Protein AF-A0A6C0C0G9-F1 (afdb_monomer_lite)

pLDDT: mean 83.73, std 13.15, range [28.84, 98.75]

InterPro domains:
  IPR006598 Glycosyl transferase CAP10 domain [PF05686] (41-285)
  IPR006598 Glycosyl transferase CAP10 domain [SM00672] (41-303)
  IPR051091 Protein O-Glucosyltransferase/Glycosyltransferase 90 [PTHR12203] (41-290)

Radius of gyration: 23.03 Å; chains: 1; bounding box: 63×43×63 Å

Foldseek 3Di:
DDDDPFDAADDPVNLVVVLVVVVVCCVVQPPPDDPAFFAQWAWEDPFQAADQQQVDPLSVPQQGAYEYCFADPRGRHHHAPDLLLLVCQVVVHLPPWDVPPPPVQDQDDLVQAALAEEAEEAQFAADAFLQHRVLLVLLLVQVCCVPPPPPDPRRYHRAYAYYDLFWFADPVRDIDGHFQCDPRRSAHPVGRHHNVSDDIVSRNSSHQAYEAGAGNAGDPCLSSQLQSLHQYAYADDPGRGDHLLVVVDDDLQQHPYAYNSNPCVVVSSVVCVVPVVSSSRNSNSSNVSCVVCSNNVNSLQVVLVSSSPRGYRDDSVSVVSVSVCCVAAVQWIWIWGAGALLATPDTHTYGHQPHFDPDPSCPPVVVVVVNLVVSCVRPVVCNVFFASPQRRWHDRRRTIRGGQDPDNPDCPSVVSVVVSSSSSSNVNNVVD

Structure (mmCIF, N/CA/C/O backbone):
data_AF-A0A6C0C0G9-F1
#
_entry.id   AF-A0A6C0C0G9-F1
#
loop_
_atom_site.group_PDB
_atom_site.id
_atom_site.type_symbol
_atom_site.label_atom_id
_atom_site.label_alt_id
_atom_site.label_comp_id
_atom_site.label_asym_id
_atom_site.label_entity_id
_atom_site.label_seq_id
_atom_site.pdbx_PDB_ins_code
_atom_site.Cartn_x
_atom_site.Cartn_y
_atom_site.Cartn_z
_atom_site.occupancy
_atom_site.B_iso_or_equiv
_atom_site.auth_seq_id
_atom_site.auth_comp_id
_atom_site.auth_asym_id
_atom_site.auth_atom_id
_atom_site.pdbx_PDB_model_num
ATOM 1 N N . MET A 1 1 ? 12.728 24.746 -8.765 1.00 32.69 1 MET A N 1
ATOM 2 C CA . MET A 1 1 ? 13.131 23.684 -9.714 1.00 32.69 1 MET A CA 1
ATOM 3 C C . MET A 1 1 ? 11.982 23.448 -10.679 1.00 32.69 1 MET A C 1
ATOM 5 O O . MET A 1 1 ? 10.888 23.127 -10.237 1.00 32.69 1 MET A O 1
ATOM 9 N N . THR A 1 2 ? 12.185 23.687 -11.972 1.00 28.84 2 THR A N 1
ATOM 10 C CA . THR A 1 2 ? 11.173 23.457 -13.009 1.00 28.84 2 THR A CA 1
ATOM 11 C C . THR A 1 2 ? 10.986 21.953 -13.200 1.00 28.84 2 THR A C 1
ATOM 13 O O . THR A 1 2 ? 11.866 21.261 -13.706 1.00 28.84 2 THR A O 1
ATOM 16 N N . CYS A 1 3 ? 9.846 21.430 -12.745 1.00 31.50 3 CYS A N 1
ATOM 17 C CA . CYS A 1 3 ? 9.430 20.057 -13.005 1.00 31.50 3 CYS A CA 1
ATOM 18 C C . CYS A 1 3 ? 9.332 19.881 -14.530 1.00 31.50 3 CYS A C 1
ATOM 20 O O . CYS A 1 3 ? 8.458 20.474 -15.168 1.00 31.50 3 CYS A O 1
ATOM 22 N N . ARG A 1 4 ? 10.270 19.145 -15.143 1.00 43.25 4 ARG A N 1
ATOM 23 C CA . ARG A 1 4 ? 10.149 18.764 -16.556 1.00 43.25 4 ARG A CA 1
ATOM 24 C C . ARG A 1 4 ? 8.856 17.963 -16.676 1.00 43.25 4 ARG A C 1
ATOM 26 O O . ARG A 1 4 ? 8.744 16.911 -16.055 1.00 43.25 4 ARG A O 1
ATOM 33 N N . ARG A 1 5 ? 7.881 18.457 -17.445 1.00 47.16 5 ARG A N 1
ATOM 34 C CA . ARG A 1 5 ? 6.687 17.672 -17.782 1.00 47.16 5 ARG A CA 1
ATOM 35 C C . ARG A 1 5 ? 7.157 16.395 -18.471 1.00 47.16 5 ARG A C 1
ATOM 37 O O . ARG A 1 5 ? 7.712 16.452 -19.567 1.00 47.16 5 ARG A O 1
ATOM 44 N N . PHE A 1 6 ? 6.977 15.260 -17.808 1.00 56.84 6 PHE A N 1
ATOM 45 C CA . PHE A 1 6 ? 7.217 13.962 -18.415 1.00 56.84 6 PHE A CA 1
ATOM 46 C C . PHE A 1 6 ? 6.144 13.763 -19.494 1.00 56.84 6 PHE A C 1
ATOM 48 O O . PHE A 1 6 ? 4.955 13.863 -19.206 1.00 56.84 6 PHE A O 1
ATOM 55 N N . SER A 1 7 ? 6.541 13.552 -20.750 1.00 51.25 7 SER A N 1
ATOM 56 C CA . SER A 1 7 ? 5.591 13.154 -21.794 1.00 51.25 7 SER A CA 1
ATOM 57 C C . SER A 1 7 ? 5.209 11.696 -21.550 1.00 51.25 7 SER A C 1
ATOM 59 O O . SER A 1 7 ? 6.084 10.838 -21.518 1.00 51.25 7 SER A O 1
ATOM 61 N N . LEU A 1 8 ? 3.921 11.430 -21.319 1.00 61.12 8 LEU A N 1
ATOM 62 C CA . LEU A 1 8 ? 3.416 10.124 -20.864 1.00 61.12 8 LEU A CA 1
ATOM 63 C C . LEU A 1 8 ? 2.613 9.371 -21.930 1.00 61.12 8 LEU A C 1
ATOM 65 O O . LEU A 1 8 ? 2.111 8.283 -21.656 1.00 61.12 8 LEU A O 1
ATOM 69 N N . ALA A 1 9 ? 2.448 9.955 -23.119 1.00 60.53 9 ALA A N 1
ATOM 70 C CA . ALA A 1 9 ? 1.892 9.262 -24.272 1.00 60.53 9 ALA A CA 1
ATOM 71 C C . ALA A 1 9 ? 3.013 8.491 -24.964 1.00 60.53 9 ALA A C 1
ATOM 73 O O . ALA A 1 9 ? 4.079 9.050 -25.219 1.00 60.53 9 ALA A O 1
ATOM 74 N N . SER A 1 10 ? 2.783 7.214 -25.243 1.00 68.06 10 SER A N 1
ATOM 75 C CA . SER A 1 10 ? 3.757 6.374 -25.924 1.00 68.06 10 SER A CA 1
ATOM 76 C C . SER A 1 10 ? 3.047 5.549 -27.003 1.00 68.06 10 SER A C 1
ATOM 78 O O . SER A 1 10 ? 1.915 5.110 -26.799 1.00 68.06 10 SER A O 1
ATOM 80 N N . SER A 1 11 ? 3.714 5.358 -28.137 1.00 77.06 11 SER A N 1
ATOM 81 C CA . SER A 1 11 ? 3.376 4.404 -29.201 1.00 77.06 11 SER A CA 1
ATOM 82 C C . SER A 1 11 ? 4.507 3.383 -29.351 1.00 77.06 11 SER A C 1
ATOM 84 O O . SER A 1 11 ? 5.594 3.604 -28.811 1.00 77.06 11 SER A O 1
ATOM 86 N N . ASP A 1 12 ? 4.311 2.322 -30.134 1.00 76.81 12 ASP A N 1
ATOM 87 C CA . ASP A 1 12 ? 5.381 1.355 -30.436 1.00 76.81 12 ASP A CA 1
ATOM 88 C C . ASP A 1 12 ? 6.632 2.042 -31.007 1.00 76.81 12 ASP A C 1
ATOM 90 O O . ASP A 1 12 ? 7.754 1.736 -30.614 1.00 76.81 12 ASP A O 1
ATOM 94 N N . ALA A 1 13 ? 6.453 3.053 -31.864 1.00 80.94 13 ALA A N 1
ATOM 95 C CA . ALA A 1 13 ? 7.561 3.850 -32.391 1.00 80.94 13 ALA A CA 1
ATOM 96 C C . ALA A 1 13 ? 8.300 4.633 -31.292 1.00 80.94 13 ALA A C 1
ATOM 98 O O . ALA A 1 13 ? 9.520 4.771 -31.349 1.00 80.94 13 ALA A O 1
ATOM 99 N N . MET A 1 14 ? 7.584 5.133 -30.278 1.00 77.19 14 MET A N 1
ATOM 100 C CA . MET A 1 14 ? 8.207 5.786 -29.122 1.00 77.19 14 MET A CA 1
ATOM 101 C C . MET A 1 14 ? 8.924 4.779 -28.219 1.00 77.19 14 MET A C 1
ATOM 103 O O . MET A 1 14 ? 9.986 5.103 -27.696 1.00 77.19 14 MET A O 1
ATOM 107 N N . LEU A 1 15 ? 8.396 3.562 -28.062 1.00 79.44 15 LEU A N 1
ATOM 108 C CA . LEU A 1 15 ? 9.074 2.489 -27.332 1.00 79.44 15 LEU A CA 1
ATOM 109 C C . LEU A 1 15 ? 10.382 2.089 -28.028 1.00 79.44 15 LEU A C 1
ATOM 111 O O . LEU A 1 15 ? 11.435 2.029 -27.394 1.00 79.44 15 LEU A O 1
ATOM 115 N N . GLU A 1 16 ? 10.338 1.902 -29.346 1.00 81.94 16 GLU A N 1
ATOM 116 C CA . GLU A 1 16 ? 11.527 1.659 -30.166 1.00 81.94 16 GLU A CA 1
ATOM 117 C C . GLU A 1 16 ? 12.505 2.843 -30.113 1.00 81.94 16 GLU A C 1
ATOM 119 O O . GLU A 1 16 ? 13.718 2.639 -30.071 1.00 81.94 16 GLU A O 1
ATOM 124 N N . ALA A 1 17 ? 12.012 4.084 -30.033 1.00 82.44 17 ALA A N 1
ATOM 125 C CA . ALA A 1 17 ? 12.860 5.255 -29.823 1.00 82.44 17 ALA A CA 1
ATOM 126 C C . ALA A 1 17 ? 13.554 5.239 -28.452 1.00 82.44 17 ALA A C 1
ATOM 128 O O . ALA A 1 17 ? 14.729 5.584 -28.389 1.00 82.44 17 ALA A O 1
ATOM 129 N N . VAL A 1 18 ? 12.890 4.789 -27.377 1.00 80.44 18 VAL A N 1
ATOM 130 C CA . VAL A 1 18 ? 13.525 4.601 -26.056 1.00 80.44 18 VAL A CA 1
ATOM 131 C C . VAL A 1 18 ? 14.638 3.558 -26.137 1.00 80.44 18 VAL A C 1
ATOM 133 O O . VAL A 1 18 ? 15.722 3.779 -25.601 1.00 80.44 18 VAL A O 1
ATOM 136 N N . ILE A 1 19 ? 14.408 2.450 -26.847 1.00 81.38 19 ILE A N 1
ATOM 137 C CA . ILE A 1 19 ? 15.422 1.404 -27.034 1.00 81.38 19 ILE A CA 1
ATOM 138 C C . ILE A 1 19 ? 16.616 1.937 -27.848 1.00 81.38 19 ILE A C 1
ATOM 140 O O . ILE A 1 19 ? 17.767 1.714 -27.473 1.00 81.38 19 ILE A O 1
ATOM 144 N N . ARG A 1 20 ? 16.370 2.704 -28.919 1.00 82.69 20 ARG A N 1
ATOM 145 C CA . ARG A 1 20 ? 17.433 3.356 -29.709 1.00 82.69 20 ARG A CA 1
ATOM 146 C C . ARG A 1 20 ? 18.187 4.422 -28.915 1.00 82.69 20 ARG A C 1
ATOM 148 O O . ARG A 1 20 ? 19.407 4.502 -29.003 1.00 82.69 20 ARG A O 1
ATOM 155 N N . GLU A 1 21 ? 17.483 5.232 -28.125 1.00 82.00 21 GLU A N 1
ATOM 156 C CA . GLU A 1 21 ? 18.089 6.225 -27.232 1.00 82.00 21 GLU A CA 1
ATOM 157 C C . GLU A 1 21 ? 18.996 5.530 -26.209 1.00 82.00 21 GLU A C 1
ATOM 159 O O . GLU A 1 21 ? 20.130 5.955 -26.008 1.00 82.00 21 GLU A O 1
ATOM 164 N N . ARG A 1 22 ? 18.551 4.402 -25.643 1.00 82.56 22 ARG A N 1
ATOM 165 C CA . ARG A 1 22 ? 19.365 3.553 -24.767 1.00 82.56 22 ARG A CA 1
ATOM 166 C C . ARG A 1 22 ? 20.643 3.088 -25.469 1.00 82.56 22 ARG A C 1
ATOM 168 O O . ARG A 1 22 ? 21.720 3.255 -24.906 1.00 82.56 22 ARG A O 1
ATOM 175 N N . GLN A 1 23 ? 20.568 2.574 -26.701 1.00 77.75 23 GLN A N 1
ATOM 176 C CA . GLN A 1 23 ? 21.765 2.204 -27.481 1.00 77.75 23 GLN A CA 1
ATOM 177 C C . GLN A 1 23 ? 22.712 3.395 -27.688 1.00 77.75 23 GLN A C 1
ATOM 179 O O . GLN A 1 23 ? 23.921 3.268 -27.494 1.00 77.75 23 GLN A O 1
ATOM 184 N N . HIS A 1 24 ? 22.164 4.559 -28.040 1.00 78.31 24 HIS A N 1
ATOM 185 C CA . HIS A 1 24 ? 22.939 5.777 -28.241 1.00 78.31 24 HIS A CA 1
ATOM 186 C C . HIS A 1 24 ? 23.683 6.192 -26.967 1.00 78.31 24 HIS A C 1
ATOM 188 O O . HIS A 1 24 ? 24.893 6.409 -27.009 1.00 78.31 24 HIS A O 1
ATOM 194 N N . VAL A 1 25 ? 22.995 6.211 -25.823 1.00 75.06 25 VAL A N 1
ATOM 195 C CA . VAL A 1 25 ? 23.599 6.518 -24.521 1.00 75.06 25 VAL A CA 1
ATOM 196 C C . VAL A 1 25 ? 24.705 5.512 -24.187 1.00 75.06 25 VAL A C 1
ATOM 198 O O . VAL A 1 25 ? 25.811 5.918 -23.847 1.00 75.06 25 VAL A O 1
ATOM 201 N N . PHE A 1 26 ? 24.475 4.209 -24.361 1.00 72.38 26 PHE A N 1
ATOM 202 C CA . PHE A 1 26 ? 25.517 3.200 -24.129 1.00 72.38 26 PHE A CA 1
ATOM 203 C C . PHE A 1 26 ? 26.742 3.384 -25.037 1.00 72.38 26 PHE A C 1
ATOM 205 O O . PHE A 1 26 ? 27.867 3.194 -24.583 1.00 72.38 26 PHE A O 1
ATOM 212 N N . SER A 1 27 ? 26.536 3.783 -26.296 1.00 69.56 27 SER A N 1
ATOM 213 C CA . SER A 1 27 ? 27.629 4.033 -27.244 1.00 69.56 27 SER A CA 1
ATOM 214 C C . SER A 1 27 ? 28.432 5.302 -26.932 1.00 69.56 27 SER A C 1
ATOM 216 O O . SER A 1 27 ? 29.630 5.346 -27.194 1.00 69.56 27 SER A O 1
ATOM 218 N N . GLN A 1 28 ? 27.789 6.328 -26.365 1.00 65.00 28 GLN A N 1
ATOM 219 C CA . GLN A 1 28 ? 28.426 7.606 -26.028 1.00 65.00 28 GLN A CA 1
ATOM 220 C C . GLN A 1 28 ? 29.125 7.589 -24.670 1.00 65.00 28 GLN A C 1
ATOM 222 O O . GLN A 1 28 ? 30.146 8.247 -24.491 1.00 65.00 28 GLN A O 1
ATOM 227 N N . PHE A 1 29 ? 28.565 6.857 -23.710 1.00 60.44 29 PHE A N 1
ATOM 228 C CA . PHE A 1 29 ? 29.012 6.837 -22.320 1.00 60.44 29 PHE A CA 1
ATOM 229 C C . PHE A 1 29 ? 29.619 5.478 -21.973 1.00 60.44 29 PHE A C 1
ATOM 231 O O . PHE A 1 29 ? 29.203 4.856 -21.000 1.00 60.44 29 PHE A O 1
ATOM 238 N N . ALA A 1 30 ? 30.561 5.012 -22.805 1.00 53.97 30 ALA A N 1
ATOM 239 C CA . ALA A 1 30 ? 31.188 3.693 -22.729 1.00 53.97 30 ALA A CA 1
ATOM 240 C C . ALA A 1 30 ? 31.413 3.227 -21.276 1.00 53.97 30 ALA A C 1
ATOM 242 O O . ALA A 1 30 ? 32.261 3.754 -20.561 1.00 53.97 30 ALA A O 1
ATOM 243 N N . PHE A 1 31 ? 30.650 2.216 -20.854 1.00 58.38 31 PHE A N 1
ATOM 244 C CA . PHE A 1 31 ? 30.679 1.634 -19.505 1.00 58.38 31 PHE A CA 1
ATOM 245 C C . PHE A 1 31 ? 31.854 0.653 -19.320 1.00 58.38 31 PHE A C 1
ATOM 247 O O . PHE A 1 31 ? 31.695 -0.428 -18.755 1.00 58.38 31 PHE A O 1
ATOM 254 N N . ALA A 1 32 ? 33.021 0.979 -19.876 1.00 45.69 32 ALA A N 1
ATOM 255 C CA . ALA A 1 32 ? 34.157 0.071 -19.937 1.00 45.69 32 ALA A CA 1
ATOM 256 C C . ALA A 1 32 ? 34.750 -0.192 -18.540 1.00 45.69 32 ALA A C 1
ATOM 258 O O . ALA A 1 32 ? 35.221 0.731 -17.884 1.00 45.69 32 ALA A O 1
ATOM 259 N N . GLY A 1 33 ? 34.792 -1.466 -18.134 1.00 51.72 33 GLY A N 1
ATOM 260 C CA . GLY A 1 33 ? 35.748 -1.958 -17.134 1.00 51.72 33 GLY A CA 1
ATOM 261 C C . GLY A 1 33 ? 35.341 -1.940 -15.657 1.00 51.72 33 GLY A C 1
ATOM 262 O O . GLY A 1 33 ? 36.202 -2.195 -14.823 1.00 51.72 33 GLY A O 1
ATOM 263 N N . GLU A 1 34 ? 34.082 -1.689 -15.293 1.00 51.44 34 GLU A N 1
ATOM 264 C CA . GLU A 1 34 ? 33.667 -1.760 -13.881 1.00 51.44 34 GLU A CA 1
ATOM 265 C C . GLU A 1 34 ? 33.156 -3.164 -13.508 1.00 51.44 34 GLU A C 1
ATOM 267 O O . GLU A 1 34 ? 31.969 -3.471 -13.623 1.00 51.44 34 GLU A O 1
ATOM 272 N N . GLU A 1 35 ? 34.065 -4.025 -13.040 1.00 51.72 35 GLU A N 1
ATOM 273 C CA . GLU A 1 35 ? 33.721 -5.224 -12.269 1.00 51.72 35 GLU A CA 1
ATOM 274 C C . GLU A 1 35 ? 33.466 -4.849 -10.803 1.00 51.72 35 GLU A C 1
ATOM 276 O O . GLU A 1 35 ? 34.366 -4.861 -9.970 1.00 51.72 35 GLU A O 1
ATOM 281 N N . ALA A 1 36 ? 32.217 -4.522 -10.482 1.00 46.84 36 ALA A N 1
ATOM 282 C CA . ALA A 1 36 ? 31.632 -4.743 -9.161 1.00 46.84 36 ALA A CA 1
ATOM 283 C C . ALA A 1 36 ? 30.113 -4.582 -9.277 1.00 46.84 36 ALA A C 1
ATOM 285 O O . ALA A 1 36 ? 29.626 -3.644 -9.905 1.00 46.84 36 ALA A O 1
ATOM 286 N N . HIS A 1 37 ? 29.350 -5.502 -8.689 1.00 56.69 37 HIS A N 1
ATOM 287 C CA . HIS A 1 37 ? 27.888 -5.467 -8.679 1.00 56.69 37 HIS A CA 1
ATOM 288 C C . HIS A 1 37 ? 27.348 -4.061 -8.344 1.00 56.69 37 HIS A C 1
ATOM 290 O O . HIS A 1 37 ? 27.669 -3.484 -7.303 1.00 56.69 37 HIS A O 1
ATOM 296 N N . SER A 1 38 ? 26.587 -3.492 -9.285 1.00 74.69 38 SER A N 1
ATOM 297 C CA . SER A 1 38 ? 25.870 -2.215 -9.199 1.00 74.69 38 SER A CA 1
ATOM 298 C C . SER A 1 38 ? 24.929 -2.103 -10.396 1.00 74.69 38 SER A C 1
ATOM 300 O O . SER A 1 38 ? 25.333 -1.759 -11.507 1.00 74.69 38 SER A O 1
ATOM 302 N N . CYS A 1 39 ? 23.656 -2.426 -10.189 1.00 84.38 39 CYS A N 1
ATOM 303 C CA . CYS A 1 39 ? 22.635 -2.349 -11.222 1.00 84.38 39 CYS A CA 1
ATOM 304 C C . CYS A 1 39 ? 22.367 -0.892 -11.617 1.00 84.38 39 CYS A C 1
ATOM 306 O O . CYS A 1 39 ? 21.805 -0.106 -10.852 1.00 84.38 39 CYS A O 1
ATOM 308 N N . LYS A 1 40 ? 22.748 -0.547 -12.850 1.00 86.12 40 LYS A N 1
ATOM 309 C CA . LYS A 1 40 ? 22.575 0.790 -13.435 1.00 86.12 40 LYS A CA 1
ATOM 310 C C . LYS A 1 40 ? 21.349 0.908 -14.340 1.00 86.12 40 LYS A C 1
ATOM 312 O O . LYS A 1 40 ? 20.943 2.023 -14.639 1.00 86.12 40 LYS A O 1
ATOM 317 N N . GLU A 1 41 ? 20.745 -0.199 -14.761 1.00 88.38 41 GLU A N 1
ATOM 318 C CA . GLU A 1 41 ? 19.556 -0.202 -15.622 1.00 88.38 41 GLU A CA 1
ATOM 319 C C . GLU A 1 41 ? 18.482 -1.122 -15.031 1.00 88.38 41 GLU A C 1
ATOM 321 O O . GLU A 1 41 ? 18.727 -2.292 -14.747 1.00 88.38 41 GLU A O 1
ATOM 326 N N . PHE A 1 42 ? 17.304 -0.556 -14.772 1.00 91.62 42 PHE A N 1
ATOM 327 C CA . PHE A 1 42 ? 16.217 -1.225 -14.060 1.00 91.62 42 PHE A CA 1
ATOM 328 C C . PHE A 1 42 ? 14.861 -0.597 -14.389 1.00 91.62 42 PHE A C 1
ATOM 330 O O . PHE A 1 42 ? 14.766 0.511 -14.927 1.00 91.62 42 PHE A O 1
ATOM 337 N N . ILE A 1 43 ? 13.793 -1.306 -14.029 1.00 92.94 43 ILE A N 1
ATOM 338 C CA . ILE A 1 43 ? 12.416 -0.830 -14.128 1.00 92.94 43 ILE A CA 1
ATOM 339 C C . ILE A 1 43 ? 11.903 -0.474 -12.736 1.00 92.94 43 ILE A C 1
ATOM 341 O O . ILE A 1 43 ? 12.038 -1.262 -11.807 1.00 92.94 43 ILE A O 1
ATOM 345 N N . VAL A 1 44 ? 11.241 0.673 -12.590 1.00 94.50 44 VAL A N 1
ATOM 346 C CA . VAL A 1 44 ? 10.444 0.976 -11.392 1.00 94.50 44 VAL A CA 1
ATOM 347 C C . VAL A 1 44 ? 8.967 0.752 -11.697 1.00 94.50 44 VAL A C 1
ATOM 349 O O . VAL A 1 44 ? 8.393 1.355 -12.611 1.00 94.50 44 VAL A O 1
ATOM 352 N N . ASN A 1 45 ? 8.334 -0.108 -10.907 1.00 92.25 45 ASN A N 1
ATOM 353 C CA . ASN A 1 45 ? 6.899 -0.309 -10.910 1.00 92.25 45 ASN A CA 1
ATOM 354 C C . ASN A 1 45 ? 6.220 0.711 -9.986 1.00 92.25 45 ASN A C 1
ATOM 356 O O . ASN A 1 45 ? 6.397 0.717 -8.770 1.00 92.25 45 ASN A O 1
ATOM 360 N N . LYS A 1 46 ? 5.377 1.562 -10.574 1.00 88.94 46 LYS A N 1
ATOM 361 C CA . LYS A 1 46 ? 4.576 2.553 -9.839 1.00 88.94 46 LYS A CA 1
ATOM 362 C C . LYS A 1 46 ? 3.364 1.936 -9.120 1.00 88.94 46 LYS A C 1
ATOM 364 O O . LYS A 1 46 ? 2.747 2.592 -8.283 1.00 88.94 46 LYS A O 1
ATOM 369 N N . ARG A 1 47 ? 2.932 0.735 -9.511 1.00 87.81 47 ARG A N 1
ATOM 370 C CA . ARG A 1 47 ? 1.700 0.126 -8.997 1.00 87.81 47 ARG A CA 1
ATOM 371 C C . ARG A 1 47 ? 1.847 -0.328 -7.551 1.00 87.81 47 ARG A C 1
ATOM 373 O O . ARG A 1 47 ? 2.947 -0.452 -7.029 1.00 87.81 47 ARG A O 1
ATOM 380 N N . ASP A 1 48 ? 0.699 -0.603 -6.939 1.00 85.62 48 ASP A N 1
ATOM 381 C CA . ASP A 1 48 ? 0.664 -1.207 -5.609 1.00 85.62 48 ASP A CA 1
ATOM 382 C C . ASP A 1 48 ? 1.068 -2.685 -5.683 1.00 85.62 48 ASP A C 1
ATOM 384 O O . ASP A 1 48 ? 1.725 -3.193 -4.787 1.00 85.62 48 ASP A O 1
ATOM 388 N N . CYS A 1 49 ? 0.648 -3.400 -6.730 1.00 87.38 49 CYS A N 1
ATOM 389 C CA . CYS A 1 49 ? 0.964 -4.815 -6.875 1.00 87.38 49 CYS A CA 1
ATOM 390 C C . CYS A 1 49 ? 2.330 -5.007 -7.548 1.00 87.38 49 CYS A C 1
ATOM 392 O O . CYS A 1 49 ? 2.554 -4.343 -8.571 1.00 87.38 49 CYS A O 1
ATOM 394 N N . PRO A 1 50 ? 3.193 -5.913 -7.042 1.00 89.69 50 PRO A N 1
ATOM 395 C CA . PRO A 1 50 ? 4.363 -6.390 -7.784 1.00 89.69 50 PRO A CA 1
ATOM 396 C C . PRO A 1 50 ? 3.959 -6.954 -9.155 1.00 89.69 50 PRO A C 1
ATOM 398 O O . PRO A 1 50 ? 2.795 -7.316 -9.363 1.00 89.69 50 PRO A O 1
ATOM 401 N N . LEU A 1 51 ? 4.890 -6.944 -10.113 1.00 88.44 51 LEU A N 1
ATOM 402 C CA . LEU A 1 51 ? 4.593 -7.255 -11.513 1.00 88.44 51 LEU A CA 1
ATOM 403 C C . LEU A 1 51 ? 4.941 -8.681 -11.920 1.00 88.44 51 LEU A C 1
ATOM 405 O O . LEU A 1 51 ? 4.202 -9.216 -12.747 1.00 88.44 51 LEU A O 1
ATOM 409 N N . LEU A 1 52 ? 6.052 -9.217 -11.411 1.00 86.69 52 LEU A N 1
ATOM 410 C CA . LEU A 1 52 ? 6.651 -10.487 -11.805 1.00 86.69 52 LEU A CA 1
ATOM 411 C C . LEU A 1 52 ? 6.174 -11.591 -10.862 1.00 86.69 52 LEU A C 1
ATOM 413 O O . LEU A 1 52 ? 6.749 -11.792 -9.796 1.00 86.69 52 LEU A O 1
ATOM 417 N N . ASP A 1 53 ? 5.123 -12.296 -11.254 1.00 83.38 53 ASP A N 1
ATOM 418 C CA . ASP A 1 53 ? 4.646 -13.510 -10.602 1.00 83.38 53 ASP A CA 1
ATOM 419 C C . ASP A 1 53 ? 5.567 -14.672 -10.988 1.00 83.38 53 ASP A C 1
ATOM 421 O O . ASP A 1 53 ? 5.639 -15.088 -12.148 1.00 83.38 53 ASP A O 1
ATOM 425 N N . LEU A 1 54 ? 6.292 -15.218 -10.010 1.00 80.19 54 LEU A N 1
ATOM 426 C CA . LEU A 1 54 ? 7.206 -16.323 -10.262 1.00 80.19 54 LEU A CA 1
ATOM 427 C C . LEU A 1 54 ? 6.463 -17.606 -10.615 1.00 80.19 54 LEU A C 1
ATOM 429 O O . LEU A 1 54 ? 7.111 -18.535 -11.058 1.00 80.19 54 LEU A O 1
ATOM 433 N N . SER A 1 55 ? 5.147 -17.737 -10.482 1.00 76.00 55 SER A N 1
ATOM 434 C CA . SER A 1 55 ? 4.440 -18.902 -11.030 1.00 76.00 55 SER A CA 1
ATOM 435 C C . SER A 1 55 ? 4.414 -18.913 -12.569 1.00 76.00 55 SER A C 1
ATOM 437 O O . SER A 1 55 ? 4.361 -19.993 -13.163 1.00 76.00 55 SER A O 1
ATOM 439 N N . ASP A 1 56 ? 4.571 -17.758 -13.226 1.00 74.25 56 ASP A N 1
ATOM 440 C CA . ASP A 1 56 ? 4.586 -17.636 -14.685 1.00 74.25 56 ASP A CA 1
ATOM 441 C C . ASP A 1 56 ? 6.003 -17.834 -15.262 1.00 74.25 56 ASP A C 1
ATOM 443 O O . ASP A 1 56 ? 6.961 -17.119 -14.952 1.00 74.25 56 ASP A O 1
ATOM 447 N N . ARG A 1 57 ? 6.150 -18.821 -16.156 1.00 66.25 57 ARG A N 1
ATOM 448 C CA . ARG A 1 57 ? 7.429 -19.164 -16.801 1.00 66.25 57 ARG A CA 1
ATOM 449 C C . ARG A 1 57 ? 8.012 -18.012 -17.628 1.00 66.25 57 ARG A C 1
ATOM 451 O O . ARG A 1 57 ? 9.235 -17.889 -17.682 1.00 66.25 57 ARG A O 1
ATOM 458 N N . ALA A 1 58 ? 7.179 -17.203 -18.283 1.00 65.19 58 ALA A N 1
ATOM 459 C CA . ALA A 1 58 ? 7.641 -16.055 -19.058 1.00 65.19 58 ALA A CA 1
ATOM 460 C C . ALA A 1 58 ? 8.206 -14.967 -18.133 1.00 65.19 58 ALA A C 1
ATOM 462 O O . ALA A 1 58 ? 9.246 -14.380 -18.427 1.00 65.19 58 ALA A O 1
ATOM 463 N N . GLU A 1 59 ? 7.576 -14.760 -16.977 1.00 71.25 59 GLU A N 1
ATOM 464 C CA . GLU A 1 59 ? 7.963 -13.734 -16.005 1.00 71.25 59 GLU A CA 1
ATOM 465 C C . GLU A 1 59 ? 9.256 -14.104 -15.257 1.00 71.25 59 GLU A C 1
ATOM 467 O O . GLU A 1 59 ? 10.104 -13.237 -15.043 1.00 71.25 59 GLU A O 1
ATOM 472 N N . ARG A 1 60 ? 9.495 -15.400 -14.991 1.00 64.19 60 ARG A N 1
ATOM 473 C CA . ARG A 1 60 ? 10.776 -15.905 -14.442 1.00 64.19 60 ARG A CA 1
ATOM 474 C C . ARG A 1 60 ? 11.996 -15.614 -15.319 1.00 64.19 60 ARG A C 1
ATOM 476 O O . ARG A 1 60 ? 13.116 -15.634 -14.821 1.00 64.19 60 ARG A O 1
ATOM 483 N N . SER A 1 61 ? 11.801 -15.425 -16.624 1.00 61.06 61 SER A N 1
ATOM 484 C CA . SER A 1 61 ? 12.900 -15.259 -17.583 1.00 61.06 61 SER A CA 1
ATOM 485 C C . SER A 1 61 ? 13.404 -13.816 -17.708 1.00 61.06 61 SER A C 1
ATOM 487 O O . SER A 1 61 ? 14.387 -13.574 -18.407 1.00 61.06 61 SER A O 1
ATOM 489 N N . SER A 1 62 ? 12.760 -12.853 -17.030 1.00 66.00 62 SER A N 1
ATOM 490 C CA . SER A 1 62 ? 13.206 -11.458 -17.033 1.00 66.00 62 SER A CA 1
ATOM 491 C C . SER A 1 62 ? 14.566 -11.316 -16.356 1.00 66.00 62 SER A C 1
ATOM 493 O O . SER A 1 62 ? 14.726 -11.631 -15.181 1.00 66.00 62 SER A O 1
ATOM 495 N N . THR A 1 63 ? 15.537 -10.761 -17.077 1.00 70.62 63 THR A N 1
ATOM 496 C CA . THR A 1 63 ? 16.877 -10.491 -16.536 1.00 70.62 63 THR A CA 1
ATOM 497 C C . THR A 1 63 ? 17.107 -9.020 -16.192 1.00 70.62 63 THR A C 1
ATOM 499 O O . THR A 1 63 ? 18.203 -8.666 -15.772 1.00 70.62 63 THR A O 1
ATOM 502 N N . ILE A 1 64 ? 16.138 -8.136 -16.462 1.00 81.06 64 ILE A N 1
ATOM 503 C CA . ILE A 1 64 ? 16.205 -6.738 -16.018 1.00 81.06 64 ILE A CA 1
ATOM 504 C C . ILE A 1 64 ? 15.461 -6.634 -14.689 1.00 81.06 64 ILE A C 1
ATOM 506 O O . ILE A 1 64 ? 14.287 -7.020 -14.634 1.00 81.06 64 ILE A O 1
ATOM 510 N N . PRO A 1 65 ? 16.096 -6.098 -13.633 1.00 88.88 65 PRO A N 1
ATOM 511 C CA . PRO A 1 65 ? 15.440 -5.949 -12.344 1.00 88.88 65 PRO A CA 1
ATOM 512 C C . PRO A 1 65 ? 14.216 -5.032 -12.414 1.00 88.88 65 PRO A C 1
ATOM 514 O O . PRO A 1 65 ? 14.284 -3.909 -12.922 1.00 88.88 65 PRO A O 1
ATOM 517 N N . VAL A 1 66 ? 13.099 -5.500 -11.857 1.00 91.12 66 VAL A N 1
ATOM 518 C CA . VAL A 1 66 ? 11.885 -4.706 -11.635 1.00 91.12 66 VAL A CA 1
ATOM 519 C C . VAL A 1 66 ? 11.784 -4.408 -10.147 1.00 91.12 66 VAL A C 1
ATOM 521 O O . VAL A 1 66 ? 11.838 -5.324 -9.334 1.00 91.12 66 VAL A O 1
ATOM 524 N N . LEU A 1 67 ? 11.664 -3.135 -9.780 1.00 93.62 67 LEU A N 1
ATOM 525 C CA . LEU A 1 67 ? 11.580 -2.691 -8.394 1.00 93.62 67 LEU A CA 1
ATOM 526 C C . LEU A 1 67 ? 10.146 -2.262 -8.054 1.00 93.62 67 LEU A C 1
ATOM 528 O O . LEU A 1 67 ? 9.577 -1.411 -8.741 1.00 93.62 67 LEU A O 1
ATOM 532 N N . SER A 1 68 ? 9.589 -2.803 -6.971 1.00 92.12 68 SER A N 1
ATOM 533 C CA . SER A 1 68 ? 8.217 -2.576 -6.499 1.00 92.12 68 SER A CA 1
ATOM 534 C C . SER A 1 68 ? 8.177 -2.191 -5.022 1.00 92.12 68 SER A C 1
ATOM 536 O O . SER A 1 68 ? 8.969 -2.671 -4.218 1.00 92.12 68 SER A O 1
ATOM 538 N N . GLN A 1 69 ? 7.217 -1.343 -4.636 1.00 88.88 69 GLN A N 1
ATOM 539 C CA . GLN A 1 69 ? 7.057 -0.901 -3.237 1.00 88.88 69 GLN A CA 1
ATOM 540 C C . GLN A 1 69 ? 6.710 -2.041 -2.271 1.00 88.88 69 GLN A C 1
ATOM 542 O O . GLN A 1 69 ? 7.057 -1.996 -1.091 1.00 88.88 69 GLN A O 1
ATOM 547 N N . TYR A 1 70 ? 5.991 -3.038 -2.780 1.00 85.50 70 TYR A N 1
ATOM 548 C CA . TYR A 1 70 ? 5.590 -4.228 -2.054 1.00 85.50 70 TYR A CA 1
ATOM 549 C C . TYR A 1 70 ? 6.093 -5.443 -2.821 1.00 85.50 70 TYR A C 1
ATOM 551 O O . TY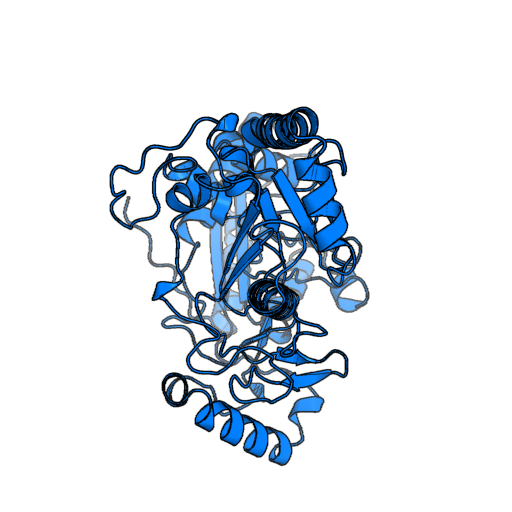R A 1 70 ? 5.832 -5.559 -4.019 1.00 85.50 70 TYR A O 1
ATOM 559 N N . VAL A 1 71 ? 6.799 -6.334 -2.131 1.00 85.44 71 VAL A N 1
ATOM 560 C CA . VAL A 1 71 ? 7.293 -7.594 -2.694 1.00 85.44 71 VAL A CA 1
ATOM 561 C C . VAL A 1 71 ? 6.873 -8.773 -1.812 1.00 85.44 71 VAL A C 1
ATOM 563 O O . VAL A 1 71 ? 6.422 -8.592 -0.676 1.00 85.44 71 VAL A O 1
ATOM 566 N N . GLY A 1 72 ? 6.931 -9.987 -2.347 1.00 79.31 72 GLY A N 1
ATOM 567 C CA . GLY A 1 72 ? 6.511 -11.207 -1.659 1.00 79.31 72 GLY A CA 1
ATOM 568 C C . GLY A 1 72 ? 7.302 -12.403 -2.164 1.00 79.31 72 GLY A C 1
ATOM 569 O O . GLY A 1 72 ? 7.942 -12.304 -3.204 1.00 79.31 72 GLY A O 1
ATOM 570 N N . GLU A 1 73 ? 7.249 -13.514 -1.434 1.00 75.81 73 GLU A N 1
ATOM 571 C CA . GLU A 1 73 ? 8.058 -14.712 -1.719 1.00 75.81 73 GLU A CA 1
ATOM 572 C C . GLU A 1 73 ? 7.785 -15.295 -3.114 1.00 75.81 73 GLU A C 1
ATOM 574 O O . GLU A 1 73 ? 8.704 -15.761 -3.780 1.00 75.81 73 GLU A O 1
ATOM 579 N N . ASP A 1 74 ? 6.546 -15.174 -3.594 1.00 81.44 74 ASP A N 1
ATOM 580 C CA . ASP A 1 74 ? 6.136 -15.657 -4.917 1.00 81.44 74 ASP A CA 1
ATOM 581 C C . ASP A 1 74 ? 6.419 -14.664 -6.060 1.00 81.44 74 ASP A C 1
ATOM 583 O O . ASP A 1 74 ? 5.955 -14.872 -7.180 1.00 81.44 74 ASP A O 1
ATOM 587 N N . HIS A 1 75 ? 7.130 -13.559 -5.804 1.00 85.50 75 HIS A N 1
ATOM 588 C CA . HIS A 1 75 ? 7.368 -12.511 -6.800 1.00 85.50 75 HIS A CA 1
ATOM 589 C C . HIS A 1 75 ? 8.857 -12.274 -7.064 1.00 85.50 75 HIS A C 1
ATOM 591 O O . HIS A 1 75 ? 9.683 -12.330 -6.158 1.00 85.50 75 HIS A O 1
ATOM 597 N N . GLY A 1 76 ? 9.185 -11.973 -8.322 1.00 85.88 76 GLY A N 1
ATOM 598 C CA . GLY A 1 76 ? 10.546 -11.677 -8.783 1.00 85.88 76 GLY A CA 1
ATOM 599 C C . GLY A 1 76 ? 10.938 -10.203 -8.657 1.00 85.88 76 GLY A C 1
ATOM 600 O O . GLY A 1 76 ? 12.057 -9.832 -9.006 1.00 85.88 76 GLY A O 1
ATOM 601 N N . ASP A 1 77 ? 10.016 -9.350 -8.208 1.00 90.12 77 ASP A N 1
ATOM 602 C CA . ASP A 1 77 ? 10.278 -7.935 -7.974 1.00 90.12 77 ASP A CA 1
ATOM 603 C C . ASP A 1 77 ? 11.220 -7.721 -6.781 1.00 90.12 77 ASP A C 1
ATOM 605 O O . ASP A 1 77 ? 11.132 -8.382 -5.746 1.00 90.12 77 ASP A O 1
ATOM 609 N N . TYR A 1 78 ? 12.059 -6.698 -6.890 1.00 89.56 78 TYR A N 1
ATOM 610 C CA . TYR A 1 78 ? 12.952 -6.242 -5.833 1.00 89.56 78 TYR A CA 1
ATOM 611 C C . TYR A 1 78 ? 12.353 -5.060 -5.062 1.00 89.56 78 TYR A C 1
ATOM 613 O O . TYR A 1 78 ? 11.561 -4.293 -5.614 1.00 89.56 78 TYR A O 1
ATOM 621 N N . PRO A 1 79 ? 12.704 -4.870 -3.782 1.00 89.75 79 PRO A N 1
ATOM 622 C CA . PRO A 1 79 ? 12.096 -3.827 -2.968 1.00 89.75 79 PRO A CA 1
ATOM 623 C C . PRO A 1 79 ? 12.496 -2.423 -3.442 1.00 89.75 79 PRO A C 1
ATOM 625 O O . PRO A 1 79 ? 13.670 -2.069 -3.510 1.00 89.75 79 PRO A O 1
ATOM 628 N N . PHE A 1 80 ? 11.497 -1.585 -3.697 1.00 92.69 80 PHE A N 1
ATOM 629 C CA . PHE A 1 80 ? 11.627 -0.135 -3.804 1.00 92.69 80 PHE A CA 1
ATOM 630 C C . PHE A 1 80 ? 11.133 0.497 -2.492 1.00 92.69 80 PHE A C 1
ATOM 632 O O . PHE A 1 80 ? 10.098 0.062 -1.979 1.00 92.69 80 PHE A O 1
ATOM 639 N N . PRO A 1 81 ? 11.802 1.515 -1.919 1.00 91.62 81 PRO A N 1
ATOM 640 C CA . PRO A 1 81 ? 11.293 2.162 -0.712 1.00 91.62 81 PRO A CA 1
ATOM 641 C C . PRO A 1 81 ? 9.867 2.711 -0.913 1.00 91.62 81 PRO A C 1
ATOM 643 O O . PRO A 1 81 ? 9.580 3.271 -1.975 1.00 91.62 81 PRO A O 1
ATOM 646 N N . PRO A 1 82 ? 8.957 2.587 0.074 1.00 88.75 82 PRO A N 1
ATOM 647 C CA . PRO A 1 82 ? 7.599 3.101 -0.064 1.00 88.75 82 PRO A CA 1
ATOM 648 C C . PRO A 1 82 ? 7.604 4.603 -0.368 1.00 88.75 82 PRO A C 1
ATOM 650 O O . PRO A 1 82 ? 8.134 5.415 0.391 1.00 88.75 82 PRO A O 1
ATOM 653 N N . VAL A 1 83 ? 6.986 4.997 -1.480 1.00 89.31 83 VAL A N 1
ATOM 654 C CA . VAL A 1 83 ? 7.109 6.370 -1.993 1.00 89.31 83 VAL A CA 1
ATOM 655 C C . VAL A 1 83 ? 6.375 7.365 -1.099 1.00 89.31 83 VAL A C 1
ATOM 657 O O . VAL A 1 83 ? 6.813 8.499 -0.945 1.00 89.31 83 VAL A O 1
ATOM 660 N N . ALA A 1 84 ? 5.286 6.934 -0.457 1.00 87.88 84 ALA A N 1
ATOM 661 C CA . ALA A 1 84 ? 4.572 7.751 0.520 1.00 87.88 84 ALA A CA 1
ATOM 662 C C . ALA A 1 84 ? 5.445 8.094 1.740 1.00 87.88 84 ALA A C 1
ATOM 664 O O . ALA A 1 84 ? 5.391 9.216 2.235 1.00 87.88 84 ALA A O 1
ATOM 665 N N . ASP A 1 85 ? 6.266 7.149 2.198 1.00 88.81 85 ASP A N 1
ATOM 666 C CA . ASP A 1 85 ? 7.197 7.358 3.307 1.00 88.81 85 ASP A CA 1
ATOM 667 C C . ASP A 1 85 ? 8.334 8.300 2.888 1.00 88.81 85 ASP A C 1
ATOM 669 O O . ASP A 1 85 ? 8.671 9.232 3.619 1.00 88.81 85 ASP A O 1
ATOM 673 N N . TYR A 1 86 ? 8.853 8.157 1.664 1.00 91.19 86 TYR A N 1
ATOM 674 C CA . TYR A 1 86 ? 9.831 9.105 1.126 1.00 91.19 86 TYR A CA 1
ATOM 675 C C . TYR A 1 86 ? 9.258 10.520 0.967 1.00 91.19 86 TYR A C 1
ATOM 677 O O . TYR A 1 86 ? 9.895 11.488 1.371 1.00 91.19 86 TYR A O 1
ATOM 685 N N . ALA A 1 87 ? 8.027 10.649 0.464 1.00 89.50 87 ALA A N 1
ATOM 686 C CA . ALA A 1 87 ? 7.344 11.934 0.327 1.00 89.50 87 ALA A CA 1
ATOM 687 C C . ALA A 1 87 ? 7.209 12.657 1.680 1.00 89.50 87 ALA A C 1
ATOM 689 O O . ALA A 1 87 ? 7.539 13.839 1.790 1.00 89.50 87 ALA A O 1
ATOM 690 N N . ARG A 1 88 ? 6.787 11.934 2.729 1.00 86.75 88 ARG A N 1
ATOM 691 C CA . ARG A 1 88 ? 6.717 12.462 4.104 1.00 86.75 88 ARG A CA 1
ATOM 692 C C . ARG A 1 88 ? 8.095 12.871 4.623 1.00 86.75 88 ARG A C 1
ATOM 694 O O . ARG A 1 88 ? 8.223 13.951 5.198 1.00 86.75 88 ARG A O 1
ATOM 701 N N . ALA A 1 89 ? 9.117 12.045 4.381 1.00 87.31 89 ALA A N 1
ATOM 702 C CA . ALA A 1 89 ? 10.495 12.326 4.779 1.00 87.31 89 ALA A CA 1
ATOM 703 C C . ALA A 1 89 ? 11.025 13.613 4.128 1.00 87.31 89 ALA A C 1
ATOM 705 O O . ALA A 1 89 ? 11.602 14.461 4.802 1.00 87.31 89 ALA A O 1
ATOM 706 N N . CYS A 1 90 ? 10.807 13.776 2.819 1.00 85.88 90 CYS A N 1
ATOM 707 C CA . CYS A 1 90 ? 11.228 14.954 2.063 1.00 85.88 90 CYS A CA 1
ATOM 708 C C . CYS A 1 90 ? 10.525 16.231 2.511 1.00 85.88 90 CYS A C 1
ATOM 710 O O . CYS A 1 90 ? 11.138 17.294 2.490 1.00 85.88 90 CYS A O 1
ATOM 712 N N . ALA A 1 91 ? 9.259 16.127 2.905 1.00 80.44 91 ALA A N 1
ATOM 713 C CA . ALA A 1 91 ? 8.497 17.265 3.386 1.00 80.44 91 ALA A CA 1
ATOM 714 C C . ALA A 1 91 ? 8.886 17.693 4.815 1.00 80.44 91 ALA A C 1
ATOM 716 O O . ALA A 1 91 ? 8.458 18.755 5.244 1.00 80.44 91 ALA A O 1
ATOM 717 N N . GLY A 1 92 ? 9.676 16.890 5.546 1.00 69.38 92 GLY A N 1
ATOM 718 C CA . GLY A 1 92 ? 9.940 17.093 6.978 1.00 69.38 92 GLY A CA 1
ATOM 719 C C . GLY A 1 92 ? 8.758 16.705 7.879 1.00 69.38 92 GLY A C 1
ATOM 720 O O . GLY A 1 92 ? 8.791 16.935 9.083 1.00 69.38 92 GLY A O 1
ATOM 721 N N . ASN A 1 93 ? 7.724 16.073 7.313 1.00 63.00 93 ASN A N 1
ATOM 722 C CA . ASN A 1 93 ? 6.367 16.051 7.866 1.00 63.00 93 ASN A CA 1
ATOM 723 C C . ASN A 1 93 ? 5.930 14.666 8.364 1.00 63.00 93 ASN A C 1
ATOM 725 O O . ASN A 1 93 ? 4.771 14.289 8.206 1.00 63.00 93 ASN A O 1
ATOM 729 N N . TYR A 1 94 ? 6.820 13.869 8.967 1.00 65.19 94 TYR A N 1
ATOM 730 C CA . TYR A 1 94 ? 6.356 12.632 9.614 1.00 65.19 94 TYR A CA 1
ATOM 731 C C . TYR A 1 94 ? 5.448 12.909 10.810 1.00 65.19 94 TYR A C 1
ATOM 733 O O . TYR A 1 94 ? 4.547 12.114 11.057 1.00 65.19 94 TYR A O 1
ATOM 741 N N . LEU A 1 95 ? 5.653 14.016 11.526 1.00 57.22 95 LEU A N 1
ATOM 742 C CA . LEU A 1 95 ? 4.922 14.359 12.752 1.00 57.22 95 LEU A CA 1
ATOM 743 C C . LEU A 1 95 ? 3.985 15.567 12.595 1.00 57.22 95 LEU A C 1
ATOM 745 O O . LEU A 1 95 ? 3.037 15.701 13.365 1.00 57.22 95 LEU A O 1
ATOM 749 N N . GLU A 1 96 ? 4.189 16.393 11.571 1.00 50.09 96 GLU A N 1
ATOM 750 C CA . GLU A 1 96 ? 3.345 17.555 11.287 1.00 50.09 96 GLU A CA 1
ATOM 751 C C . GLU A 1 96 ? 2.037 17.185 10.554 1.00 50.09 96 GLU A C 1
ATOM 753 O O . GLU A 1 96 ? 1.909 16.075 10.027 1.00 50.09 96 GLU A O 1
ATOM 758 N N . PRO A 1 97 ? 1.013 18.057 10.585 1.00 45.59 97 PRO A N 1
ATOM 759 C CA . PRO A 1 97 ? -0.345 17.716 10.177 1.00 45.59 97 PRO A CA 1
ATOM 760 C C . PRO A 1 97 ? -0.434 17.497 8.664 1.00 45.59 97 PRO A C 1
ATOM 762 O O . PRO A 1 97 ? 0.204 18.199 7.879 1.00 4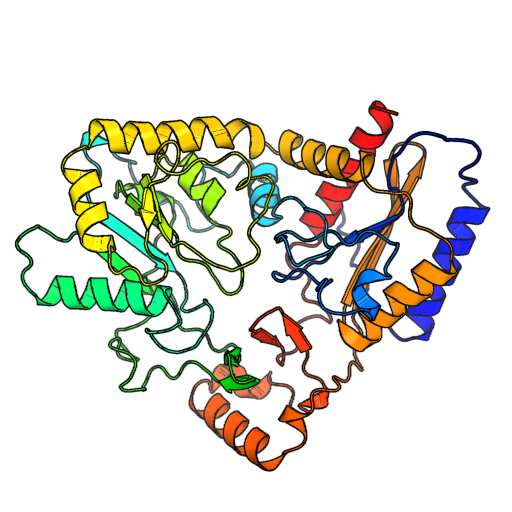5.59 97 PRO A O 1
ATOM 765 N N . ASP A 1 98 ? -1.303 16.570 8.242 1.00 49.25 98 ASP A N 1
ATOM 766 C CA . ASP A 1 98 ? -1.854 16.569 6.882 1.00 49.25 98 ASP A CA 1
ATOM 767 C C . ASP A 1 98 ? -2.259 18.002 6.491 1.00 49.25 98 ASP A C 1
ATOM 769 O O . ASP A 1 98 ? -2.637 18.767 7.361 1.00 49.25 98 ASP A O 1
ATOM 773 N N . SER A 1 99 ? -2.275 18.352 5.200 1.00 42.94 99 SER A N 1
ATOM 774 C CA . SER A 1 99 ? -2.696 19.658 4.620 1.00 42.94 99 SER A CA 1
ATOM 775 C C . SER A 1 99 ? -4.044 20.279 5.083 1.00 42.94 99 SER A C 1
ATOM 777 O O . SER A 1 99 ? -4.495 21.280 4.531 1.00 42.94 99 SER A O 1
ATOM 779 N N . VAL A 1 100 ? -4.717 19.685 6.066 1.00 45.66 100 VAL A N 1
ATOM 780 C CA . VAL A 1 100 ? -5.765 20.293 6.883 1.00 45.66 100 VAL A CA 1
ATOM 781 C C . VAL A 1 100 ? -5.080 21.149 7.957 1.00 45.66 100 VAL A C 1
ATOM 783 O O . VAL A 1 100 ? -4.196 20.628 8.632 1.00 45.66 100 VAL A O 1
ATOM 786 N N . PRO A 1 101 ? -5.467 22.421 8.168 1.00 45.72 101 PRO A N 1
ATOM 787 C CA . PRO A 1 101 ? -4.980 23.188 9.306 1.00 45.72 101 PRO A CA 1
ATOM 788 C C . PRO A 1 101 ? -5.063 22.315 10.552 1.00 45.72 101 PRO A C 1
ATOM 790 O O . PRO A 1 101 ? -6.122 21.769 10.869 1.00 45.72 101 PRO A O 1
ATOM 793 N N . SER A 1 102 ? -3.922 22.100 11.197 1.00 48.78 102 SER A N 1
ATOM 794 C CA . SER A 1 102 ? -3.924 21.573 12.545 1.00 48.78 102 SER A CA 1
ATOM 795 C C . SER A 1 102 ? -4.673 22.595 13.370 1.00 48.78 102 SER A C 1
ATOM 797 O O . SER A 1 102 ? -4.099 23.604 13.767 1.00 48.78 102 SER A O 1
ATOM 799 N N . ASP A 1 103 ? -5.946 22.329 13.638 1.00 52.66 103 ASP A N 1
ATOM 800 C CA . ASP A 1 103 ? -6.512 22.771 14.899 1.00 52.66 103 ASP A CA 1
ATOM 801 C C . ASP A 1 103 ? -5.479 22.383 15.969 1.00 52.66 103 ASP A C 1
ATOM 803 O O . ASP A 1 103 ? -4.946 21.267 15.905 1.00 52.66 103 ASP A O 1
ATOM 807 N N . ASP A 1 104 ? -5.127 23.305 16.866 1.00 62.28 104 ASP A N 1
ATOM 808 C CA . ASP A 1 104 ? -4.192 23.094 17.977 1.00 62.28 104 ASP A CA 1
ATOM 809 C C . ASP A 1 104 ? -4.693 21.960 18.886 1.00 62.28 104 ASP A C 1
ATOM 811 O O . ASP A 1 104 ? -5.273 22.164 19.950 1.00 62.28 104 ASP A O 1
ATOM 815 N N . ILE A 1 105 ? -4.533 20.722 18.429 1.00 70.25 105 ILE A N 1
ATOM 816 C CA . ILE A 1 105 ? -4.962 19.532 19.139 1.00 70.25 105 ILE A CA 1
ATOM 817 C C . ILE A 1 105 ? -3.805 19.142 20.034 1.00 70.25 105 ILE A C 1
ATOM 819 O O . ILE A 1 105 ? -2.770 18.647 19.572 1.00 70.25 105 ILE A O 1
ATOM 823 N N . ASP A 1 106 ? -4.002 19.370 21.325 1.00 80.50 106 ASP A N 1
ATOM 824 C CA . ASP A 1 106 ? -3.111 18.863 22.352 1.00 80.50 106 ASP A CA 1
ATOM 825 C C . ASP A 1 106 ? -3.049 17.332 22.256 1.00 80.50 106 ASP A C 1
ATOM 827 O O . ASP A 1 106 ? -4.079 16.643 22.281 1.00 80.50 106 ASP A O 1
ATOM 831 N N . VAL A 1 107 ? -1.837 16.804 22.067 1.00 83.88 107 VAL A N 1
ATOM 832 C CA . VAL A 1 107 ? -1.602 15.362 21.996 1.00 83.88 107 VAL A CA 1
ATOM 833 C C . VAL A 1 107 ? -1.435 14.872 23.431 1.00 83.88 107 VAL A C 1
ATOM 835 O O . VAL A 1 107 ? -0.433 15.191 24.072 1.00 83.88 107 VAL A O 1
ATOM 838 N N . PRO A 1 108 ? -2.386 14.089 23.967 1.00 90.62 108 PRO A N 1
ATOM 839 C CA . PRO A 1 108 ? -2.322 13.672 25.354 1.00 90.62 108 PRO A CA 1
ATOM 840 C C . PRO A 1 108 ? -1.137 12.732 25.592 1.00 90.62 108 PRO A C 1
ATOM 842 O O . PRO A 1 108 ? -0.833 11.849 24.778 1.00 90.62 108 PRO A O 1
ATOM 845 N N . ALA A 1 109 ? -0.529 12.871 26.772 1.00 94.31 109 ALA A N 1
ATOM 846 C CA . ALA A 1 109 ? 0.384 11.874 27.322 1.00 94.31 109 ALA A CA 1
ATOM 847 C C . ALA A 1 109 ? -0.270 10.480 27.321 1.00 94.31 109 ALA A C 1
ATOM 849 O O . ALA A 1 109 ? -1.492 10.367 27.448 1.00 94.31 109 ALA A O 1
ATOM 850 N N . TRP A 1 110 ? 0.539 9.421 27.226 1.00 95.94 110 TRP A N 1
ATOM 851 C CA . TRP A 1 110 ? 0.068 8.037 27.084 1.00 95.94 110 TRP A CA 1
ATOM 852 C C . TRP A 1 110 ? -1.081 7.667 28.036 1.00 95.94 110 TRP A C 1
ATOM 854 O O . TRP A 1 110 ? -2.141 7.236 27.588 1.00 95.94 110 TRP A O 1
ATOM 864 N N . HIS A 1 111 ? -0.919 7.916 29.338 1.00 95.81 111 HIS A N 1
ATOM 865 C CA . HIS A 1 111 ? -1.910 7.587 30.369 1.00 95.81 111 HIS A CA 1
ATOM 866 C C . HIS A 1 111 ? -3.255 8.328 30.216 1.00 95.81 111 HIS A C 1
ATOM 868 O O . HIS A 1 111 ? -4.255 7.899 30.785 1.00 95.81 111 HIS A O 1
ATOM 874 N N . LYS A 1 112 ? -3.300 9.423 29.442 1.00 95.38 112 LYS A N 1
ATOM 875 C CA . LYS A 1 112 ? -4.521 10.184 29.119 1.00 95.38 112 LYS A CA 1
ATOM 876 C C . LYS A 1 112 ? -5.160 9.763 27.791 1.00 95.38 112 LYS A C 1
ATOM 878 O O . LYS A 1 112 ? -6.298 10.149 27.522 1.00 95.38 112 LYS A O 1
ATOM 883 N N . ARG A 1 113 ? -4.462 8.991 26.948 1.00 95.38 113 ARG A N 1
ATOM 884 C CA . ARG A 1 113 ? -5.021 8.452 25.699 1.00 95.38 113 ARG A CA 1
ATOM 885 C C . ARG A 1 113 ? -6.109 7.427 26.016 1.00 95.38 113 ARG A C 1
ATOM 887 O O . ARG A 1 113 ? -6.002 6.645 26.960 1.00 95.38 113 ARG A O 1
ATOM 894 N N . LYS A 1 114 ? -7.147 7.377 25.183 1.00 94.88 114 LYS A N 1
ATOM 895 C CA . LYS A 1 114 ? -8.213 6.375 25.270 1.00 94.88 114 LYS A CA 1
ATOM 896 C C . LYS A 1 114 ? -7.602 4.991 25.081 1.00 94.88 114 LYS A C 1
ATOM 898 O O . LYS A 1 114 ? -7.038 4.715 24.021 1.00 94.88 114 LYS A O 1
ATOM 903 N N . SER A 1 115 ? -7.786 4.103 26.054 1.00 95.06 115 SER A N 1
ATOM 904 C CA . SER A 1 115 ? -7.432 2.683 25.939 1.00 95.06 115 SER A CA 1
ATOM 905 C C . SER A 1 115 ? -8.391 1.964 24.989 1.00 95.06 115 SER A C 1
ATOM 907 O O . SER A 1 115 ? -9.137 1.086 25.385 1.00 95.06 115 SER A O 1
ATOM 909 N N . ALA A 1 116 ? -8.478 2.380 23.736 1.00 95.12 116 ALA A N 1
ATOM 910 C CA . ALA A 1 116 ? -9.346 1.815 22.715 1.00 95.12 116 ALA A CA 1
ATOM 911 C C . ALA A 1 116 ? -8.632 1.900 21.371 1.00 95.12 116 ALA A C 1
ATOM 913 O O . ALA A 1 116 ? -7.716 2.709 21.203 1.00 95.12 116 ALA A O 1
ATOM 914 N N . ALA A 1 117 ? -9.073 1.094 20.410 1.00 97.38 117 ALA A N 1
ATOM 915 C CA . ALA A 1 117 ? -8.547 1.168 19.061 1.00 97.38 117 ALA A CA 1
ATOM 916 C C . ALA A 1 117 ? -9.323 2.126 18.169 1.00 97.38 117 ALA A C 1
ATOM 918 O O . ALA A 1 117 ? -10.547 2.240 18.268 1.00 97.38 117 ALA A O 1
ATOM 919 N N . VAL A 1 118 ? -8.602 2.764 17.252 1.00 96.81 118 VAL A N 1
ATOM 920 C CA . VAL A 1 118 ? -9.169 3.589 16.188 1.00 96.81 118 VAL A CA 1
ATOM 921 C C . VAL A 1 118 ? -8.819 3.029 14.811 1.00 96.81 118 VAL A C 1
ATOM 923 O O . VAL A 1 118 ? -7.770 2.422 14.603 1.00 96.81 118 VAL A O 1
ATOM 926 N N . PHE A 1 119 ? -9.721 3.240 13.854 1.00 96.19 119 PHE A N 1
ATOM 927 C CA . PHE A 1 119 ? -9.443 3.076 12.430 1.00 96.19 119 PHE A CA 1
ATOM 928 C C . PHE A 1 119 ? -10.240 4.093 11.613 1.00 96.19 119 PHE A C 1
ATOM 930 O O . PHE A 1 119 ? -11.454 4.244 11.806 1.00 96.19 119 PHE A O 1
ATOM 937 N N . ARG A 1 120 ? -9.569 4.759 10.665 1.00 94.56 120 ARG A N 1
ATOM 938 C CA . ARG A 1 120 ? -10.168 5.655 9.665 1.00 94.56 120 ARG A CA 1
ATOM 939 C C . ARG A 1 120 ? -9.592 5.370 8.284 1.00 94.56 120 ARG A C 1
ATOM 941 O O . ARG A 1 120 ? -8.461 5.733 7.976 1.00 94.56 120 ARG A O 1
ATOM 948 N N . GLY A 1 121 ? -10.394 4.760 7.415 1.00 92.69 121 GLY A N 1
ATOM 949 C CA . GLY A 1 121 ? -9.959 4.416 6.062 1.00 92.69 121 GLY A CA 1
ATOM 950 C C . GLY A 1 121 ? -11.107 4.281 5.074 1.00 92.69 121 GLY A C 1
ATOM 951 O O . GLY A 1 121 ? -12.257 4.101 5.454 1.00 92.69 121 GLY A O 1
ATOM 952 N N . ALA A 1 122 ? -10.805 4.384 3.783 1.00 92.62 122 ALA A N 1
ATOM 953 C CA . ALA A 1 122 ? -11.774 4.059 2.741 1.00 92.62 122 ALA A CA 1
ATOM 954 C C . ALA A 1 122 ? -12.032 2.543 2.695 1.00 92.62 122 ALA A C 1
ATOM 956 O O . ALA A 1 122 ? -11.176 1.761 3.124 1.00 92.62 122 ALA A O 1
ATOM 957 N N . ALA A 1 123 ? -13.152 2.137 2.091 1.00 92.56 123 ALA A N 1
ATOM 958 C CA . ALA A 1 123 ? -13.527 0.742 1.818 1.00 92.56 123 ALA A CA 1
ATOM 959 C C . ALA A 1 123 ? -12.651 0.055 0.738 1.00 92.56 123 ALA A C 1
ATOM 961 O O . ALA A 1 123 ? -13.123 -0.723 -0.090 1.00 92.56 123 ALA A O 1
ATOM 962 N N . THR A 1 124 ? -11.358 0.372 0.705 1.00 91.56 124 THR A N 1
ATOM 963 C CA . THR A 1 124 ? -10.342 -0.396 -0.027 1.00 91.56 124 THR A CA 1
ATOM 964 C C . THR A 1 124 ? -10.159 -1.767 0.632 1.00 91.56 124 THR A C 1
ATOM 966 O O . THR A 1 124 ? -10.822 -2.065 1.620 1.00 91.56 124 THR A O 1
ATOM 969 N N . GLY A 1 125 ? -9.274 -2.609 0.113 1.00 89.56 125 GLY A N 1
ATOM 970 C CA . GLY A 1 125 ? -9.134 -3.984 0.600 1.00 89.56 125 GLY A CA 1
ATOM 971 C C . GLY A 1 125 ? -9.457 -4.979 -0.498 1.00 89.56 125 GLY A C 1
ATOM 972 O O . GLY A 1 125 ? -10.148 -4.632 -1.461 1.00 89.56 125 GLY A O 1
ATOM 973 N N . ARG A 1 126 ? -8.998 -6.218 -0.353 1.00 88.31 126 ARG A N 1
ATOM 974 C CA . ARG A 1 126 ? -9.434 -7.313 -1.223 1.00 88.31 126 ARG A CA 1
ATOM 975 C C . ARG A 1 126 ? -10.920 -7.614 -0.980 1.00 88.31 126 ARG A C 1
ATOM 977 O O . ARG A 1 126 ? -11.404 -7.503 0.141 1.00 88.31 126 ARG A O 1
ATOM 984 N N . GLY A 1 127 ? -11.647 -7.956 -2.042 1.00 89.75 127 GLY A N 1
ATOM 985 C CA . GLY A 1 127 ? -13.065 -8.316 -1.964 1.00 89.75 127 GLY A CA 1
ATOM 986 C C . GLY A 1 127 ? -14.025 -7.146 -1.719 1.00 89.75 127 GLY A C 1
ATOM 987 O O . GLY A 1 127 ? -13.631 -5.974 -1.585 1.00 89.75 127 GLY A O 1
ATOM 988 N N . VAL A 1 128 ? -15.318 -7.479 -1.708 1.00 90.38 128 VAL A N 1
ATOM 989 C CA . VAL A 1 128 ? -16.425 -6.504 -1.689 1.00 90.38 128 VAL A CA 1
ATOM 990 C C . VAL A 1 128 ? -17.433 -6.699 -0.550 1.00 90.38 128 VAL A C 1
ATOM 992 O O . VAL A 1 128 ? -18.307 -5.856 -0.367 1.00 90.38 128 VAL A O 1
ATOM 995 N N . CYS A 1 129 ? -17.301 -7.770 0.234 1.00 89.06 129 CYS A N 1
ATOM 996 C CA . CYS A 1 129 ? -18.127 -8.078 1.404 1.00 89.06 129 CYS A CA 1
ATOM 997 C C . CYS A 1 129 ? -17.269 -8.158 2.677 1.00 89.06 129 CYS A C 1
ATOM 999 O O . CYS A 1 129 ? -16.041 -8.167 2.603 1.00 89.06 129 CYS A O 1
ATOM 1001 N N . GLN A 1 130 ? -17.902 -8.218 3.851 1.00 88.56 130 GLN A N 1
ATOM 1002 C CA . GLN A 1 130 ? -17.192 -8.279 5.138 1.00 88.56 130 GLN A CA 1
ATOM 1003 C C . GLN A 1 130 ? -16.387 -9.570 5.346 1.00 88.56 130 GLN A C 1
ATOM 1005 O O . GLN A 1 130 ? -15.432 -9.564 6.113 1.00 88.56 130 GLN A O 1
ATOM 1010 N N . ASP A 1 131 ? -16.727 -10.659 4.661 1.00 88.44 131 ASP A N 1
ATOM 1011 C CA . ASP A 1 131 ? -16.040 -11.940 4.866 1.00 88.44 131 ASP A CA 1
ATOM 1012 C C . ASP A 1 131 ? -14.633 -11.930 4.263 1.00 88.44 131 ASP A C 1
ATOM 1014 O O . ASP A 1 131 ? -13.736 -12.601 4.760 1.00 88.44 131 ASP A O 1
ATOM 1018 N N . VAL A 1 132 ? -14.424 -11.101 3.235 1.00 89.00 132 VAL A N 1
ATOM 1019 C CA . VAL A 1 132 ? -13.148 -10.985 2.517 1.00 89.00 132 VAL A CA 1
ATOM 1020 C C . VAL A 1 132 ? -12.481 -9.630 2.765 1.00 89.00 132 VAL A C 1
ATOM 1022 O O . VAL A 1 132 ? -11.263 -9.543 2.910 1.00 89.00 132 VAL A O 1
ATOM 1025 N N . ASN A 1 133 ? -13.259 -8.547 2.846 1.00 92.38 133 ASN A N 1
ATOM 1026 C CA . ASN A 1 133 ? -12.733 -7.206 3.064 1.00 92.38 133 ASN A CA 1
ATOM 1027 C C . ASN A 1 133 ? -12.693 -6.867 4.557 1.00 92.38 133 ASN A C 1
ATOM 1029 O O . ASN A 1 133 ? -13.684 -6.432 5.156 1.00 92.38 133 ASN A O 1
ATOM 1033 N N . MET A 1 134 ? -11.504 -6.983 5.144 1.00 93.69 134 MET A N 1
ATOM 1034 C CA . MET A 1 134 ? -11.308 -6.779 6.579 1.00 93.69 134 MET A CA 1
ATOM 1035 C C . MET A 1 134 ? -11.587 -5.351 7.059 1.00 93.69 134 MET A C 1
ATOM 1037 O O . MET A 1 134 ? -11.920 -5.160 8.226 1.00 93.69 134 MET A O 1
ATOM 1041 N N . ARG A 1 135 ? -11.560 -4.333 6.186 1.00 94.25 135 ARG A N 1
ATOM 1042 C CA . ARG A 1 135 ? -11.970 -2.970 6.577 1.00 94.25 135 ARG A CA 1
ATOM 1043 C C . ARG A 1 135 ? -13.477 -2.882 6.788 1.00 94.25 135 ARG A C 1
ATOM 1045 O O . ARG A 1 135 ? -13.928 -2.210 7.717 1.00 94.25 135 ARG A O 1
ATOM 1052 N N . LEU A 1 136 ? -14.251 -3.577 5.948 1.00 93.38 136 LEU A N 1
ATOM 1053 C CA . LEU A 1 136 ? -15.701 -3.700 6.110 1.00 93.38 136 LEU A CA 1
ATOM 1054 C C . LEU A 1 136 ? -16.022 -4.502 7.377 1.00 93.38 136 LEU A C 1
ATOM 1056 O O . LEU A 1 136 ? -16.848 -4.054 8.172 1.00 93.38 136 LEU A O 1
ATOM 1060 N N . ARG A 1 137 ? -15.318 -5.621 7.609 1.00 93.12 137 ARG A N 1
ATOM 1061 C CA . ARG A 1 137 ? -15.469 -6.446 8.822 1.00 93.12 137 ARG A CA 1
ATOM 1062 C C . ARG A 1 137 ? -15.148 -5.681 10.101 1.00 93.12 137 ARG A C 1
ATOM 1064 O O . ARG A 1 137 ? -15.917 -5.739 11.055 1.00 93.12 137 ARG A O 1
ATOM 1071 N N . LEU A 1 138 ? -14.062 -4.913 10.113 1.00 94.44 138 LEU A N 1
ATOM 1072 C CA . LEU A 1 138 ? -13.659 -4.119 11.271 1.00 94.44 138 LEU A CA 1
ATOM 1073 C C . LEU A 1 138 ? -14.714 -3.063 11.637 1.00 94.44 138 LEU A C 1
ATOM 1075 O O . LEU A 1 138 ? -15.101 -2.928 12.798 1.00 94.44 138 LEU A O 1
ATOM 1079 N N . CYS A 1 139 ? -15.227 -2.334 10.644 1.00 92.94 139 CYS A N 1
ATOM 1080 C CA . CYS A 1 139 ? -16.263 -1.325 10.875 1.00 92.94 139 CYS A CA 1
ATOM 1081 C C . CYS A 1 139 ? -17.607 -1.966 11.270 1.00 92.94 139 CYS A C 1
ATOM 1083 O O . CYS A 1 139 ? -18.343 -1.419 12.094 1.00 92.94 139 CYS A O 1
ATOM 1085 N N . ALA A 1 140 ? -17.915 -3.150 10.730 1.00 90.38 140 ALA A N 1
ATOM 1086 C CA . ALA A 1 140 ? -19.053 -3.960 11.150 1.00 90.38 140 ALA A CA 1
ATOM 1087 C C . ALA A 1 140 ? -18.967 -4.361 12.627 1.00 90.38 140 ALA A C 1
ATOM 1089 O O . ALA A 1 140 ? -19.943 -4.202 13.361 1.00 90.38 140 ALA A O 1
ATOM 1090 N N . LEU A 1 141 ? -17.801 -4.854 13.058 1.00 90.56 141 LEU A N 1
ATOM 1091 C CA . LEU A 1 141 ? -17.519 -5.212 14.447 1.00 90.56 141 LEU A CA 1
ATOM 1092 C C . LEU A 1 141 ? -17.699 -4.005 15.368 1.00 90.56 141 LEU A C 1
ATOM 1094 O O . LEU A 1 141 ? -18.481 -4.091 16.307 1.00 90.56 141 LEU A O 1
ATOM 1098 N N . SER A 1 142 ? -17.092 -2.857 15.045 1.00 91.06 142 SER A N 1
ATOM 1099 C CA . SER A 1 142 ? -17.233 -1.621 15.833 1.00 91.06 142 SER A CA 1
ATOM 1100 C C . SER A 1 142 ? -18.700 -1.212 16.011 1.00 91.06 142 SER A C 1
ATOM 1102 O O . SER A 1 142 ? -19.137 -0.930 17.128 1.00 91.06 142 SER A O 1
ATOM 1104 N N . LYS A 1 143 ? -19.505 -1.271 14.939 1.00 87.38 143 LYS A N 1
ATOM 1105 C CA . LYS A 1 143 ? -20.949 -0.998 15.010 1.00 87.38 143 LYS A CA 1
ATOM 1106 C C . LYS A 1 143 ? -21.695 -2.014 15.882 1.00 87.38 143 LYS A C 1
ATOM 1108 O O . LYS A 1 143 ? -22.509 -1.605 16.706 1.00 87.38 143 LYS A O 1
ATOM 1113 N N . ARG A 1 144 ? -21.449 -3.319 15.708 1.00 86.31 144 ARG A N 1
ATOM 1114 C CA . ARG A 1 144 ? -22.082 -4.374 16.526 1.00 86.31 144 ARG A CA 1
ATOM 1115 C C . ARG A 1 144 ? -21.752 -4.195 18.004 1.00 86.31 144 ARG A C 1
ATOM 1117 O O . ARG A 1 144 ? -22.653 -4.220 18.835 1.00 86.31 144 ARG A O 1
ATOM 1124 N N . TRP A 1 145 ? -20.486 -3.945 18.313 1.00 87.44 145 TRP A N 1
ATOM 1125 C CA . TRP A 1 145 ? -20.005 -3.746 19.674 1.00 87.44 145 TRP A CA 1
ATOM 1126 C C . TRP A 1 145 ? -20.616 -2.509 20.338 1.00 87.44 145 TRP A C 1
ATOM 1128 O O . TRP A 1 145 ? -21.006 -2.566 21.501 1.00 87.44 145 TRP A O 1
ATOM 1138 N N . ALA A 1 146 ? -20.790 -1.418 19.589 1.00 84.31 146 ALA A N 1
ATOM 1139 C CA . ALA A 1 146 ? -21.461 -0.220 20.088 1.00 84.31 146 ALA A CA 1
ATOM 1140 C C . ALA A 1 146 ? -22.952 -0.448 20.415 1.00 84.31 146 ALA A C 1
ATOM 1142 O O . ALA A 1 146 ? -23.474 0.180 21.332 1.00 84.31 146 ALA A O 1
ATOM 1143 N N . MET A 1 147 ? -23.640 -1.342 19.691 1.00 80.38 147 MET A N 1
ATOM 1144 C CA . MET A 1 147 ? -25.050 -1.680 19.948 1.00 80.38 147 MET A CA 1
ATOM 1145 C C . MET A 1 147 ? -25.226 -2.694 21.088 1.00 80.38 147 MET A C 1
ATOM 1147 O O . MET A 1 147 ? -26.251 -2.685 21.762 1.00 80.38 147 MET A O 1
ATOM 1151 N N . GLY A 1 148 ? -24.245 -3.576 21.294 1.00 69.00 148 GLY A N 1
ATOM 1152 C CA . GLY A 1 148 ? -24.384 -4.772 22.126 1.00 69.00 148 GLY A CA 1
ATOM 1153 C C . GLY A 1 148 ? -24.193 -4.606 23.636 1.00 69.00 148 GLY A C 1
ATOM 1154 O O . GLY A 1 148 ? -24.194 -5.627 24.308 1.00 69.00 148 GLY A O 1
ATOM 1155 N N . LYS A 1 149 ? -24.006 -3.388 24.180 1.00 55.31 149 LYS A N 1
ATOM 1156 C CA . LYS A 1 149 ? -23.594 -3.160 25.589 1.00 55.31 149 LYS A CA 1
ATOM 1157 C C . LYS A 1 149 ? -22.555 -4.205 26.046 1.00 55.31 149 LYS A C 1
ATOM 1159 O O . LYS A 1 149 ? -22.808 -4.982 26.961 1.00 55.31 149 LYS A O 1
ATOM 1164 N N . LEU A 1 150 ? -21.396 -4.254 25.383 1.00 54.59 150 LEU A N 1
ATOM 1165 C CA . LEU A 1 150 ? -20.284 -5.078 25.866 1.00 54.59 150 LEU A CA 1
ATOM 1166 C C . LEU A 1 150 ? -19.954 -4.739 27.323 1.00 54.59 150 LEU A C 1
ATOM 1168 O O . LEU A 1 150 ? -20.048 -3.582 27.737 1.00 54.59 150 LEU A O 1
ATOM 1172 N N . HIS A 1 151 ? -19.486 -5.742 28.066 1.00 52.59 151 HIS A N 1
ATOM 1173 C CA . HIS A 1 151 ? -19.034 -5.624 29.456 1.00 52.59 151 HIS A CA 1
ATOM 1174 C C . HIS A 1 151 ? -17.826 -4.678 29.653 1.00 52.59 151 HIS A C 1
ATOM 1176 O O . HIS A 1 151 ? -17.374 -4.491 30.778 1.00 52.59 151 HIS A O 1
ATOM 1182 N N . SER A 1 152 ? -17.311 -4.046 28.590 1.00 50.22 152 SER A N 1
ATOM 1183 C CA . SER A 1 152 ? -16.188 -3.109 28.636 1.00 50.22 152 SER A CA 1
ATOM 1184 C C . SER A 1 152 ? -16.465 -1.866 27.769 1.00 50.22 152 SER A C 1
ATOM 1186 O O . SER A 1 152 ? -16.929 -2.009 26.633 1.00 50.22 152 SER A O 1
ATOM 1188 N N . PRO A 1 153 ? -16.180 -0.638 28.250 1.00 54.25 153 PRO A N 1
ATOM 1189 C CA . PRO A 1 153 ? -16.455 0.599 27.516 1.00 54.25 153 PRO A CA 1
ATOM 1190 C C . PRO A 1 153 ? -15.738 0.618 26.156 1.00 54.25 153 PRO A C 1
ATOM 1192 O O . PRO A 1 153 ? -14.542 0.340 26.093 1.00 54.25 153 PRO A O 1
ATOM 1195 N N . ALA A 1 154 ? -16.484 0.924 25.086 1.00 79.06 154 ALA A N 1
ATOM 1196 C CA . ALA A 1 154 ? -16.060 1.164 23.695 1.00 79.06 154 ALA A CA 1
ATOM 1197 C C . ALA A 1 154 ? -14.606 0.755 23.347 1.00 79.06 154 ALA A C 1
ATOM 1199 O O . ALA A 1 154 ? -13.706 1.592 23.318 1.00 79.06 154 ALA A O 1
ATOM 1200 N N . LEU A 1 155 ? -14.373 -0.535 23.077 1.00 90.56 155 LEU A N 1
ATOM 1201 C CA . LEU A 1 155 ? -13.053 -1.087 22.718 1.00 90.56 155 LEU A CA 1
ATOM 1202 C C . LEU A 1 155 ? -12.537 -0.628 21.344 1.00 90.56 155 LEU A C 1
ATOM 1204 O O . LEU A 1 155 ? -11.328 -0.615 21.113 1.00 90.56 155 LEU A O 1
ATOM 1208 N N . LEU A 1 156 ? -13.439 -0.258 20.431 1.00 93.62 156 LEU A N 1
ATOM 1209 C CA . LEU A 1 156 ? -13.122 -0.013 19.027 1.00 93.62 156 LEU A CA 1
ATOM 1210 C C . LEU A 1 156 ? -13.982 1.108 18.436 1.00 93.62 156 LEU A C 1
ATOM 1212 O O . LEU A 1 156 ? -15.206 0.988 18.376 1.00 93.62 156 LEU A O 1
ATOM 1216 N N . ASP A 1 157 ? -13.335 2.136 17.897 1.00 94.25 157 ASP A N 1
ATOM 1217 C CA . ASP A 1 157 ? -13.933 3.158 17.038 1.00 94.25 157 ASP A CA 1
ATOM 1218 C C . ASP A 1 157 ? -13.368 3.038 15.614 1.00 94.25 157 ASP A C 1
ATOM 1220 O O . ASP A 1 157 ? -12.411 3.717 15.235 1.00 94.25 157 ASP A O 1
ATOM 1224 N N . ALA A 1 158 ? -13.968 2.161 14.808 1.00 94.69 158 ALA A N 1
ATOM 1225 C CA . ALA A 1 158 ? -13.589 1.949 13.416 1.00 94.69 158 ALA A CA 1
ATOM 1226 C C . ALA A 1 158 ? -14.680 2.452 12.475 1.00 94.69 158 ALA A C 1
ATOM 1228 O O . ALA A 1 158 ? -15.836 2.032 12.559 1.00 94.69 158 ALA A O 1
ATOM 1229 N N . ARG A 1 159 ? -14.310 3.345 11.552 1.00 93.81 159 ARG A N 1
ATOM 1230 C CA . ARG A 1 159 ? -15.255 3.943 10.603 1.00 93.81 159 ARG A CA 1
ATOM 1231 C C . ARG A 1 159 ? -14.666 4.065 9.211 1.00 93.81 159 ARG A C 1
ATOM 1233 O O . ARG A 1 159 ? -13.502 4.437 9.038 1.00 93.81 159 ARG A O 1
ATOM 1240 N N . LEU A 1 160 ? -15.517 3.852 8.208 1.00 94.62 160 LEU A N 1
ATOM 1241 C CA . LEU A 1 160 ? -15.152 4.106 6.822 1.00 94.62 160 LEU A CA 1
ATOM 1242 C C . LEU A 1 160 ? -15.247 5.603 6.507 1.00 94.62 160 LEU A C 1
ATOM 1244 O O . LEU A 1 160 ? -16.242 6.264 6.817 1.00 94.62 160 LEU A O 1
ATOM 1248 N N . THR A 1 161 ? -14.231 6.139 5.839 1.00 93.31 161 THR A N 1
ATOM 1249 C CA . THR A 1 161 ? -14.191 7.549 5.411 1.00 93.31 161 THR A CA 1
ATOM 1250 C C . THR A 1 161 ? -14.775 7.766 4.018 1.00 93.31 161 THR A C 1
ATOM 1252 O O . THR A 1 161 ? -15.091 8.888 3.634 1.00 93.31 161 THR A O 1
ATOM 1255 N N . SER A 1 162 ? -14.893 6.700 3.231 1.00 91.62 162 SER A N 1
ATOM 1256 C CA . SER A 1 162 ? -15.526 6.701 1.911 1.00 91.62 162 SER A CA 1
ATOM 1257 C C . SER A 1 162 ? -15.763 5.270 1.442 1.00 91.62 162 SER A C 1
ATOM 1259 O O . SER A 1 162 ? -15.032 4.349 1.822 1.00 91.62 162 SER A O 1
ATOM 1261 N N . TRP A 1 163 ? -16.781 5.095 0.607 1.00 90.56 163 TRP A N 1
ATOM 1262 C CA . TRP A 1 163 ? -16.935 3.879 -0.176 1.00 90.56 163 TRP A CA 1
ATOM 1263 C C . TRP A 1 163 ? -15.911 3.829 -1.313 1.00 90.56 163 TRP A C 1
ATOM 1265 O O . TRP A 1 163 ? -15.327 4.846 -1.686 1.00 90.56 163 TRP A O 1
ATOM 1275 N N . ASN A 1 164 ? -15.688 2.638 -1.861 1.00 88.31 164 ASN A N 1
ATOM 1276 C CA . ASN A 1 164 ? -14.750 2.427 -2.950 1.00 88.31 164 ASN A CA 1
ATOM 1277 C C . ASN A 1 164 ? -15.495 1.910 -4.185 1.00 88.31 164 ASN A C 1
ATOM 1279 O O . ASN A 1 164 ? -16.056 0.819 -4.157 1.00 88.31 164 ASN A O 1
ATOM 1283 N N . ALA A 1 165 ? -15.467 2.698 -5.258 1.00 88.19 165 ALA A N 1
ATOM 1284 C CA . ALA A 1 165 ? -16.110 2.377 -6.530 1.00 88.19 165 ALA A CA 1
ATOM 1285 C C . ALA A 1 165 ? -15.216 1.548 -7.473 1.00 88.19 165 ALA A C 1
ATOM 1287 O O . ALA A 1 165 ? -15.576 1.316 -8.624 1.00 88.19 165 ALA A O 1
ATOM 1288 N N . ARG A 1 166 ? -14.017 1.130 -7.035 1.00 88.88 166 ARG A N 1
ATOM 1289 C CA . ARG A 1 166 ? -13.110 0.369 -7.902 1.00 88.88 166 ARG A CA 1
ATOM 1290 C C . ARG A 1 166 ? -13.649 -1.039 -8.078 1.00 88.88 166 ARG A C 1
ATOM 1292 O O . ARG A 1 166 ? -14.028 -1.702 -7.115 1.00 88.88 166 ARG A O 1
ATOM 1299 N N . HIS A 1 167 ? -13.633 -1.478 -9.324 1.00 91.50 167 HIS A N 1
ATOM 1300 C CA . HIS A 1 167 ? -13.994 -2.831 -9.702 1.00 91.50 167 HIS A CA 1
ATOM 1301 C C . HIS A 1 167 ? -12.880 -3.787 -9.277 1.00 91.50 167 HIS A C 1
ATOM 1303 O O . HIS A 1 167 ? -11.701 -3.407 -9.272 1.00 91.50 167 HIS A O 1
ATOM 1309 N N . LYS A 1 168 ? -13.245 -5.010 -8.902 1.00 91.75 168 LYS A N 1
ATOM 1310 C CA . LYS A 1 168 ? -12.312 -5.984 -8.337 1.00 91.75 168 LYS A CA 1
ATOM 1311 C C . LYS A 1 168 ? -12.511 -7.361 -8.945 1.00 91.75 168 LYS A C 1
ATOM 1313 O O . LYS A 1 168 ? -13.624 -7.712 -9.325 1.00 91.75 168 LYS A O 1
ATOM 1318 N N . TRP A 1 169 ? -11.433 -8.129 -8.973 1.00 88.81 169 TRP A N 1
ATOM 1319 C CA . TRP A 1 169 ? -11.477 -9.564 -9.208 1.00 88.81 169 TRP A CA 1
ATOM 1320 C C . TRP A 1 169 ? -11.864 -10.302 -7.926 1.00 88.81 169 TRP A C 1
ATOM 1322 O O . TRP A 1 169 ? -11.303 -10.032 -6.858 1.00 88.81 169 TRP A O 1
ATOM 1332 N N . SER A 1 170 ? -12.822 -11.223 -8.040 1.00 86.56 170 SER A N 1
ATOM 1333 C CA . SER A 1 170 ? -13.103 -12.234 -7.020 1.00 86.56 170 SER A CA 1
ATOM 1334 C C . SER A 1 170 ? -12.023 -13.323 -7.031 1.00 86.56 170 SER A C 1
ATOM 1336 O O . SER A 1 170 ? -11.205 -13.387 -7.952 1.00 86.56 170 SER A O 1
ATOM 1338 N N . ALA A 1 171 ? -12.004 -14.180 -6.009 1.00 81.38 171 ALA A N 1
ATOM 1339 C CA . ALA A 1 171 ? -11.072 -15.310 -5.964 1.00 81.38 171 ALA A CA 1
ATOM 1340 C C . ALA A 1 171 ? -11.333 -16.314 -7.104 1.00 81.38 171 ALA A C 1
ATOM 1342 O O . ALA A 1 171 ? -10.409 -16.936 -7.612 1.00 81.38 171 ALA A O 1
ATOM 1343 N N . GLU A 1 172 ? -12.581 -16.398 -7.558 1.00 83.69 172 GLU A N 1
ATOM 1344 C CA . GLU A 1 172 ? -13.062 -17.241 -8.655 1.00 83.69 172 GLU A CA 1
ATOM 1345 C C . GLU A 1 172 ? -12.854 -16.588 -10.035 1.00 83.69 172 GLU A C 1
ATOM 1347 O O . GLU A 1 172 ? -13.347 -17.088 -11.044 1.00 83.69 172 GLU A O 1
ATOM 1352 N N . GLY A 1 173 ? -12.171 -15.439 -10.095 1.00 82.50 173 GLY A N 1
ATOM 1353 C CA . GLY A 1 173 ? -11.868 -14.741 -11.345 1.00 82.50 173 GLY A CA 1
ATOM 1354 C C . GLY A 1 173 ? -13.046 -13.975 -11.949 1.00 82.50 173 GLY A C 1
ATOM 1355 O O . GLY A 1 173 ? -13.004 -13.631 -13.125 1.00 82.50 173 GLY A O 1
ATOM 1356 N N . THR A 1 174 ? -14.095 -13.678 -11.176 1.00 86.62 174 THR A N 1
ATOM 1357 C CA . THR A 1 174 ? -15.246 -12.892 -11.654 1.00 86.62 174 THR A CA 1
ATOM 1358 C C . THR A 1 174 ? -15.124 -11.408 -11.301 1.00 86.62 174 THR A C 1
ATOM 1360 O O . THR A 1 174 ? -14.402 -11.032 -10.377 1.00 86.62 174 THR A O 1
ATOM 1363 N N . LEU A 1 175 ? -15.812 -10.544 -12.055 1.00 89.69 175 LEU A N 1
ATOM 1364 C CA . LEU A 1 175 ? -15.855 -9.107 -11.778 1.00 89.69 175 LEU A CA 1
ATOM 1365 C C . LEU A 1 175 ? -16.867 -8.785 -10.686 1.00 89.69 175 LEU A C 1
ATOM 1367 O O . LEU A 1 175 ? -18.037 -9.152 -10.799 1.00 89.69 175 LEU A O 1
ATOM 1371 N N . ASP A 1 176 ? -16.447 -7.983 -9.715 1.00 89.62 176 ASP A N 1
ATOM 1372 C CA . ASP A 1 176 ? -17.334 -7.496 -8.670 1.00 89.62 176 ASP A CA 1
ATOM 1373 C C . ASP A 1 176 ? -17.070 -6.033 -8.291 1.00 89.62 176 ASP A C 1
ATOM 1375 O O . ASP A 1 176 ? -16.082 -5.403 -8.689 1.00 89.62 176 ASP A O 1
ATOM 1379 N N . ILE A 1 177 ? -18.004 -5.467 -7.534 1.00 90.56 177 ILE A N 1
ATOM 1380 C CA . ILE A 1 177 ? -17.979 -4.092 -7.052 1.00 90.56 177 ILE A CA 1
ATOM 1381 C C . ILE A 1 177 ? -18.674 -4.005 -5.695 1.00 90.56 177 ILE A C 1
ATOM 1383 O O . ILE A 1 177 ? -19.644 -4.711 -5.428 1.00 90.56 177 ILE A O 1
ATOM 1387 N N . ILE A 1 178 ? -18.195 -3.111 -4.828 1.00 89.81 178 ILE A N 1
ATOM 1388 C CA . ILE A 1 178 ? -18.884 -2.852 -3.565 1.00 89.81 178 ILE A CA 1
ATOM 1389 C C . ILE A 1 178 ? -20.246 -2.237 -3.869 1.00 89.81 178 ILE A C 1
ATOM 1391 O O . ILE A 1 178 ? -20.345 -1.198 -4.525 1.00 89.81 178 ILE A O 1
ATOM 1395 N N . ASP A 1 179 ? -21.277 -2.881 -3.338 1.00 88.69 179 ASP A N 1
ATOM 1396 C CA . ASP A 1 179 ? -22.653 -2.419 -3.351 1.00 88.69 179 ASP A CA 1
ATOM 1397 C C . ASP A 1 179 ? -23.046 -2.002 -1.930 1.00 88.69 179 ASP A C 1
ATOM 1399 O O . ASP A 1 179 ? -23.350 -2.869 -1.107 1.00 88.69 179 ASP A O 1
ATOM 1403 N N . PRO A 1 180 ? -23.042 -0.692 -1.617 1.00 86.06 180 PRO A N 1
ATOM 1404 C CA . PRO A 1 180 ? -23.372 -0.194 -0.284 1.00 86.06 180 PRO A CA 1
ATOM 1405 C C . PRO A 1 180 ? -24.768 -0.586 0.207 1.00 86.06 180 PRO A C 1
ATOM 1407 O O . PRO A 1 180 ? -25.031 -0.480 1.402 1.00 86.06 180 PRO A O 1
ATOM 1410 N N . SER A 1 181 ? -25.675 -0.967 -0.702 1.00 81.75 181 SER A N 1
ATOM 1411 C CA . SER A 1 181 ? -27.053 -1.355 -0.386 1.00 81.75 181 SER A CA 1
ATOM 1412 C C . SER A 1 181 ? -27.224 -2.851 -0.127 1.00 81.75 181 SER A C 1
ATOM 1414 O O . SER A 1 181 ? -28.293 -3.273 0.310 1.00 81.75 181 SER A O 1
ATOM 1416 N N . SER A 1 182 ? -26.179 -3.649 -0.365 1.00 80.94 182 SER A N 1
ATOM 1417 C CA . SER A 1 182 ? -26.219 -5.095 -0.173 1.00 80.94 182 SER A CA 1
ATOM 1418 C C . SER A 1 182 ? -26.500 -5.469 1.282 1.00 80.94 182 SER A C 1
ATOM 1420 O O . SER A 1 182 ? -25.839 -4.982 2.200 1.00 80.94 182 SER A O 1
ATOM 1422 N N . ALA A 1 183 ? -27.416 -6.418 1.486 1.00 68.62 183 ALA A N 1
ATOM 1423 C CA . ALA A 1 183 ? -27.699 -7.003 2.797 1.00 68.62 183 ALA A CA 1
ATOM 1424 C C . ALA A 1 183 ? -26.478 -7.717 3.415 1.00 68.62 183 ALA A C 1
ATOM 1426 O O . ALA A 1 183 ? -26.408 -7.876 4.631 1.00 68.62 183 ALA A O 1
ATOM 1427 N N . ALA A 1 184 ? -25.489 -8.098 2.596 1.00 67.25 184 ALA A N 1
ATOM 1428 C CA . ALA A 1 184 ? -24.222 -8.671 3.056 1.00 67.25 184 ALA A CA 1
ATOM 1429 C C . ALA A 1 184 ? -23.297 -7.639 3.735 1.00 67.25 184 ALA A C 1
ATOM 1431 O O . ALA A 1 184 ? -22.252 -8.004 4.282 1.00 67.25 184 ALA A O 1
ATOM 1432 N N . LEU A 1 185 ? -23.657 -6.349 3.707 1.00 70.38 185 LEU A N 1
ATOM 1433 C CA . LEU A 1 185 ? -22.970 -5.294 4.438 1.00 70.38 185 LEU A CA 1
ATOM 1434 C C . LEU A 1 185 ? -23.790 -4.894 5.675 1.00 70.38 185 LEU A C 1
ATOM 1436 O O . LEU A 1 185 ? -24.885 -4.353 5.557 1.00 70.38 185 LEU A O 1
ATOM 1440 N N . PRO A 1 186 ? -23.246 -5.033 6.893 1.00 62.84 186 PRO A N 1
ATOM 1441 C CA . PRO A 1 186 ? -23.915 -4.579 8.121 1.00 62.84 186 PRO A CA 1
ATOM 1442 C C . PRO A 1 186 ? -23.856 -3.046 8.304 1.00 62.84 186 PRO A C 1
ATOM 1444 O O . PRO A 1 186 ? -24.253 -2.490 9.338 1.00 62.84 186 PRO A O 1
ATOM 1447 N N . LEU A 1 187 ? -23.345 -2.341 7.293 1.00 69.00 187 LEU A N 1
ATOM 1448 C CA . LEU A 1 187 ? -23.174 -0.900 7.212 1.00 69.00 187 LEU A CA 1
ATOM 1449 C C . LEU A 1 187 ? -24.147 -0.370 6.156 1.00 69.00 187 LEU A C 1
ATOM 1451 O O . LEU A 1 187 ? -24.109 -0.815 5.018 1.00 69.00 187 LEU A O 1
ATOM 1455 N N . THR A 1 188 ? -25.021 0.573 6.518 1.00 63.62 188 THR A N 1
ATOM 1456 C CA . THR A 1 188 ? -26.006 1.099 5.554 1.00 63.62 188 THR A CA 1
ATOM 1457 C C . THR A 1 188 ? -25.339 2.077 4.577 1.00 63.62 188 THR A C 1
ATOM 1459 O O . THR A 1 188 ? -24.341 2.701 4.949 1.00 63.62 188 THR A O 1
ATOM 1462 N N . PRO A 1 189 ? -25.905 2.334 3.382 1.00 59.72 189 PRO A N 1
ATOM 1463 C CA . PRO A 1 189 ? -25.360 3.325 2.450 1.00 59.72 189 PRO A CA 1
ATOM 1464 C C . PRO A 1 189 ? -25.149 4.714 3.074 1.00 59.72 189 PRO A C 1
ATOM 1466 O O . PRO A 1 189 ? -24.162 5.383 2.773 1.00 59.72 189 PRO A O 1
ATOM 1469 N N . ARG A 1 190 ? -26.067 5.135 3.964 1.00 56.78 190 ARG A N 1
ATOM 1470 C CA . ARG A 1 190 ? -26.095 6.472 4.586 1.00 56.78 190 ARG A CA 1
ATOM 1471 C C . ARG A 1 190 ? -25.274 6.582 5.874 1.00 56.78 190 ARG A C 1
ATOM 1473 O O . ARG A 1 190 ? -24.837 7.682 6.201 1.00 56.78 190 ARG A O 1
ATOM 1480 N N . SER A 1 191 ? -25.061 5.482 6.604 1.00 58.91 191 SER A N 1
ATOM 1481 C CA . SER A 1 191 ? -24.310 5.479 7.876 1.00 58.91 191 SER A CA 1
ATOM 1482 C C . SER A 1 191 ? -23.020 4.653 7.862 1.00 58.91 191 SER A C 1
ATOM 1484 O O . SER A 1 191 ? -22.299 4.639 8.855 1.00 58.91 191 SER A O 1
ATOM 1486 N N . GLY A 1 192 ? -22.708 3.982 6.752 1.00 71.38 192 GLY A N 1
ATOM 1487 C CA . GLY A 1 192 ? -21.572 3.072 6.631 1.00 71.38 192 GLY A CA 1
ATOM 1488 C C . GLY A 1 192 ? -20.236 3.742 6.331 1.00 71.38 192 GLY A C 1
ATOM 1489 O O . GLY A 1 192 ? -19.236 3.380 6.946 1.00 71.38 192 GLY A O 1
ATOM 1490 N N . ALA A 1 193 ? -20.213 4.730 5.428 1.00 86.19 193 ALA A N 1
ATOM 1491 C CA . ALA A 1 193 ? -19.006 5.467 5.052 1.00 86.19 193 ALA A CA 1
ATOM 1492 C C . ALA A 1 193 ? -19.299 6.947 4.771 1.00 86.19 193 ALA A C 1
ATOM 1494 O O . ALA A 1 193 ? -20.276 7.273 4.102 1.00 86.19 193 ALA A O 1
ATOM 1495 N N . SER A 1 194 ? -18.451 7.853 5.266 1.00 88.81 194 SER A N 1
ATOM 1496 C CA . SER A 1 194 ? -18.662 9.303 5.142 1.00 88.81 194 SER A CA 1
ATOM 1497 C C . SER A 1 194 ? -17.355 10.075 5.280 1.00 88.81 194 SER A C 1
ATOM 1499 O O . SER A 1 194 ? -16.548 9.765 6.156 1.00 88.81 194 SER A O 1
ATOM 1501 N N . SER A 1 195 ? -17.179 11.139 4.491 1.00 88.50 195 SER A N 1
ATOM 1502 C CA . SER A 1 195 ? -16.034 12.050 4.631 1.00 88.50 195 SER A CA 1
ATOM 1503 C C . SER A 1 195 ? -15.973 12.700 6.015 1.00 88.50 195 SER A C 1
ATOM 1505 O O . SER A 1 195 ? -14.881 12.954 6.507 1.00 88.50 195 SER A O 1
ATOM 1507 N N . ARG A 1 196 ? -17.123 12.875 6.683 1.00 89.62 196 ARG A N 1
ATOM 1508 C CA . ARG A 1 196 ? -17.223 13.374 8.067 1.00 89.62 196 ARG A CA 1
ATOM 1509 C C . ARG A 1 196 ? -16.624 12.427 9.107 1.00 89.62 196 ARG A C 1
ATOM 1511 O O . ARG A 1 196 ? -16.395 12.838 10.233 1.00 89.62 196 ARG A O 1
ATOM 1518 N N . ASN A 1 197 ? -16.384 11.163 8.752 1.00 91.88 197 ASN A N 1
ATOM 1519 C CA . ASN A 1 197 ? -15.686 10.237 9.638 1.00 91.88 197 ASN A CA 1
ATOM 1520 C C . ASN A 1 197 ? -14.169 10.459 9.621 1.00 91.88 197 ASN A C 1
ATOM 1522 O O . ASN A 1 197 ? -13.493 9.879 10.464 1.00 91.88 197 ASN A O 1
ATOM 1526 N N . ARG A 1 198 ? -13.613 11.217 8.661 1.00 91.56 198 ARG A N 1
ATOM 1527 C CA . ARG A 1 198 ? -12.165 11.448 8.580 1.00 91.56 198 ARG A CA 1
ATOM 1528 C C . ARG A 1 198 ? -11.657 12.070 9.874 1.00 91.56 198 ARG A C 1
ATOM 1530 O O . ARG A 1 198 ? -12.262 13.000 10.389 1.00 91.56 198 ARG A O 1
ATOM 1537 N N . LEU A 1 199 ? -10.534 11.541 10.339 1.00 91.12 199 LEU A N 1
ATOM 1538 C CA . LEU A 1 199 ? -9.708 12.147 11.366 1.00 91.12 199 LEU A CA 1
ATOM 1539 C C . LEU A 1 199 ? -8.311 12.321 10.776 1.00 91.12 199 LEU A C 1
ATOM 1541 O O . LEU A 1 199 ? -7.859 11.439 10.035 1.00 91.12 199 LEU A O 1
ATOM 1545 N N . THR A 1 200 ? -7.639 13.422 11.099 1.00 89.00 200 THR A N 1
ATOM 1546 C CA . THR A 1 200 ? -6.193 13.544 10.856 1.00 89.00 200 THR A CA 1
ATOM 1547 C C . THR A 1 200 ? -5.449 12.513 11.707 1.00 89.00 200 THR A C 1
ATOM 1549 O O . THR A 1 200 ? -6.018 11.946 12.650 1.00 89.00 200 THR A O 1
ATOM 1552 N N . MET A 1 201 ? -4.180 12.22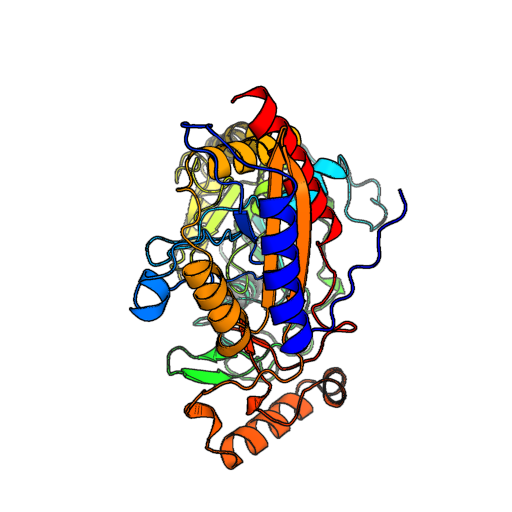5 11.409 1.00 87.88 201 MET A N 1
ATOM 1553 C CA . MET A 1 201 ? -3.409 11.372 12.322 1.00 87.88 201 MET A CA 1
ATOM 1554 C C . MET A 1 201 ? -3.261 12.002 13.706 1.00 87.88 201 MET A C 1
ATOM 1556 O O . MET A 1 201 ? -3.458 11.295 14.689 1.00 87.88 201 MET A O 1
ATOM 1560 N N . ARG A 1 202 ? -3.071 13.326 13.793 1.00 87.19 202 ARG A N 1
ATOM 1561 C CA . ARG A 1 202 ? -2.996 14.048 15.075 1.00 87.19 202 ARG A CA 1
ATOM 1562 C C . ARG A 1 202 ? -4.260 13.897 15.923 1.00 87.19 202 ARG A C 1
ATOM 1564 O O . ARG A 1 202 ? -4.189 13.657 17.122 1.00 87.19 202 ARG A O 1
ATOM 1571 N N . GLN A 1 203 ? -5.439 13.936 15.299 1.00 91.44 203 GLN A N 1
ATOM 1572 C CA . GLN A 1 203 ? -6.703 13.639 15.986 1.00 91.44 203 GLN A CA 1
ATOM 1573 C C . GLN A 1 203 ? -6.769 12.191 16.485 1.00 91.44 203 GLN A C 1
ATOM 1575 O O . GLN A 1 203 ? -7.337 11.930 17.542 1.00 91.44 203 GLN A O 1
ATOM 1580 N N . GLN A 1 204 ? -6.210 11.241 15.734 1.00 93.88 204 GLN A N 1
ATOM 1581 C CA . GLN A 1 204 ? -6.202 9.827 16.111 1.00 93.88 204 GLN A CA 1
ATOM 1582 C C . GLN A 1 204 ? -5.262 9.531 17.289 1.00 93.88 204 GLN A C 1
ATOM 1584 O O . GLN A 1 204 ? -5.473 8.529 17.963 1.00 93.88 204 GLN A O 1
ATOM 1589 N N . GLU A 1 205 ? -4.302 10.404 17.615 1.00 93.12 205 GLU A N 1
ATOM 1590 C CA . GLU A 1 205 ? -3.394 10.241 18.771 1.00 93.12 205 GLU A CA 1
ATOM 1591 C C . GLU A 1 205 ? -4.104 10.347 20.132 1.00 93.12 205 GLU A C 1
ATOM 1593 O O . GLU A 1 205 ? -3.510 10.091 21.176 1.00 93.12 205 GLU A O 1
ATOM 1598 N N . GLN A 1 206 ? -5.405 10.649 20.140 1.00 94.06 206 GLN A N 1
ATOM 1599 C CA . GLN A 1 206 ? -6.264 10.516 21.319 1.00 94.06 206 GLN A CA 1
ATOM 1600 C C . GLN A 1 206 ? -6.512 9.046 21.712 1.00 94.06 206 GLN A C 1
ATOM 1602 O O . GLN A 1 206 ? -7.060 8.791 22.783 1.00 94.06 206 GLN A O 1
ATOM 1607 N N . TRP A 1 207 ? -6.164 8.079 20.858 1.00 96.75 207 TRP A N 1
ATOM 1608 C CA . TRP A 1 207 ? -6.297 6.642 21.098 1.00 96.75 207 TRP A CA 1
ATOM 1609 C C . TRP A 1 207 ? -4.923 5.997 21.279 1.00 96.75 207 TRP A C 1
ATOM 1611 O O . TRP A 1 207 ? -3.960 6.380 20.622 1.00 96.75 207 TRP A O 1
ATOM 1621 N N . LYS A 1 208 ? -4.838 4.985 22.145 1.00 97.94 208 LYS A N 1
ATOM 1622 C CA . LYS A 1 208 ? -3.607 4.201 22.327 1.00 97.94 208 LYS A CA 1
ATOM 1623 C C . LYS A 1 208 ? -3.362 3.229 21.175 1.00 97.94 208 LYS A C 1
ATOM 1625 O O . LYS A 1 208 ? -2.216 2.978 20.815 1.00 97.94 208 LYS A O 1
ATOM 1630 N N . TYR A 1 209 ? -4.427 2.655 20.614 1.00 98.38 209 TYR A N 1
ATOM 1631 C CA . TYR A 1 209 ? -4.322 1.496 19.730 1.00 98.38 209 TYR A CA 1
ATOM 1632 C C . TYR A 1 209 ? -4.792 1.817 18.306 1.00 98.38 209 TYR A C 1
ATOM 1634 O O . TYR A 1 209 ? -5.741 2.579 18.104 1.00 98.38 209 TYR A O 1
ATOM 1642 N N . TYR A 1 210 ? -4.178 1.187 17.307 1.00 98.38 210 TYR A N 1
ATOM 1643 C CA . TYR A 1 210 ? -4.589 1.288 15.907 1.00 98.38 210 TYR A CA 1
ATOM 1644 C C . TYR A 1 210 ? -4.710 -0.102 15.287 1.00 98.38 210 TYR A C 1
ATOM 1646 O O . TYR A 1 210 ? -3.757 -0.876 15.327 1.00 98.38 210 TYR A O 1
ATOM 1654 N N . VAL A 1 211 ? -5.852 -0.417 14.664 1.00 97.88 211 VAL A N 1
ATOM 1655 C CA . VAL A 1 211 ? -5.995 -1.678 13.913 1.00 97.88 211 VAL A CA 1
ATOM 1656 C C . VAL A 1 211 ? -5.513 -1.471 12.480 1.00 97.88 211 VAL A C 1
ATOM 1658 O O . VAL A 1 211 ? -6.184 -0.826 11.668 1.00 97.88 211 VAL A O 1
ATOM 1661 N N . LEU A 1 212 ? -4.339 -2.009 12.159 1.00 95.62 212 LEU A N 1
ATOM 1662 C CA . LEU A 1 212 ? -3.741 -1.910 10.835 1.00 95.62 212 LEU A CA 1
ATOM 1663 C C . LEU A 1 212 ? -4.316 -2.989 9.915 1.00 95.62 212 LEU A C 1
ATOM 1665 O O . LEU A 1 212 ? -3.971 -4.166 10.004 1.00 95.62 212 LEU A O 1
ATOM 1669 N N . VAL A 1 213 ? -5.201 -2.546 9.020 1.00 93.19 213 VAL A N 1
ATOM 1670 C CA . VAL A 1 213 ? -5.835 -3.376 7.991 1.00 93.19 213 VAL A CA 1
ATOM 1671 C C . VAL A 1 213 ? -5.384 -2.942 6.601 1.00 93.19 213 VAL A C 1
ATOM 1673 O O . VAL A 1 213 ? -5.447 -1.757 6.237 1.00 93.19 213 VAL A O 1
ATOM 1676 N N . ASP A 1 214 ? -5.005 -3.917 5.787 1.00 88.94 214 ASP A N 1
ATOM 1677 C CA . ASP A 1 214 ? -4.502 -3.689 4.438 1.00 88.94 214 ASP A CA 1
ATOM 1678 C C . ASP A 1 214 ? -5.480 -2.951 3.532 1.00 88.94 214 ASP A C 1
ATOM 1680 O O . ASP A 1 214 ? -6.707 -3.005 3.675 1.00 88.94 214 ASP A O 1
ATOM 1684 N N . GLY A 1 215 ? -4.909 -2.194 2.597 1.00 88.31 215 GLY A N 1
ATOM 1685 C CA . GLY A 1 215 ? -5.624 -1.683 1.440 1.00 88.31 215 GLY A CA 1
ATOM 1686 C C . GLY A 1 215 ? -5.778 -2.770 0.381 1.00 88.31 215 GLY A C 1
ATOM 1687 O O . GLY A 1 215 ? -5.904 -3.950 0.680 1.00 88.31 215 GLY A O 1
ATOM 1688 N N . ASN A 1 216 ? -5.770 -2.377 -0.889 1.00 86.56 216 ASN A N 1
ATOM 1689 C CA . ASN A 1 216 ? -5.906 -3.350 -1.977 1.00 86.56 216 ASN A CA 1
ATOM 1690 C C . ASN A 1 216 ? -4.687 -4.287 -2.100 1.00 86.56 216 ASN A C 1
ATOM 1692 O O . ASN A 1 216 ? -4.853 -5.397 -2.594 1.00 86.56 216 ASN A O 1
ATOM 1696 N N . MET A 1 217 ? -3.511 -3.842 -1.634 1.00 83.56 217 MET A N 1
ATOM 1697 C CA . MET A 1 217 ? -2.268 -4.628 -1.560 1.00 83.56 217 MET A CA 1
ATOM 1698 C C . MET A 1 217 ? -1.602 -4.508 -0.182 1.00 83.56 217 MET A C 1
ATOM 1700 O O . MET A 1 217 ? -1.441 -5.500 0.514 1.00 83.56 217 MET A O 1
ATOM 1704 N N . GLY A 1 218 ? -1.278 -3.287 0.250 1.00 80.88 218 GLY A N 1
ATOM 1705 C CA . GLY A 1 218 ? -0.674 -3.027 1.559 1.00 80.88 218 GLY A CA 1
ATOM 1706 C C . GLY A 1 218 ? -1.254 -1.787 2.235 1.00 80.88 218 GLY A C 1
ATOM 1707 O O . GLY A 1 218 ? -2.169 -1.136 1.713 1.00 80.88 218 GLY A O 1
ATOM 1708 N N . ALA A 1 219 ? -0.740 -1.459 3.419 1.00 76.50 219 ALA A N 1
ATOM 1709 C CA . ALA A 1 219 ? -1.111 -0.259 4.161 1.00 76.50 219 ALA A CA 1
ATOM 1710 C C . ALA A 1 219 ? 0.076 0.714 4.274 1.00 76.50 219 ALA A C 1
ATOM 1712 O O . ALA A 1 219 ? 0.966 0.542 5.098 1.00 76.50 219 ALA A O 1
ATOM 1713 N N . SER A 1 220 ? 0.045 1.804 3.504 1.00 80.94 220 SER A N 1
ATOM 1714 C CA . SER A 1 220 ? 1.065 2.876 3.489 1.00 80.94 220 SER A CA 1
ATOM 1715 C C . SER A 1 220 ? 1.108 3.767 4.746 1.00 80.94 220 SER A C 1
ATOM 1717 O O . SER A 1 220 ? 1.672 4.863 4.732 1.00 80.94 220 SER A O 1
ATOM 1719 N N . ARG A 1 221 ? 0.444 3.342 5.826 1.00 87.50 221 ARG A N 1
ATOM 1720 C CA . ARG A 1 221 ? 0.315 4.095 7.083 1.00 87.50 221 ARG A CA 1
ATOM 1721 C C . ARG A 1 221 ? 1.270 3.622 8.173 1.00 87.50 221 ARG A C 1
ATOM 1723 O O . ARG A 1 221 ? 1.382 4.312 9.173 1.00 87.50 221 ARG A O 1
ATOM 1730 N N . LEU A 1 222 ? 1.951 2.490 7.987 1.00 89.94 222 LEU A N 1
ATOM 1731 C CA . LEU A 1 222 ? 2.790 1.883 9.022 1.00 89.94 222 LEU A CA 1
ATOM 1732 C C . LEU A 1 222 ? 3.810 2.869 9.611 1.00 89.94 222 LEU A C 1
ATOM 1734 O O . LEU A 1 222 ? 3.831 3.044 10.825 1.00 89.94 222 LEU A O 1
ATOM 1738 N N . GLY A 1 223 ? 4.587 3.556 8.764 1.00 89.75 223 GLY A N 1
ATOM 1739 C CA . GLY A 1 223 ? 5.591 4.512 9.241 1.00 89.75 223 GLY A CA 1
ATOM 1740 C C . GLY A 1 223 ? 4.980 5.640 10.076 1.00 89.75 223 GLY A C 1
ATOM 1741 O O . GLY A 1 223 ? 5.466 5.965 11.150 1.00 89.75 223 GLY A O 1
ATOM 1742 N N . GLU A 1 224 ? 3.844 6.176 9.640 1.00 89.12 224 GLU A N 1
ATOM 1743 C CA . GLU A 1 224 ? 3.138 7.262 10.324 1.00 89.12 224 GLU A CA 1
ATOM 1744 C C . GLU A 1 224 ? 2.552 6.850 11.687 1.00 89.12 224 GLU A C 1
ATOM 1746 O O . GLU A 1 224 ? 2.550 7.650 12.625 1.00 89.12 224 GLU A O 1
ATOM 1751 N N . LEU A 1 225 ? 2.082 5.601 11.798 1.00 93.81 225 LEU A N 1
ATOM 1752 C CA . LEU A 1 225 ? 1.584 5.019 13.048 1.00 93.81 225 LEU A CA 1
ATOM 1753 C C . LEU A 1 225 ? 2.723 4.755 14.038 1.00 93.81 225 LEU A C 1
ATOM 1755 O O . LEU A 1 225 ? 2.592 5.079 15.217 1.00 93.81 225 LEU A O 1
ATOM 1759 N N . ALA A 1 226 ? 3.842 4.218 13.549 1.00 92.94 226 ALA A N 1
ATOM 1760 C CA . ALA A 1 226 ? 5.025 3.952 14.358 1.00 92.94 226 ALA A CA 1
ATOM 1761 C C . ALA A 1 226 ? 5.588 5.241 14.966 1.00 92.94 226 ALA A C 1
ATOM 1763 O O . ALA A 1 226 ? 5.797 5.319 16.172 1.00 92.94 226 ALA A O 1
ATOM 1764 N N . GLN A 1 227 ? 5.744 6.294 14.154 1.00 90.88 227 GLN A N 1
ATOM 1765 C CA . GLN A 1 227 ? 6.258 7.590 14.615 1.00 90.88 227 GLN A CA 1
ATOM 1766 C C . GLN A 1 227 ? 5.385 8.254 15.698 1.00 90.88 227 GLN A C 1
ATOM 1768 O O . GLN A 1 227 ? 5.881 9.084 16.452 1.00 90.88 227 GLN A O 1
ATOM 1773 N N . ARG A 1 228 ? 4.105 7.874 15.813 1.00 91.88 228 ARG A N 1
ATOM 1774 C CA . ARG A 1 228 ? 3.142 8.414 16.796 1.00 91.88 228 ARG A CA 1
ATOM 1775 C C . ARG A 1 228 ? 2.916 7.520 18.020 1.00 91.88 228 ARG A C 1
ATOM 1777 O O . ARG A 1 228 ? 2.036 7.802 18.841 1.00 91.88 228 ARG A O 1
ATOM 1784 N N . CYS A 1 229 ? 3.702 6.449 18.155 1.00 93.81 229 CYS A N 1
ATOM 1785 C CA . CYS A 1 229 ? 3.604 5.485 19.254 1.00 93.81 229 CYS A CA 1
ATOM 1786 C C . CYS A 1 229 ? 2.185 4.929 19.442 1.00 93.81 229 CYS A C 1
ATOM 1788 O O . CYS A 1 229 ? 1.659 4.892 20.556 1.00 93.81 229 CYS A O 1
ATOM 1790 N N . PHE A 1 230 ? 1.540 4.513 18.353 1.00 97.56 230 PHE A N 1
ATOM 1791 C CA . PHE A 1 230 ? 0.363 3.656 18.467 1.00 97.56 230 PHE A CA 1
ATOM 1792 C C . PHE A 1 230 ? 0.786 2.225 18.788 1.00 97.56 230 PHE A C 1
ATOM 1794 O O . PHE A 1 230 ? 1.723 1.709 18.181 1.00 97.56 230 PHE A O 1
ATOM 1801 N N . VAL A 1 231 ? 0.020 1.531 19.633 1.00 98.56 231 VAL A N 1
ATOM 1802 C CA . VAL A 1 231 ? 0.050 0.061 19.622 1.00 98.56 231 VAL A CA 1
ATOM 1803 C C . VAL A 1 231 ? -0.612 -0.380 18.333 1.00 98.56 231 VAL A C 1
ATOM 1805 O O . VAL A 1 231 ? -1.827 -0.239 18.159 1.00 98.56 231 VAL A O 1
ATOM 1808 N N . VAL A 1 232 ? 0.189 -0.878 17.403 1.00 98.25 232 VAL A N 1
ATOM 1809 C CA . VAL A 1 232 ? -0.319 -1.377 16.132 1.00 98.25 232 VAL A CA 1
ATOM 1810 C C . VAL A 1 232 ? -0.798 -2.810 16.334 1.00 98.25 232 VAL A C 1
ATOM 1812 O O . VAL A 1 232 ? -0.001 -3.707 16.601 1.00 98.25 232 VAL A O 1
ATOM 1815 N N . LEU A 1 233 ? -2.105 -3.030 16.189 1.00 98.31 233 LEU A N 1
ATOM 1816 C CA . LEU A 1 233 ? -2.681 -4.364 16.063 1.00 98.31 233 LEU A CA 1
ATOM 1817 C C . LEU A 1 233 ? -2.771 -4.708 14.576 1.00 98.31 233 LEU A C 1
ATOM 1819 O O . LEU A 1 233 ? -3.575 -4.119 13.849 1.00 98.31 233 LEU A O 1
ATOM 1823 N N . TRP A 1 234 ? -1.928 -5.622 14.105 1.00 95.38 234 TRP A N 1
ATOM 1824 C CA . TRP A 1 234 ? -1.747 -5.882 12.678 1.00 95.38 234 TRP A CA 1
ATOM 1825 C C . TRP A 1 234 ? -2.430 -7.175 12.243 1.00 95.38 234 TRP A C 1
ATOM 1827 O O . TRP A 1 234 ? -2.071 -8.267 12.679 1.00 95.38 234 TRP A O 1
ATOM 1837 N N . VAL A 1 235 ? -3.396 -7.050 11.332 1.00 94.25 235 VAL A N 1
ATOM 1838 C CA . VAL A 1 235 ? -4.069 -8.187 10.690 1.00 94.25 235 VAL A CA 1
ATOM 1839 C C . VAL A 1 235 ? -3.081 -9.000 9.862 1.00 94.25 235 VAL A C 1
ATOM 1841 O O . VAL A 1 235 ? -2.445 -8.471 8.948 1.00 94.25 235 VAL A O 1
ATOM 1844 N N . ARG A 1 236 ? -2.963 -10.299 10.166 1.00 91.06 236 ARG A N 1
ATOM 1845 C CA . ARG A 1 236 ? -2.202 -11.237 9.332 1.00 91.06 236 ARG A CA 1
ATOM 1846 C C . ARG A 1 236 ? -2.784 -11.279 7.920 1.00 91.06 236 ARG A C 1
ATOM 1848 O O . ARG A 1 236 ? -3.993 -11.222 7.725 1.00 91.06 236 ARG A O 1
ATOM 1855 N N . THR A 1 237 ? -1.911 -11.383 6.929 1.00 83.19 237 THR A N 1
ATOM 1856 C CA . THR A 1 237 ? -2.263 -11.233 5.516 1.00 83.19 237 THR A CA 1
ATOM 1857 C C . THR A 1 237 ? -1.371 -12.118 4.667 1.00 83.19 237 THR A C 1
ATOM 1859 O O . THR A 1 237 ? -0.219 -12.357 5.023 1.00 83.19 237 THR A O 1
ATOM 1862 N N . THR A 1 238 ? -1.911 -12.598 3.552 1.00 76.12 238 THR A N 1
ATOM 1863 C CA . THR A 1 238 ? -1.169 -13.359 2.536 1.00 76.12 238 THR A CA 1
ATOM 1864 C C . THR A 1 238 ? -0.678 -12.467 1.397 1.00 76.12 238 THR A C 1
ATOM 1866 O O . THR A 1 238 ? -0.128 -12.952 0.415 1.00 76.12 238 THR A O 1
ATOM 1869 N N . LEU A 1 239 ? -0.919 -11.154 1.479 1.00 80.69 239 LEU A N 1
ATOM 1870 C CA . LEU A 1 239 ? -0.496 -10.220 0.445 1.00 80.69 239 LEU A CA 1
ATOM 1871 C C . LEU A 1 239 ? 1.031 -10.031 0.473 1.00 80.69 239 LEU A C 1
ATOM 1873 O O . LEU A 1 239 ? 1.624 -10.045 1.554 1.00 80.69 239 LEU A O 1
ATOM 1877 N N . PRO A 1 240 ? 1.664 -9.780 -0.688 1.00 74.31 240 PRO A N 1
ATOM 1878 C CA . PRO A 1 240 ? 3.051 -9.334 -0.756 1.00 74.31 240 PRO A CA 1
ATOM 1879 C C . PRO A 1 240 ? 3.224 -8.058 0.066 1.00 74.31 240 PRO A C 1
ATOM 1881 O O . PRO A 1 240 ? 2.626 -7.029 -0.253 1.00 74.31 240 PRO A O 1
ATOM 1884 N N . GLN A 1 241 ? 3.989 -8.128 1.154 1.00 70.56 241 GLN A N 1
ATOM 1885 C CA . GLN A 1 241 ? 4.203 -6.992 2.055 1.00 70.56 241 GLN A CA 1
ATOM 1886 C C . GLN A 1 241 ? 5.647 -6.793 2.478 1.00 70.56 241 GLN A C 1
ATOM 1888 O O . GLN A 1 241 ? 5.919 -5.870 3.247 1.00 70.56 241 GLN A O 1
ATOM 1893 N N . VAL A 1 242 ? 6.572 -7.627 2.007 1.00 68.56 242 VAL A N 1
ATOM 1894 C CA . VAL A 1 242 ? 7.981 -7.430 2.317 1.00 68.56 242 VAL A CA 1
ATOM 1895 C C . VAL A 1 242 ? 8.381 -6.062 1.764 1.00 68.56 242 VAL A C 1
ATOM 1897 O O . VAL A 1 242 ? 8.165 -5.736 0.596 1.00 68.56 242 VAL A O 1
ATOM 1900 N N . SER A 1 243 ? 8.867 -5.218 2.665 1.00 70.38 243 SER A N 1
ATOM 1901 C CA . SER A 1 243 ? 9.263 -3.844 2.399 1.00 70.38 243 SER A CA 1
ATOM 1902 C C . SER A 1 243 ? 10.374 -3.461 3.368 1.00 70.38 243 SER A C 1
ATOM 1904 O O . SER A 1 243 ? 10.563 -4.106 4.405 1.00 70.38 243 SER A O 1
ATOM 1906 N N . HIS A 1 244 ? 11.068 -2.367 3.058 1.00 71.38 244 HIS A N 1
ATOM 1907 C CA . HIS A 1 244 ? 12.119 -1.815 3.911 1.00 71.38 244 HIS A CA 1
ATOM 1908 C C . HIS A 1 244 ? 11.668 -1.587 5.365 1.00 71.38 244 HIS A C 1
ATOM 1910 O O . HIS A 1 244 ? 12.441 -1.799 6.292 1.00 71.38 244 HIS A O 1
ATOM 1916 N N . THR A 1 245 ? 10.410 -1.188 5.561 1.00 73.38 245 THR A N 1
ATOM 1917 C CA . THR A 1 245 ? 9.843 -0.844 6.870 1.00 73.38 245 THR A CA 1
ATOM 1918 C C . THR A 1 245 ? 9.138 -2.014 7.550 1.00 73.38 245 THR A C 1
ATOM 1920 O O . THR A 1 245 ? 8.888 -1.950 8.747 1.00 73.38 245 THR A O 1
ATOM 1923 N N . ARG A 1 246 ? 8.819 -3.096 6.829 1.00 78.44 246 ARG A N 1
ATOM 1924 C CA . ARG A 1 246 ? 8.215 -4.297 7.425 1.00 78.44 246 ARG A CA 1
ATOM 1925 C C . ARG A 1 246 ? 9.252 -5.336 7.845 1.00 78.44 246 ARG A C 1
ATOM 1927 O O . ARG A 1 246 ? 9.049 -5.993 8.857 1.00 78.44 246 ARG A O 1
ATOM 1934 N N . ALA A 1 247 ? 10.345 -5.474 7.093 1.00 78.56 247 ALA A N 1
ATOM 1935 C CA . ALA A 1 247 ? 11.371 -6.490 7.329 1.00 78.56 247 ALA A CA 1
ATOM 1936 C C . ALA A 1 247 ? 11.939 -6.558 8.768 1.00 78.56 247 ALA A C 1
ATOM 1938 O O . ALA A 1 247 ? 12.141 -7.674 9.238 1.00 78.56 247 ALA A O 1
ATOM 1939 N N . PRO A 1 248 ? 12.184 -5.442 9.491 1.00 85.62 248 PRO A N 1
ATOM 1940 C CA . PRO A 1 248 ? 12.765 -5.513 10.837 1.00 85.62 248 PRO A CA 1
ATOM 1941 C C . PRO A 1 248 ? 11.741 -5.815 11.944 1.00 85.62 248 PRO A C 1
ATOM 1943 O O . PRO A 1 248 ? 12.124 -5.944 13.101 1.00 85.62 248 PRO A O 1
ATOM 1946 N N . LEU A 1 249 ? 10.442 -5.871 11.633 1.00 90.50 249 LEU A N 1
ATOM 1947 C CA . LEU A 1 249 ? 9.399 -5.925 12.653 1.00 90.50 249 LEU A CA 1
ATOM 1948 C C . LEU A 1 249 ? 9.081 -7.355 13.083 1.00 90.50 249 LEU A C 1
ATOM 1950 O O . LEU A 1 249 ? 8.675 -8.195 12.281 1.00 90.50 249 LEU A O 1
ATOM 1954 N N . ILE A 1 250 ? 9.161 -7.578 14.390 1.00 93.44 250 ILE A N 1
ATOM 1955 C CA . ILE A 1 250 ? 8.879 -8.854 15.052 1.00 93.44 250 ILE A CA 1
ATOM 1956 C C . ILE A 1 250 ? 7.552 -8.751 15.816 1.00 93.44 250 ILE A C 1
ATOM 1958 O O . ILE A 1 250 ? 7.309 -7.782 16.543 1.00 93.44 250 ILE A O 1
ATOM 1962 N N . ALA A 1 251 ? 6.677 -9.744 15.634 1.00 95.62 251 ALA A N 1
ATOM 1963 C CA . ALA A 1 251 ? 5.404 -9.830 16.349 1.00 95.62 251 ALA A CA 1
ATOM 1964 C C . ALA A 1 251 ? 5.634 -9.945 17.865 1.00 95.62 251 ALA A C 1
ATOM 1966 O O . ALA A 1 251 ? 6.573 -10.604 18.296 1.00 95.62 251 ALA A O 1
ATOM 1967 N N . TRP A 1 252 ? 4.763 -9.321 18.659 1.00 97.44 252 TRP A N 1
ATOM 1968 C CA . TRP A 1 252 ? 4.841 -9.173 20.121 1.00 97.44 252 TRP A CA 1
ATOM 1969 C C . TRP A 1 252 ? 5.998 -8.332 20.665 1.00 97.44 252 TRP A C 1
ATOM 1971 O O . TRP A 1 252 ? 5.926 -7.905 21.809 1.00 97.44 252 TRP A O 1
ATOM 1981 N N . GLU A 1 253 ? 7.004 -8.021 19.853 1.00 97.81 253 GLU A N 1
ATOM 1982 C CA . GLU A 1 253 ? 8.050 -7.058 20.208 1.00 97.81 253 GLU A CA 1
ATOM 1983 C C . GLU A 1 253 ? 7.713 -5.655 19.700 1.00 97.81 253 GLU A C 1
ATOM 1985 O O . GLU A 1 253 ? 7.842 -4.682 20.436 1.00 97.81 253 GLU A O 1
ATOM 1990 N N . HIS A 1 254 ? 7.235 -5.562 18.456 1.00 98.19 254 HIS A N 1
ATOM 1991 C CA . HIS A 1 254 ? 6.958 -4.293 17.783 1.00 98.19 254 HIS A CA 1
ATOM 1992 C C . HIS A 1 254 ? 5.468 -4.094 17.478 1.00 98.19 254 HIS A C 1
ATOM 1994 O O . HIS A 1 254 ? 5.002 -2.976 17.320 1.00 98.19 254 HIS A O 1
ATOM 2000 N N . PHE A 1 255 ? 4.674 -5.158 17.372 1.00 98.06 255 PHE A N 1
ATOM 2001 C CA . PHE A 1 255 ? 3.235 -5.048 17.109 1.00 98.06 255 PHE A CA 1
ATOM 2002 C C . PHE A 1 255 ? 2.471 -6.230 17.691 1.00 98.06 255 PHE A C 1
ATOM 2004 O O . PHE A 1 255 ? 3.038 -7.298 17.906 1.00 98.06 255 PHE A O 1
ATOM 2011 N N . VAL A 1 256 ? 1.163 -6.072 17.879 1.00 98.38 256 VAL A N 1
ATOM 2012 C CA . VAL A 1 256 ? 0.283 -7.164 18.317 1.00 98.38 256 VAL A CA 1
ATOM 2013 C C . VAL A 1 256 ? -0.319 -7.839 17.078 1.00 98.38 256 VAL A C 1
ATOM 2015 O O . VAL A 1 256 ? -1.035 -7.179 16.319 1.00 98.38 256 VAL A O 1
ATOM 2018 N N . PRO A 1 257 ? -0.029 -9.121 16.800 1.00 97.31 257 PRO A N 1
ATOM 2019 C CA . PRO A 1 257 ? -0.595 -9.806 15.644 1.00 97.31 257 PRO A CA 1
ATOM 2020 C C . PRO A 1 257 ? -2.084 -10.110 15.855 1.00 97.31 257 PRO A C 1
ATOM 2022 O O . PRO A 1 257 ? -2.503 -10.484 16.944 1.00 97.31 257 PRO A O 1
ATOM 2025 N N . LEU A 1 258 ? -2.870 -10.003 14.785 1.00 97.81 258 LEU A N 1
ATOM 2026 C CA . LEU A 1 258 ? -4.280 -10.397 14.740 1.00 97.81 258 LEU A CA 1
ATOM 2027 C C . LEU A 1 258 ? -4.494 -11.560 13.766 1.00 97.81 258 LEU A C 1
ATOM 2029 O O . LEU A 1 258 ? -3.745 -11.743 12.797 1.00 97.81 258 LEU A O 1
ATOM 2033 N N . ALA A 1 259 ? -5.541 -12.347 13.989 1.00 96.75 259 ALA A N 1
ATOM 2034 C CA . ALA A 1 259 ? -6.051 -13.323 13.038 1.00 96.75 259 ALA A CA 1
ATOM 2035 C C . ALA A 1 259 ? -6.431 -12.648 11.713 1.00 96.75 259 ALA A C 1
AT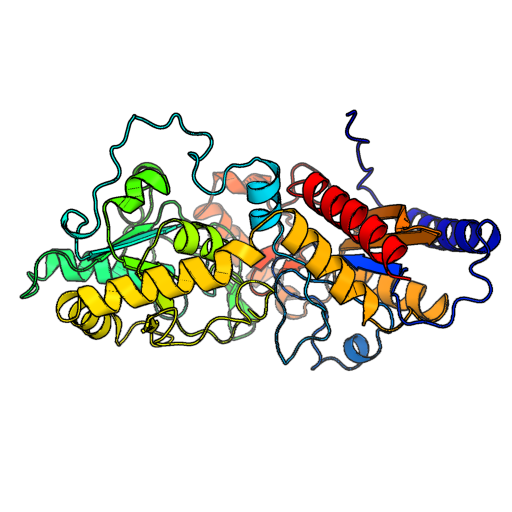OM 2037 O O . ALA A 1 259 ? -6.858 -11.490 11.679 1.00 96.75 259 ALA A O 1
ATOM 2038 N N . THR A 1 260 ? -6.286 -13.390 10.612 1.00 93.94 260 THR A N 1
ATOM 2039 C CA . THR A 1 260 ? -6.579 -12.923 9.243 1.00 93.94 260 THR A CA 1
ATOM 2040 C C . THR A 1 260 ? -8.018 -12.435 9.081 1.00 93.94 260 THR A C 1
ATOM 2042 O O . THR A 1 260 ? -8.296 -11.607 8.218 1.00 93.94 260 THR A O 1
ATOM 2045 N N . ASP A 1 261 ? -8.922 -12.926 9.924 1.00 93.38 261 ASP A N 1
ATOM 2046 C CA . ASP A 1 261 ? -10.348 -12.644 9.904 1.00 93.38 261 ASP A CA 1
ATOM 2047 C C . ASP A 1 261 ? -10.815 -11.800 11.111 1.00 93.38 261 ASP A C 1
ATOM 2049 O O . ASP A 1 261 ? -12.014 -11.610 11.305 1.00 93.38 261 ASP A O 1
ATOM 2053 N N . LEU A 1 262 ? -9.903 -11.263 11.930 1.00 95.88 262 LEU A N 1
ATOM 2054 C CA . LEU A 1 262 ? -10.219 -10.482 13.138 1.00 95.88 262 LEU A CA 1
ATOM 2055 C C . LEU A 1 262 ? -10.971 -11.257 14.241 1.00 95.88 262 LEU A C 1
ATOM 2057 O O . LEU A 1 262 ? -11.565 -10.617 15.113 1.00 95.88 262 LEU A O 1
ATOM 2061 N N . SER A 1 263 ? -10.991 -12.596 14.230 1.00 95.62 263 SER A N 1
ATOM 2062 C CA . SER A 1 263 ? -11.696 -13.389 15.253 1.00 95.62 263 SER A CA 1
ATOM 2063 C C . SER A 1 263 ? -11.179 -13.153 16.677 1.00 95.62 263 SER A C 1
ATOM 2065 O O . SER A 1 263 ? -11.938 -13.270 17.634 1.00 95.62 263 SER A O 1
ATOM 2067 N N . ASP A 1 264 ? -9.900 -12.806 16.818 1.00 96.94 264 ASP A N 1
ATOM 2068 C CA . ASP A 1 264 ? -9.199 -12.567 18.084 1.00 96.94 264 ASP A CA 1
ATOM 2069 C C . ASP A 1 264 ? -9.136 -11.081 18.486 1.00 96.94 264 ASP A C 1
ATOM 2071 O O . ASP A 1 264 ? -8.567 -10.743 19.524 1.00 96.94 264 ASP A O 1
ATOM 2075 N N . LEU A 1 265 ? -9.746 -10.176 17.709 1.00 96.31 265 LEU A N 1
ATOM 2076 C CA . LEU A 1 265 ? -9.607 -8.730 17.909 1.00 96.31 265 LEU A CA 1
ATOM 2077 C C . LEU A 1 265 ? -10.034 -8.269 19.307 1.00 96.31 265 LEU A C 1
ATOM 2079 O O . LEU A 1 265 ? -9.348 -7.457 19.922 1.00 96.31 265 LEU A O 1
ATOM 2083 N N . GLU A 1 266 ? -11.166 -8.761 19.812 1.00 94.81 266 GLU A N 1
ATOM 2084 C CA . GLU A 1 266 ? -11.657 -8.379 21.142 1.00 94.81 266 GLU A CA 1
ATOM 2085 C C . GLU A 1 266 ? -10.676 -8.799 22.237 1.00 94.81 266 GLU A C 1
ATOM 2087 O O . GLU A 1 266 ? -10.291 -7.986 23.078 1.00 94.81 266 GLU A O 1
ATOM 2092 N N . GLN A 1 267 ? -10.223 -10.052 22.173 1.00 95.50 267 GLN A N 1
ATOM 2093 C CA . GLN A 1 267 ? -9.263 -10.617 23.110 1.00 95.50 267 GLN A CA 1
ATOM 2094 C C . GLN A 1 267 ? -7.952 -9.826 23.100 1.00 95.50 267 GLN A C 1
ATOM 2096 O O . GLN A 1 267 ? -7.432 -9.501 24.165 1.00 95.50 267 GLN A O 1
ATOM 2101 N N . MET A 1 268 ? -7.432 -9.480 21.919 1.00 97.56 268 MET A N 1
ATOM 2102 C CA . MET A 1 268 ? -6.174 -8.739 21.798 1.00 97.56 268 MET A CA 1
ATOM 2103 C C . MET A 1 268 ? -6.299 -7.297 22.303 1.00 97.56 268 MET A C 1
ATOM 2105 O O . MET A 1 268 ? -5.403 -6.806 22.985 1.00 97.56 268 MET A O 1
ATOM 2109 N N . LEU A 1 269 ? -7.429 -6.625 22.061 1.00 96.75 269 LEU A N 1
ATOM 2110 C CA . LEU A 1 269 ? -7.677 -5.291 22.624 1.00 96.75 269 LEU A CA 1
ATOM 2111 C C . LEU A 1 269 ? -7.796 -5.322 24.150 1.00 96.75 269 LEU A C 1
ATOM 2113 O O . LEU A 1 269 ? -7.285 -4.428 24.827 1.00 96.75 269 LEU A O 1
ATOM 2117 N N . LEU A 1 270 ? -8.450 -6.347 24.703 1.00 95.88 270 LEU A N 1
ATOM 2118 C CA . LEU A 1 270 ? -8.500 -6.558 26.147 1.00 95.88 270 LEU A CA 1
ATOM 2119 C C . LEU A 1 270 ? -7.109 -6.867 26.703 1.00 95.88 270 LEU A C 1
ATOM 2121 O O . LEU A 1 270 ? -6.757 -6.320 27.743 1.00 95.88 270 LEU A O 1
ATOM 2125 N N . TRP A 1 271 ? -6.292 -7.663 26.012 1.00 97.38 271 TRP A N 1
ATOM 2126 C CA . TRP A 1 271 ? -4.908 -7.907 26.416 1.00 97.38 271 TRP A CA 1
ATOM 2127 C C . TRP A 1 271 ? -4.111 -6.600 26.494 1.00 97.38 271 TRP A C 1
ATOM 2129 O O . TRP A 1 271 ? -3.504 -6.336 27.530 1.00 97.38 271 TRP A O 1
ATOM 2139 N N . CYS A 1 272 ? -4.194 -5.733 25.476 1.00 97.69 272 CYS A N 1
ATOM 2140 C CA . CYS A 1 272 ? -3.527 -4.426 25.498 1.00 97.69 272 CYS A CA 1
ATOM 2141 C C . CYS A 1 272 ? -3.987 -3.548 26.672 1.00 97.69 272 CYS A C 1
ATOM 2143 O O . CYS A 1 272 ? -3.174 -2.833 27.247 1.00 97.69 272 CYS A O 1
ATOM 2145 N N . ARG A 1 273 ? -5.275 -3.599 27.048 1.00 95.12 273 ARG A N 1
ATOM 2146 C CA . ARG A 1 273 ? -5.805 -2.855 28.207 1.00 95.12 273 ARG A CA 1
ATOM 2147 C C . ARG A 1 273 ? -5.260 -3.355 29.541 1.00 95.12 273 ARG A C 1
ATOM 2149 O O . ARG A 1 273 ? -4.976 -2.542 30.411 1.00 95.12 273 ARG A O 1
ATOM 2156 N N . HIS A 1 274 ? -5.177 -4.673 29.717 1.00 96.50 274 HIS A N 1
ATOM 2157 C CA . HIS A 1 274 ? -4.733 -5.282 30.976 1.00 96.50 274 HIS A CA 1
ATOM 2158 C C . HIS A 1 274 ? -3.207 -5.280 31.131 1.00 96.50 274 HIS A C 1
ATOM 2160 O O . HIS A 1 274 ? -2.714 -5.463 32.238 1.00 96.50 274 HIS A O 1
ATOM 2166 N N . ASN A 1 275 ? -2.470 -5.057 30.041 1.00 98.00 275 ASN A N 1
ATOM 2167 C CA . ASN A 1 275 ? -1.010 -5.017 30.006 1.00 98.00 275 ASN A CA 1
ATOM 2168 C C . ASN A 1 275 ? -0.535 -3.654 29.476 1.00 98.00 275 ASN A C 1
ATOM 2170 O O . ASN A 1 275 ? 0.247 -3.607 28.532 1.00 98.00 275 ASN A O 1
ATOM 2174 N N . ASP A 1 276 ? -1.056 -2.551 30.026 1.00 98.25 276 ASP A N 1
ATOM 2175 C CA . ASP A 1 276 ? -0.887 -1.207 29.449 1.00 98.25 276 ASP A CA 1
ATOM 2176 C C . ASP A 1 276 ? 0.584 -0.790 29.296 1.00 98.25 276 ASP A C 1
ATOM 2178 O O . ASP A 1 276 ? 0.961 -0.323 28.223 1.00 98.25 276 ASP A O 1
ATOM 2182 N N . ASP A 1 277 ? 1.415 -1.042 30.312 1.00 98.38 277 ASP A N 1
ATOM 2183 C CA . ASP A 1 277 ? 2.854 -0.744 30.280 1.00 98.38 277 ASP A CA 1
ATOM 2184 C C . ASP A 1 277 ? 3.563 -1.543 29.178 1.00 98.38 277 ASP A C 1
ATOM 2186 O O . ASP A 1 277 ? 4.347 -1.009 28.396 1.00 98.38 277 ASP A O 1
ATOM 2190 N N . HIS A 1 278 ? 3.239 -2.832 29.054 1.00 98.38 278 HIS A N 1
ATOM 2191 C CA . HIS A 1 278 ? 3.812 -3.680 28.011 1.00 98.38 278 HIS A CA 1
ATOM 2192 C C . HIS A 1 278 ? 3.312 -3.270 26.618 1.00 98.38 278 HIS A C 1
ATOM 2194 O O . HIS A 1 278 ? 4.077 -3.247 25.658 1.00 98.38 278 HIS A O 1
ATOM 2200 N N . ALA A 1 279 ? 2.040 -2.891 26.495 1.00 98.56 279 ALA A N 1
ATOM 2201 C CA . ALA A 1 279 ? 1.485 -2.382 25.251 1.00 98.56 279 ALA A CA 1
ATOM 2202 C C . ALA A 1 279 ? 2.166 -1.065 24.836 1.00 98.56 279 ALA A C 1
ATOM 2204 O O . ALA A 1 279 ? 2.464 -0.885 23.655 1.00 98.56 279 ALA A O 1
ATOM 2205 N N . GLN A 1 280 ? 2.464 -0.179 25.794 1.00 98.56 280 GLN A N 1
ATOM 2206 C CA . GLN A 1 280 ? 3.260 1.023 25.555 1.00 98.56 280 GLN A CA 1
ATOM 2207 C C . GLN A 1 280 ? 4.662 0.665 25.055 1.00 98.56 280 GLN A C 1
ATOM 2209 O O . GLN A 1 280 ? 5.082 1.187 24.022 1.00 98.56 280 GLN A O 1
ATOM 2214 N N . GLN A 1 281 ? 5.336 -0.278 25.719 1.00 98.75 281 GLN A N 1
ATOM 2215 C CA . GLN A 1 281 ? 6.669 -0.730 25.321 1.00 98.75 281 GLN A CA 1
ATOM 2216 C C . GLN A 1 281 ? 6.686 -1.271 23.885 1.00 98.75 281 GLN A C 1
ATOM 2218 O O . GLN A 1 281 ? 7.581 -0.935 23.120 1.00 98.75 281 GLN A O 1
ATOM 2223 N N . ILE A 1 282 ? 5.674 -2.044 23.472 1.00 98.75 282 ILE A N 1
ATOM 2224 C CA . ILE A 1 282 ? 5.546 -2.534 22.086 1.00 98.75 282 ILE A CA 1
ATOM 2225 C C . ILE A 1 282 ? 5.484 -1.368 21.082 1.00 98.75 282 ILE A C 1
ATOM 2227 O O . ILE A 1 282 ? 6.128 -1.406 20.031 1.00 98.75 282 ILE A O 1
ATOM 2231 N N . ALA A 1 283 ? 4.716 -0.319 21.394 1.00 98.38 283 ALA A N 1
ATOM 2232 C CA . ALA A 1 283 ? 4.598 0.859 20.535 1.00 98.38 283 ALA A CA 1
ATOM 2233 C C . ALA A 1 283 ? 5.907 1.665 20.455 1.00 98.38 283 ALA A C 1
ATOM 2235 O O . ALA A 1 283 ? 6.267 2.165 19.386 1.00 98.38 283 ALA A O 1
ATOM 2236 N N . GLU A 1 284 ? 6.619 1.788 21.575 1.00 98.31 284 GLU A N 1
ATOM 2237 C CA . GLU A 1 284 ? 7.928 2.444 21.655 1.00 98.31 284 GLU A CA 1
ATOM 2238 C C . GLU A 1 284 ? 8.989 1.652 20.887 1.00 98.31 284 GLU A C 1
ATOM 2240 O O . GLU A 1 284 ? 9.671 2.229 20.043 1.00 98.31 284 GLU A O 1
ATOM 2245 N N . ASN A 1 285 ? 9.030 0.328 21.051 1.00 98.44 285 ASN A N 1
ATOM 2246 C CA . ASN A 1 285 ? 9.910 -0.558 20.291 1.00 98.44 285 ASN A CA 1
ATOM 2247 C C . ASN A 1 285 ? 9.706 -0.393 18.780 1.00 98.44 285 ASN A C 1
ATOM 2249 O O . ASN A 1 285 ? 10.676 -0.248 18.038 1.00 98.44 285 ASN A O 1
ATOM 2253 N N . MET A 1 286 ? 8.453 -0.364 18.295 1.00 97.38 286 MET A N 1
ATOM 2254 C CA . MET A 1 286 ? 8.189 -0.125 16.868 1.00 97.38 286 MET A CA 1
ATOM 2255 C C . MET A 1 286 ? 8.723 1.226 16.403 1.00 97.38 286 MET A C 1
ATOM 2257 O O . MET A 1 286 ? 9.334 1.309 15.334 1.00 97.38 286 MET A O 1
ATOM 2261 N N . ARG A 1 287 ? 8.462 2.290 17.172 1.00 95.81 287 ARG A N 1
ATOM 2262 C CA . ARG A 1 287 ? 8.968 3.623 16.842 1.00 95.81 287 ARG A CA 1
ATOM 2263 C C . ARG A 1 287 ? 10.486 3.582 16.737 1.00 95.81 287 ARG A C 1
ATOM 2265 O O . ARG A 1 287 ? 11.026 4.058 15.742 1.00 95.81 287 ARG A O 1
ATOM 2272 N N . ASP A 1 288 ? 11.159 3.019 17.727 1.00 95.75 288 ASP A N 1
ATOM 2273 C CA . ASP A 1 288 ? 12.613 3.044 17.825 1.00 95.75 288 ASP A CA 1
ATOM 2274 C C . ASP A 1 288 ? 13.257 2.188 16.718 1.00 95.75 288 ASP A C 1
ATOM 2276 O O . ASP A 1 288 ? 14.231 2.617 16.099 1.00 95.75 288 ASP A O 1
ATOM 2280 N N . ALA A 1 289 ? 12.642 1.057 16.356 1.00 94.38 289 ALA A N 1
ATOM 2281 C CA . ALA A 1 289 ? 13.076 0.222 15.236 1.00 94.38 289 ALA A CA 1
ATOM 2282 C C . ALA A 1 289 ? 12.903 0.902 13.864 1.00 94.38 289 ALA A C 1
ATOM 2284 O O . ALA A 1 289 ? 13.734 0.725 12.971 1.00 94.38 289 ALA A O 1
ATOM 2285 N N . LEU A 1 290 ? 11.828 1.679 13.663 1.00 92.25 290 LEU A N 1
ATOM 2286 C CA . LEU A 1 290 ? 11.517 2.275 12.357 1.00 92.25 290 LEU A CA 1
ATOM 2287 C C . LEU A 1 290 ? 12.025 3.702 12.162 1.00 92.25 290 LEU A C 1
ATOM 2289 O O . LEU A 1 290 ? 12.286 4.081 11.022 1.00 92.25 290 LEU A O 1
ATOM 2293 N N . SER A 1 291 ? 12.188 4.499 13.219 1.00 91.06 291 SER A N 1
ATOM 2294 C CA . SER A 1 291 ? 12.626 5.902 13.099 1.00 91.06 291 SER A CA 1
ATOM 2295 C C . SER A 1 291 ? 13.911 6.065 12.280 1.00 91.06 291 SER A C 1
ATOM 2297 O O . SER A 1 291 ? 13.924 6.907 11.378 1.00 91.06 291 SER A O 1
ATOM 2299 N N . PRO A 1 292 ? 14.960 5.239 12.482 1.00 89.94 292 PRO A N 1
ATOM 2300 C CA . PRO A 1 292 ? 16.181 5.347 11.688 1.00 89.94 292 PRO A CA 1
ATOM 2301 C C . PRO A 1 292 ? 15.966 5.028 10.204 1.00 89.94 292 PRO A C 1
ATOM 2303 O O . PRO A 1 292 ? 16.685 5.550 9.359 1.00 89.94 292 PRO A O 1
ATOM 2306 N N . LEU A 1 293 ? 14.979 4.187 9.878 1.00 89.62 293 LEU A N 1
ATOM 2307 C CA . LEU A 1 293 ? 14.693 3.708 8.520 1.00 89.62 293 LEU A CA 1
ATOM 2308 C C . LEU A 1 293 ? 13.775 4.648 7.732 1.00 89.62 293 LEU A C 1
ATOM 2310 O O . LEU A 1 293 ? 13.796 4.656 6.503 1.00 89.62 293 LEU A O 1
ATOM 2314 N N . LEU A 1 294 ? 12.963 5.441 8.432 1.00 89.88 294 LEU A N 1
ATOM 2315 C CA . LEU A 1 294 ? 12.030 6.398 7.833 1.00 89.88 294 LEU A CA 1
ATOM 2316 C C . LEU A 1 294 ? 12.691 7.743 7.504 1.00 89.88 294 LEU A C 1
ATOM 2318 O O . LEU A 1 294 ? 12.091 8.575 6.818 1.00 89.88 294 LEU A O 1
ATOM 2322 N N . HIS A 1 295 ? 13.930 7.960 7.957 1.00 89.12 295 HIS A N 1
ATOM 2323 C CA . HIS A 1 295 ? 14.691 9.145 7.595 1.00 89.12 295 HIS A CA 1
ATOM 2324 C C . HIS A 1 295 ? 14.945 9.186 6.084 1.00 89.12 295 HIS A C 1
ATOM 2326 O O . HIS A 1 295 ? 15.244 8.170 5.452 1.00 89.12 295 HIS A O 1
ATOM 2332 N N . ARG A 1 296 ? 14.887 10.388 5.502 1.00 91.12 296 ARG A N 1
ATOM 2333 C CA . ARG A 1 296 ? 15.049 10.599 4.057 1.00 91.12 296 ARG A CA 1
ATOM 2334 C C . ARG A 1 296 ? 16.304 9.905 3.513 1.00 91.12 296 ARG A C 1
ATOM 2336 O O . ARG A 1 296 ? 16.216 9.139 2.559 1.00 91.12 296 ARG A O 1
ATOM 2343 N N . THR A 1 297 ? 17.450 10.133 4.152 1.00 91.69 297 THR A N 1
ATOM 2344 C CA . THR A 1 297 ? 18.735 9.556 3.725 1.00 91.69 297 THR A CA 1
ATOM 2345 C C . THR A 1 297 ? 18.801 8.040 3.905 1.00 91.69 297 THR A C 1
ATOM 2347 O O . THR A 1 297 ? 19.499 7.373 3.147 1.00 91.69 297 THR A O 1
ATOM 2350 N N . ALA A 1 298 ? 18.066 7.470 4.865 1.00 91.19 298 ALA A N 1
ATOM 2351 C CA . ALA A 1 298 ? 18.006 6.025 5.060 1.00 91.19 298 ALA A CA 1
ATOM 2352 C C . ALA A 1 298 ? 17.209 5.343 3.941 1.00 91.19 298 ALA A C 1
ATOM 2354 O O . ALA A 1 298 ? 17.648 4.321 3.415 1.00 91.19 298 ALA A O 1
ATOM 2355 N N . LEU A 1 299 ? 16.098 5.949 3.507 1.00 92.38 299 LEU A N 1
ATOM 2356 C CA . LEU A 1 299 ? 15.327 5.490 2.348 1.00 92.38 299 LEU A CA 1
ATOM 2357 C C . LEU A 1 299 ? 16.154 5.577 1.052 1.00 92.38 299 LEU A C 1
ATOM 2359 O O . LEU A 1 299 ? 16.167 4.628 0.267 1.00 92.38 299 LEU A O 1
ATOM 2363 N N . GLU A 1 300 ? 16.899 6.670 0.856 1.00 94.50 300 GLU A N 1
ATOM 2364 C CA . GLU A 1 300 ? 17.831 6.843 -0.274 1.00 94.50 300 GLU A CA 1
ATOM 2365 C C . GLU A 1 300 ? 18.944 5.782 -0.252 1.00 94.50 300 GLU A C 1
ATOM 2367 O O . GLU A 1 300 ? 19.194 5.115 -1.260 1.00 94.50 300 GLU A O 1
ATOM 2372 N N . ALA A 1 301 ? 19.561 5.557 0.911 1.00 92.19 301 ALA A N 1
ATOM 2373 C CA . ALA A 1 301 ? 20.595 4.541 1.097 1.00 92.19 301 ALA A CA 1
ATOM 2374 C C . ALA A 1 301 ? 20.061 3.110 0.928 1.00 92.19 301 ALA A C 1
ATOM 2376 O O . ALA A 1 301 ? 20.782 2.236 0.449 1.00 92.19 301 ALA A O 1
ATOM 2377 N N . SER A 1 302 ? 18.805 2.860 1.296 1.00 91.81 302 SER A N 1
ATOM 2378 C CA . SER A 1 302 ? 18.140 1.567 1.125 1.00 91.81 302 SER A CA 1
ATOM 2379 C C . SER A 1 302 ? 17.957 1.213 -0.352 1.00 91.81 302 SER A C 1
ATOM 2381 O O . SER A 1 302 ? 18.299 0.101 -0.771 1.00 91.81 302 SER A O 1
ATOM 2383 N N . LEU A 1 303 ? 17.513 2.172 -1.176 1.00 93.88 303 LEU A N 1
ATOM 2384 C CA . LEU A 1 303 ? 17.459 1.969 -2.625 1.00 93.88 303 LEU A CA 1
ATOM 2385 C C . LEU A 1 303 ? 18.865 1.783 -3.207 1.00 93.88 303 LEU A C 1
ATOM 2387 O O . LEU A 1 303 ? 19.077 0.842 -3.967 1.00 93.88 303 LEU A O 1
ATOM 2391 N N . ALA A 1 304 ? 19.838 2.610 -2.814 1.00 92.75 304 ALA A N 1
ATOM 2392 C CA . ALA A 1 304 ? 21.220 2.471 -3.279 1.00 92.75 304 ALA A CA 1
ATOM 2393 C C . ALA A 1 304 ? 21.803 1.086 -2.947 1.00 92.75 304 ALA A C 1
ATOM 2395 O O . ALA A 1 304 ? 22.430 0.450 -3.792 1.00 92.75 304 ALA A O 1
ATOM 2396 N N . ARG A 1 305 ? 21.541 0.576 -1.736 1.00 89.56 305 ARG A N 1
ATOM 2397 C CA . ARG A 1 305 ? 21.936 -0.773 -1.314 1.00 89.56 305 ARG A CA 1
ATOM 2398 C C . ARG A 1 305 ? 21.266 -1.843 -2.163 1.00 89.56 305 ARG A C 1
ATOM 2400 O O . ARG A 1 305 ? 21.946 -2.769 -2.584 1.00 89.56 305 ARG A O 1
ATOM 2407 N N . THR A 1 306 ? 19.966 -1.708 -2.421 1.00 90.00 306 THR A N 1
ATOM 2408 C CA . THR A 1 306 ? 19.241 -2.630 -3.304 1.00 90.00 306 THR A CA 1
ATOM 2409 C C . THR A 1 306 ? 19.934 -2.678 -4.661 1.00 90.00 306 THR A C 1
ATOM 2411 O O . THR A 1 306 ? 20.408 -3.736 -5.051 1.00 90.00 306 THR A O 1
ATOM 2414 N N . LEU A 1 307 ? 20.120 -1.526 -5.316 1.00 90.44 307 LEU A N 1
ATOM 2415 C CA . LEU A 1 307 ? 20.778 -1.432 -6.623 1.00 90.44 307 LEU A CA 1
ATOM 2416 C C . LEU A 1 307 ? 22.195 -2.022 -6.633 1.00 90.44 307 LEU A C 1
ATOM 2418 O O . LEU A 1 307 ? 22.573 -2.646 -7.619 1.00 90.44 307 LEU A O 1
ATOM 2422 N N . ARG A 1 308 ? 22.960 -1.889 -5.544 1.00 87.25 308 ARG A N 1
ATOM 2423 C CA . ARG A 1 308 ? 24.303 -2.478 -5.435 1.00 87.25 308 ARG A CA 1
ATOM 2424 C C . ARG A 1 308 ? 24.301 -4.002 -5.570 1.00 87.25 308 ARG A C 1
ATOM 2426 O O . ARG A 1 308 ? 25.173 -4.553 -6.224 1.00 87.25 308 ARG A O 1
ATOM 2433 N N . TYR A 1 309 ? 23.336 -4.685 -4.960 1.00 82.81 309 TYR A N 1
ATOM 2434 C CA . TYR A 1 309 ? 23.299 -6.153 -4.938 1.00 82.81 309 TYR A CA 1
ATOM 2435 C C . TYR A 1 309 ? 22.474 -6.771 -6.067 1.00 82.81 309 TYR A C 1
ATOM 2437 O O . TYR A 1 309 ? 22.418 -7.994 -6.188 1.00 82.81 309 TYR A O 1
ATOM 2445 N N . LEU A 1 310 ? 21.837 -5.948 -6.899 1.00 83.31 310 LEU A N 1
ATOM 2446 C CA . LEU A 1 310 ? 21.110 -6.440 -8.058 1.00 83.31 310 LEU A CA 1
ATOM 2447 C C . LEU A 1 310 ? 22.073 -6.890 -9.161 1.00 83.31 310 LEU A C 1
ATOM 2449 O O . LEU A 1 310 ? 23.084 -6.221 -9.407 1.00 83.31 310 LEU A O 1
ATOM 2453 N N . PRO A 1 311 ? 21.757 -7.997 -9.858 1.00 71.31 311 PRO A N 1
ATOM 2454 C CA . PRO A 1 311 ? 22.534 -8.403 -11.015 1.00 71.31 311 PRO A CA 1
ATOM 2455 C C . PRO A 1 311 ? 22.494 -7.288 -12.072 1.00 71.31 311 PRO A C 1
ATOM 2457 O O . PRO A 1 311 ? 21.463 -6.620 -12.217 1.00 71.31 311 PRO A O 1
ATOM 2460 N N . PRO A 1 312 ? 23.593 -7.058 -12.812 1.00 67.00 312 PRO A N 1
ATOM 2461 C CA . PRO A 1 312 ? 23.548 -6.145 -13.939 1.00 67.00 312 PRO A CA 1
ATOM 2462 C C . PRO A 1 312 ? 22.512 -6.656 -14.952 1.00 67.00 312 PRO A C 1
ATOM 2464 O O . PRO A 1 312 ? 22.395 -7.870 -15.153 1.00 67.00 312 PRO A O 1
ATOM 2467 N N . PRO A 1 313 ? 21.751 -5.758 -15.593 1.00 68.31 313 PRO A N 1
ATOM 2468 C CA . PRO A 1 313 ? 20.812 -6.160 -16.624 1.00 68.31 313 PRO A CA 1
ATOM 2469 C C . PRO A 1 313 ? 21.572 -6.835 -17.765 1.00 68.31 313 PRO A C 1
ATOM 2471 O O . PRO A 1 313 ? 22.651 -6.396 -18.169 1.00 68.31 313 PRO A O 1
ATOM 2474 N N . SER A 1 314 ? 21.004 -7.920 -18.280 1.00 67.31 314 SER A N 1
ATOM 2475 C CA . SER A 1 314 ? 21.546 -8.584 -19.463 1.00 67.31 314 SER A CA 1
ATOM 2476 C C . SER A 1 314 ? 21.049 -7.903 -20.745 1.00 67.31 314 SER A C 1
ATOM 2478 O O . SER A 1 314 ? 20.053 -7.192 -20.692 1.00 67.31 314 SER A O 1
ATOM 2480 N N . SER A 1 315 ? 21.812 -8.094 -21.829 1.00 71.94 315 SER A N 1
ATOM 2481 C CA . SER A 1 315 ? 21.647 -7.728 -23.255 1.00 71.94 315 SER A CA 1
ATOM 2482 C C . SER A 1 315 ? 20.483 -6.822 -23.727 1.00 71.94 315 SER A C 1
ATOM 2484 O O . SER A 1 315 ? 19.391 -6.735 -23.176 1.00 71.94 315 SER A O 1
ATOM 2486 N N . GLU A 1 316 ? 20.671 -6.194 -24.893 1.00 76.19 316 GLU A N 1
ATOM 2487 C CA . GLU A 1 316 ? 19.589 -5.464 -25.574 1.00 76.19 316 GLU A CA 1
ATOM 2488 C C . GLU A 1 316 ? 18.332 -6.325 -25.810 1.00 76.19 316 GLU A C 1
ATOM 2490 O O . GLU A 1 316 ? 17.208 -5.827 -25.731 1.00 76.19 316 GLU A O 1
ATOM 2495 N N . GLU A 1 317 ? 18.509 -7.617 -26.080 1.00 80.38 317 GLU A N 1
ATOM 2496 C CA . GLU A 1 317 ? 17.409 -8.557 -26.290 1.00 80.38 317 GLU A CA 1
ATOM 2497 C C . GLU A 1 317 ? 16.525 -8.682 -25.045 1.00 80.38 317 GLU A C 1
ATOM 2499 O O . GLU A 1 317 ? 15.297 -8.615 -25.142 1.00 80.38 317 GLU A O 1
ATOM 2504 N N . SER A 1 318 ? 17.136 -8.758 -23.866 1.00 78.06 318 SER A N 1
ATOM 2505 C CA . SER A 1 318 ? 16.411 -8.817 -22.601 1.00 78.06 318 SER A CA 1
ATOM 2506 C C . SER A 1 318 ? 15.658 -7.525 -22.302 1.00 78.06 318 SER A C 1
ATOM 2508 O O . SER A 1 318 ? 14.514 -7.584 -21.843 1.00 78.06 318 SER A O 1
ATOM 2510 N N . LEU A 1 319 ? 16.233 -6.360 -22.634 1.00 81.31 319 LEU A N 1
ATOM 2511 C CA . LEU A 1 319 ? 15.518 -5.082 -22.559 1.00 81.31 319 LEU A CA 1
ATOM 2512 C C . LEU A 1 319 ? 14.294 -5.070 -23.471 1.00 81.31 319 LEU A C 1
ATOM 2514 O O . LEU A 1 319 ? 13.201 -4.711 -23.035 1.00 81.31 319 LEU A O 1
ATOM 2518 N N . ARG A 1 320 ? 14.455 -5.477 -24.733 1.00 83.25 320 ARG A N 1
ATOM 2519 C CA . ARG A 1 320 ? 13.337 -5.558 -25.682 1.00 83.25 320 ARG A CA 1
ATOM 2520 C C . ARG A 1 320 ? 12.251 -6.498 -25.171 1.00 83.25 320 ARG A C 1
ATOM 2522 O O . ARG A 1 320 ? 11.076 -6.145 -25.247 1.00 83.25 320 ARG A O 1
ATOM 2529 N N . SER A 1 321 ? 12.640 -7.649 -24.628 1.00 84.25 321 SER A N 1
ATOM 2530 C CA . SER A 1 321 ? 11.723 -8.639 -24.064 1.00 84.25 321 SER A CA 1
ATOM 2531 C C . SER A 1 321 ? 10.903 -8.061 -22.907 1.00 84.25 321 SER A C 1
ATOM 2533 O O . SER A 1 321 ? 9.673 -8.020 -22.990 1.00 84.25 321 SER A O 1
ATOM 2535 N N . ILE A 1 322 ? 11.556 -7.517 -21.870 1.00 84.81 322 ILE A N 1
ATOM 2536 C CA . ILE A 1 322 ? 10.840 -6.986 -20.701 1.00 84.81 322 ILE A CA 1
ATOM 2537 C C . ILE A 1 322 ? 10.012 -5.748 -21.045 1.00 84.81 322 ILE A C 1
ATOM 2539 O O . ILE A 1 322 ? 8.899 -5.601 -20.547 1.00 84.81 322 ILE A O 1
ATOM 2543 N N . MET A 1 323 ? 10.507 -4.869 -21.922 1.00 86.62 323 MET A N 1
ATOM 2544 C CA . MET A 1 323 ? 9.775 -3.670 -22.331 1.00 86.62 323 MET A CA 1
ATOM 2545 C C . MET A 1 323 ? 8.518 -4.037 -23.119 1.00 86.62 323 MET A C 1
ATOM 2547 O O . MET A 1 323 ? 7.460 -3.482 -22.831 1.00 86.62 323 MET A O 1
ATOM 2551 N N . ARG A 1 324 ? 8.593 -5.004 -24.047 1.00 86.81 324 ARG A N 1
ATOM 2552 C CA . ARG A 1 324 ? 7.413 -5.524 -24.762 1.00 86.81 324 ARG A CA 1
ATOM 2553 C C . ARG A 1 324 ? 6.442 -6.210 -23.815 1.00 86.81 324 ARG A C 1
ATOM 2555 O O . ARG A 1 324 ? 5.254 -5.917 -23.843 1.00 86.81 324 ARG A O 1
ATOM 2562 N N . TRP A 1 325 ? 6.934 -7.040 -22.901 1.00 86.94 325 TRP A N 1
ATOM 2563 C CA . TRP A 1 325 ? 6.073 -7.657 -21.898 1.00 86.94 325 TRP A CA 1
ATOM 2564 C C . TRP A 1 325 ? 5.374 -6.604 -21.017 1.00 86.94 325 TRP A C 1
ATOM 2566 O O . TRP A 1 325 ? 4.158 -6.657 -20.827 1.00 86.94 325 TRP A O 1
ATOM 2576 N N . LEU A 1 326 ? 6.093 -5.580 -20.542 1.00 88.25 326 LEU A N 1
ATOM 2577 C CA . LEU A 1 326 ? 5.500 -4.474 -19.785 1.00 88.25 326 LEU A CA 1
ATOM 2578 C C . LEU A 1 326 ? 4.474 -3.699 -20.612 1.00 88.25 326 LEU A C 1
ATOM 2580 O O . LEU A 1 326 ? 3.463 -3.265 -20.064 1.00 88.25 326 LEU A O 1
ATOM 2584 N N . TRP A 1 327 ? 4.731 -3.522 -21.905 1.00 88.19 327 TRP A N 1
ATOM 2585 C CA . TRP A 1 327 ? 3.868 -2.821 -22.849 1.00 88.19 327 TRP A CA 1
ATOM 2586 C C . TRP A 1 327 ? 2.561 -3.574 -23.124 1.00 88.19 327 TRP A C 1
ATOM 2588 O O . TRP A 1 327 ? 1.481 -2.986 -23.012 1.00 88.19 327 TRP A O 1
ATOM 2598 N N . ASP A 1 328 ? 2.663 -4.875 -23.396 1.00 86.62 328 ASP A N 1
ATOM 2599 C CA . ASP A 1 328 ? 1.570 -5.726 -23.876 1.00 86.62 328 ASP A CA 1
ATOM 2600 C C . ASP A 1 328 ? 0.787 -6.394 -22.745 1.00 86.62 328 ASP A C 1
ATOM 2602 O O . ASP A 1 328 ? -0.418 -6.594 -22.854 1.00 86.62 328 ASP A O 1
ATOM 2606 N N . ARG A 1 329 ? 1.451 -6.738 -21.633 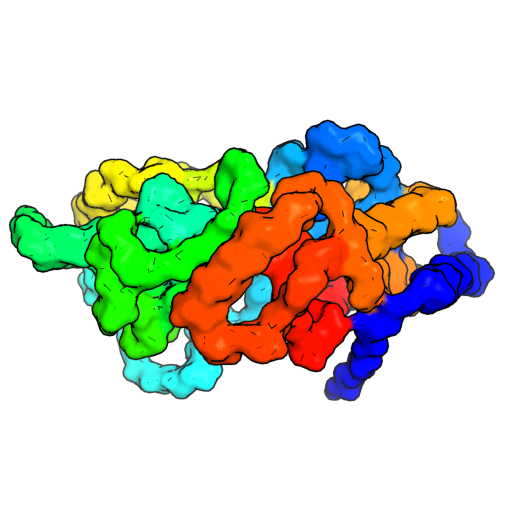1.00 86.12 329 ARG A N 1
ATOM 2607 C CA . ARG A 1 329 ? 0.842 -7.481 -20.511 1.00 86.12 329 ARG A CA 1
ATOM 2608 C C . ARG A 1 329 ? 0.555 -6.610 -19.310 1.00 86.12 329 ARG A C 1
ATOM 2610 O O . ARG A 1 329 ? -0.425 -6.821 -18.596 1.00 86.12 329 ARG A O 1
ATOM 2617 N N . ARG A 1 330 ? 1.424 -5.633 -19.059 1.00 86.94 330 ARG A N 1
ATOM 2618 C CA . ARG A 1 330 ? 1.334 -4.773 -17.881 1.00 86.94 330 ARG A CA 1
ATOM 2619 C C . ARG A 1 330 ? 1.063 -3.321 -18.236 1.00 86.94 330 ARG A C 1
ATOM 2621 O O . ARG A 1 330 ? 1.068 -2.530 -17.313 1.00 86.94 330 ARG A O 1
ATOM 2628 N N . ARG A 1 331 ? 0.795 -2.911 -19.476 1.00 88.31 331 ARG A N 1
ATOM 2629 C CA . ARG A 1 331 ? 0.496 -1.524 -19.901 1.00 88.31 331 ARG A CA 1
ATOM 2630 C C . ARG A 1 331 ? 1.566 -0.439 -19.651 1.00 88.31 331 ARG A C 1
ATOM 2632 O O . ARG A 1 331 ? 1.571 0.537 -20.390 1.00 88.31 331 ARG A O 1
ATOM 2639 N N . SER A 1 332 ? 2.375 -0.467 -18.591 1.00 89.00 332 SER A N 1
ATOM 2640 C CA . SER A 1 332 ? 3.178 0.696 -18.160 1.00 89.00 332 SER A CA 1
ATOM 2641 C C . SER A 1 332 ? 4.337 0.335 -17.231 1.00 89.00 332 SER A C 1
ATOM 2643 O O . SER A 1 332 ? 4.183 -0.577 -16.418 1.00 89.00 332 SER A O 1
ATOM 2645 N N . GLY A 1 333 ? 5.398 1.145 -17.238 1.00 90.62 333 GLY A N 1
ATOM 2646 C CA . GLY A 1 333 ? 6.558 1.051 -16.343 1.00 90.62 333 GLY A CA 1
ATOM 2647 C C . GLY A 1 333 ? 7.433 2.311 -16.405 1.00 90.62 333 GLY A C 1
ATOM 2648 O O . GLY A 1 333 ? 7.189 3.200 -17.224 1.00 90.62 333 GLY A O 1
ATOM 2649 N N . ILE A 1 334 ? 8.404 2.446 -15.494 1.00 92.62 334 ILE A N 1
ATOM 2650 C CA . ILE A 1 334 ? 9.424 3.506 -15.562 1.00 92.62 334 ILE A CA 1
ATOM 2651 C C . 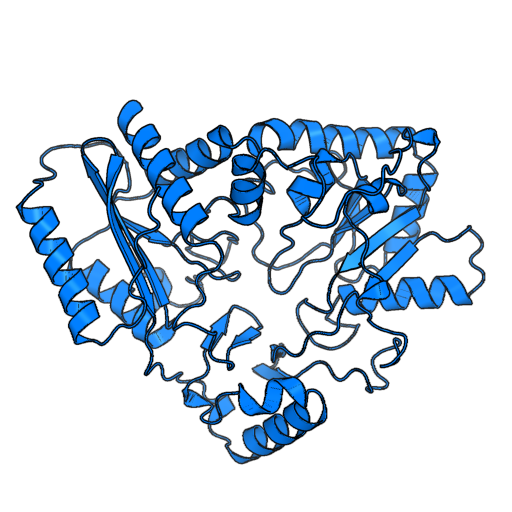ILE A 1 334 ? 10.746 2.842 -15.897 1.00 92.62 334 ILE A C 1
ATOM 2653 O O . ILE A 1 334 ? 11.278 2.109 -15.070 1.00 92.62 334 ILE A O 1
ATOM 2657 N N . TYR A 1 335 ? 11.286 3.118 -17.078 1.00 92.00 335 TYR A N 1
ATOM 2658 C CA . TYR A 1 335 ? 12.642 2.705 -17.410 1.00 92.00 335 TYR A CA 1
ATOM 2659 C C . TYR A 1 335 ? 13.650 3.707 -16.841 1.00 92.00 335 TYR A C 1
ATOM 2661 O O . TYR A 1 335 ? 13.504 4.921 -17.036 1.00 92.00 335 TYR A O 1
ATOM 2669 N N . VAL A 1 336 ? 14.664 3.202 -16.139 1.00 92.81 336 VAL A N 1
ATOM 2670 C CA . VAL A 1 336 ? 15.719 4.009 -15.525 1.00 92.81 336 VAL A CA 1
ATOM 2671 C C . VAL A 1 336 ? 17.085 3.523 -15.991 1.00 92.81 336 VAL A C 1
ATOM 2673 O O . VAL A 1 336 ? 17.371 2.330 -15.945 1.00 92.81 336 VAL A O 1
ATOM 2676 N N . LEU A 1 337 ? 17.934 4.474 -16.388 1.00 90.56 337 LEU A N 1
ATOM 2677 C CA . LEU A 1 337 ? 19.351 4.259 -16.668 1.00 90.56 337 LEU A CA 1
ATOM 2678 C C . LEU A 1 337 ? 20.194 5.263 -15.882 1.00 90.56 337 LEU A C 1
ATOM 2680 O O . LEU A 1 337 ? 20.042 6.480 -16.041 1.00 90.56 337 LEU A O 1
ATOM 2684 N N . LEU A 1 338 ? 21.103 4.741 -15.071 1.00 89.19 338 LEU A N 1
ATOM 2685 C CA . LEU A 1 338 ? 22.131 5.474 -14.351 1.00 89.19 338 LEU A CA 1
ATOM 2686 C C . LEU A 1 338 ? 23.449 5.428 -15.135 1.00 89.19 338 LEU A C 1
ATOM 2688 O O . LEU A 1 338 ? 23.819 4.413 -15.718 1.00 89.19 338 LEU A O 1
ATOM 2692 N N . GLY A 1 339 ? 24.153 6.551 -15.154 1.00 82.50 339 GLY A N 1
ATOM 2693 C CA . GLY A 1 339 ? 25.470 6.702 -15.756 1.00 82.50 339 GLY A CA 1
ATOM 2694 C C . GLY A 1 339 ? 26.594 6.562 -14.742 1.00 82.50 339 GLY A C 1
ATOM 2695 O O . GLY A 1 339 ? 26.368 6.278 -13.563 1.00 82.50 339 GLY A O 1
ATOM 2696 N N . SER A 1 340 ? 27.814 6.845 -15.196 1.00 76.31 340 SER A N 1
ATOM 2697 C CA . SER A 1 340 ? 28.966 7.034 -14.312 1.00 76.31 340 SER A CA 1
ATOM 2698 C C . SER A 1 340 ? 28.661 8.085 -13.243 1.00 76.31 340 SER A C 1
ATOM 2700 O O . SER A 1 340 ? 27.931 9.055 -13.479 1.00 76.31 340 SER A O 1
ATOM 2702 N N . HIS A 1 341 ? 29.200 7.866 -12.047 1.00 77.38 341 HIS A N 1
ATOM 2703 C CA . HIS A 1 341 ? 28.951 8.697 -10.868 1.00 77.38 341 HIS A CA 1
ATOM 2704 C C . HIS A 1 341 ? 27.468 8.822 -10.463 1.00 77.38 341 HIS A C 1
ATOM 2706 O O . HIS A 1 341 ? 27.079 9.783 -9.798 1.00 77.38 341 HIS A O 1
ATOM 2712 N N . GLY A 1 342 ? 26.616 7.862 -10.852 1.00 84.00 342 GLY A N 1
ATOM 2713 C CA . GLY A 1 342 ? 25.258 7.763 -10.315 1.00 84.00 342 GLY A CA 1
ATOM 2714 C C . GLY A 1 342 ? 24.255 8.750 -10.905 1.00 84.00 342 GLY A C 1
ATOM 2715 O O . GLY A 1 342 ? 23.134 8.879 -10.411 1.00 84.00 342 GLY A O 1
ATOM 2716 N N . LYS A 1 343 ? 24.640 9.471 -11.962 1.00 89.06 343 LYS A N 1
ATOM 2717 C CA . LYS A 1 343 ? 23.773 10.438 -12.638 1.00 89.06 343 LYS A CA 1
ATOM 2718 C C . LYS A 1 343 ? 22.646 9.719 -13.376 1.00 89.06 343 LYS A C 1
ATOM 2720 O O . LYS A 1 343 ? 22.898 8.801 -14.145 1.00 89.06 343 LYS A O 1
ATOM 2725 N N . VAL A 1 344 ? 21.411 10.195 -13.236 1.00 92.12 344 VAL A N 1
ATOM 2726 C CA . VAL A 1 344 ? 20.278 9.699 -14.033 1.00 92.12 344 VAL A CA 1
ATOM 2727 C C . VAL A 1 344 ? 20.448 10.141 -15.490 1.00 92.12 344 VAL A C 1
ATOM 2729 O O . VAL A 1 344 ? 20.306 11.325 -15.803 1.00 92.12 344 VAL A O 1
ATOM 2732 N N . LEU A 1 345 ? 20.771 9.200 -16.378 1.00 89.94 345 LEU A N 1
ATOM 2733 C CA . LEU A 1 345 ? 20.877 9.435 -17.822 1.00 89.94 345 LEU A CA 1
ATOM 2734 C C . LEU A 1 345 ? 19.510 9.319 -18.491 1.00 89.94 345 LEU A C 1
ATOM 2736 O O . LEU A 1 345 ? 19.164 10.133 -19.346 1.00 89.94 345 LEU A O 1
ATOM 2740 N N . MET A 1 346 ? 18.709 8.340 -18.064 1.00 91.31 346 MET A N 1
ATOM 2741 C CA . MET A 1 346 ? 17.340 8.166 -18.538 1.00 91.31 346 MET A CA 1
ATOM 2742 C C . MET A 1 346 ? 16.398 7.935 -17.362 1.00 91.31 346 MET A C 1
ATOM 2744 O O . MET A 1 346 ? 16.644 7.104 -16.495 1.00 91.31 346 MET A O 1
ATOM 2748 N N . PHE A 1 347 ? 15.289 8.664 -17.376 1.00 92.50 347 PHE A N 1
ATOM 2749 C CA . PHE A 1 347 ? 14.104 8.397 -16.572 1.00 92.50 347 PHE A CA 1
ATOM 2750 C C . PHE A 1 347 ? 12.918 8.516 -17.522 1.00 92.50 347 PHE A C 1
ATOM 2752 O O . PHE A 1 347 ? 12.570 9.614 -17.975 1.00 92.50 347 PHE A O 1
ATOM 2759 N N . ARG A 1 348 ? 12.393 7.366 -17.940 1.00 90.12 348 ARG A N 1
ATOM 2760 C CA . ARG A 1 348 ? 11.428 7.244 -19.034 1.00 90.12 348 ARG A CA 1
ATOM 2761 C C . ARG A 1 348 ? 10.171 6.558 -18.517 1.00 90.12 348 ARG A C 1
ATOM 2763 O O . ARG A 1 348 ? 10.046 5.337 -18.615 1.00 90.12 348 ARG A O 1
ATOM 2770 N N . PRO A 1 349 ? 9.248 7.332 -17.927 1.00 89.56 349 PRO A N 1
ATOM 2771 C CA . PRO A 1 349 ? 7.921 6.828 -17.648 1.00 89.56 349 PRO A CA 1
ATOM 2772 C C . PRO A 1 349 ? 7.163 6.567 -18.959 1.00 89.56 349 PRO A C 1
ATOM 2774 O O . PRO A 1 349 ? 7.168 7.426 -19.838 1.00 89.56 349 PRO A O 1
ATOM 2777 N N . PHE A 1 350 ? 6.499 5.416 -19.092 1.00 87.25 350 PHE A N 1
ATOM 2778 C CA . PHE A 1 350 ? 5.722 5.071 -20.289 1.00 87.25 350 PHE A CA 1
ATOM 2779 C C . PHE A 1 350 ? 4.401 4.371 -19.955 1.00 87.25 350 PHE A C 1
ATOM 2781 O O . PHE A 1 350 ? 4.270 3.684 -18.938 1.00 87.25 350 PHE A O 1
ATOM 2788 N N . ALA A 1 351 ? 3.416 4.521 -20.842 1.00 87.75 351 ALA A N 1
ATOM 2789 C CA . ALA A 1 351 ? 2.148 3.805 -20.771 1.00 87.75 351 ALA A CA 1
ATOM 2790 C C . ALA A 1 351 ? 1.537 3.593 -22.167 1.00 87.75 351 ALA A C 1
ATOM 2792 O O . ALA A 1 351 ? 1.371 4.544 -22.930 1.00 87.75 351 ALA A O 1
ATOM 2793 N N . ASN A 1 352 ? 1.148 2.352 -22.457 1.00 88.62 352 ASN A N 1
ATOM 2794 C CA . ASN A 1 352 ? 0.463 1.946 -23.678 1.00 88.62 352 ASN A CA 1
ATOM 2795 C C . ASN A 1 352 ? -0.994 2.456 -23.672 1.00 88.62 352 ASN A C 1
ATOM 2797 O O . ASN A 1 352 ? -1.804 2.060 -22.825 1.00 88.62 352 ASN A O 1
ATOM 2801 N N . GLN A 1 353 ? -1.330 3.367 -24.592 1.00 83.00 353 GLN A N 1
ATOM 2802 C CA . GLN A 1 353 ? -2.685 3.933 -24.727 1.00 83.00 353 GLN A CA 1
ATOM 2803 C C . GLN A 1 353 ? -3.673 2.987 -25.416 1.00 83.00 353 GLN A C 1
ATOM 2805 O O . GLN A 1 353 ? -4.883 3.034 -25.139 1.00 83.00 353 GLN A O 1
ATOM 2810 N N . ASP A 1 354 ? -3.132 2.119 -26.263 1.00 86.19 354 ASP A N 1
ATOM 2811 C CA . ASP A 1 354 ? -3.855 1.144 -27.071 1.00 86.19 354 ASP A CA 1
ATOM 2812 C C . ASP A 1 354 ? -3.813 -0.248 -26.440 1.00 86.19 354 ASP A C 1
ATOM 2814 O O . ASP A 1 354 ? -4.141 -1.240 -27.086 1.00 86.19 354 ASP A O 1
ATOM 2818 N N . PHE A 1 355 ? -3.447 -0.312 -25.154 1.00 89.50 355 PHE A N 1
ATOM 2819 C CA . PHE A 1 355 ? -3.393 -1.542 -24.382 1.00 89.50 355 PHE A CA 1
ATOM 2820 C C . PHE A 1 355 ? -4.676 -2.351 -24.552 1.00 89.50 355 PHE A C 1
ATOM 2822 O O . PHE A 1 355 ? -5.781 -1.845 -24.314 1.00 89.50 355 PHE A O 1
ATOM 2829 N N . ARG A 1 356 ? -4.501 -3.622 -24.915 1.00 90.69 356 ARG A N 1
ATOM 2830 C CA . ARG A 1 356 ? -5.561 -4.620 -24.954 1.00 90.69 356 ARG A CA 1
ATOM 2831 C C . ARG A 1 356 ? -5.176 -5.799 -24.072 1.00 90.69 356 ARG A C 1
ATOM 2833 O O . ARG A 1 356 ? -4.144 -6.417 -24.300 1.00 90.69 356 ARG A O 1
ATOM 2840 N N . ASN A 1 357 ? -5.999 -6.105 -23.075 1.00 91.00 357 ASN A N 1
ATOM 2841 C CA . ASN A 1 357 ? -5.872 -7.337 -22.311 1.00 91.00 357 ASN A CA 1
ATOM 2842 C C . ASN A 1 357 ? -6.356 -8.545 -23.119 1.00 91.00 357 ASN A C 1
ATOM 2844 O O . ASN A 1 357 ? -7.170 -8.425 -24.035 1.00 91.00 357 ASN A O 1
ATOM 2848 N N . ASP A 1 358 ? -5.883 -9.713 -22.709 1.00 87.56 358 ASP A N 1
ATOM 2849 C CA . ASP A 1 358 ? -6.238 -11.027 -23.232 1.00 87.56 358 ASP A CA 1
ATOM 2850 C C . ASP A 1 358 ? -7.113 -11.823 -22.246 1.00 87.56 358 ASP A C 1
ATOM 2852 O O . ASP A 1 358 ? -7.089 -13.050 -22.219 1.00 87.56 358 ASP A O 1
ATOM 2856 N N . TRP A 1 359 ? -7.894 -11.138 -21.403 1.00 87.62 359 TRP A N 1
ATOM 2857 C CA . TRP A 1 359 ? -8.640 -11.783 -20.324 1.00 87.62 359 TRP A CA 1
ATOM 2858 C C . TRP A 1 359 ? -9.874 -12.529 -20.842 1.00 87.62 359 TRP A C 1
ATOM 2860 O O . TRP A 1 359 ? -10.894 -11.928 -21.189 1.00 87.62 359 TRP A O 1
ATOM 2870 N N . ASP A 1 360 ? -9.826 -13.859 -20.809 1.00 82.31 360 ASP A N 1
ATOM 2871 C CA . ASP A 1 360 ? -10.893 -14.726 -21.327 1.00 82.31 360 ASP A CA 1
ATOM 2872 C C . ASP A 1 360 ? -12.257 -14.510 -20.669 1.00 82.31 360 ASP A C 1
ATOM 2874 O O . ASP A 1 360 ? -13.292 -14.554 -21.338 1.00 82.31 360 ASP A O 1
ATOM 2878 N N . VAL A 1 361 ? -12.271 -14.196 -19.372 1.00 77.94 361 VAL A N 1
ATOM 2879 C CA . VAL A 1 361 ? -13.499 -13.898 -18.618 1.00 77.94 361 VAL A CA 1
ATOM 2880 C C . VAL A 1 361 ? -14.264 -12.689 -19.174 1.00 77.94 361 VAL A C 1
ATOM 2882 O O . VAL A 1 361 ? -15.469 -12.553 -18.959 1.00 77.94 361 VAL A O 1
ATOM 2885 N N . LEU A 1 362 ? -13.590 -11.826 -19.938 1.00 81.00 362 LEU A N 1
ATOM 2886 C CA . LEU A 1 362 ? -14.189 -10.671 -20.595 1.00 81.00 362 LEU A CA 1
ATOM 2887 C C . LEU A 1 362 ? -14.697 -10.959 -22.017 1.00 81.00 362 LEU A C 1
ATOM 2889 O O . LEU A 1 362 ? -15.179 -10.045 -22.685 1.00 81.00 362 LEU A O 1
ATOM 2893 N N . ARG A 1 363 ? -14.628 -12.203 -22.505 1.00 78.12 363 ARG A N 1
ATOM 2894 C CA . ARG A 1 363 ? -15.167 -12.561 -23.830 1.00 78.12 363 ARG A CA 1
ATOM 2895 C C . ARG A 1 363 ? -16.700 -12.551 -23.854 1.00 78.12 363 ARG A C 1
ATOM 2897 O O . ARG A 1 363 ? -17.300 -12.239 -24.882 1.00 78.12 363 ARG A O 1
ATOM 2904 N N . ASP A 1 364 ? -17.350 -12.826 -22.720 1.00 83.06 364 ASP A N 1
ATOM 2905 C CA . ASP A 1 364 ? -18.809 -12.739 -22.597 1.00 83.06 364 ASP A CA 1
ATOM 2906 C C . ASP A 1 364 ? -19.267 -11.281 -22.421 1.00 83.06 364 ASP A C 1
ATOM 2908 O O . ASP A 1 364 ? -19.470 -10.763 -21.315 1.00 83.06 364 ASP A O 1
ATOM 2912 N N . THR A 1 365 ? -19.466 -10.602 -23.552 1.00 83.00 365 THR A N 1
ATOM 2913 C CA . THR A 1 365 ? -19.889 -9.193 -23.571 1.00 83.00 365 THR A CA 1
ATOM 2914 C C . THR A 1 365 ? -21.268 -8.950 -22.949 1.00 83.00 365 THR A C 1
ATOM 2916 O O . THR A 1 365 ? -21.597 -7.800 -22.638 1.00 83.00 365 THR A O 1
ATOM 2919 N N . SER A 1 366 ? -22.095 -9.986 -22.766 1.00 84.81 366 SER A N 1
ATOM 2920 C CA . SER A 1 366 ? -23.412 -9.853 -22.139 1.00 84.81 366 SER A CA 1
ATOM 2921 C C . SER A 1 366 ? -23.273 -9.653 -20.627 1.00 84.81 366 SER A C 1
ATOM 2923 O O . SER A 1 366 ? -23.804 -8.679 -20.082 1.00 84.81 366 SER A O 1
ATOM 2925 N N . LYS A 1 367 ? -22.447 -10.478 -19.968 1.00 84.81 367 LYS A N 1
ATOM 2926 C CA . LYS A 1 367 ? -22.132 -10.365 -18.536 1.00 84.81 367 LYS A CA 1
ATOM 2927 C C . LYS A 1 367 ? -21.462 -9.037 -18.212 1.00 84.81 367 LYS A C 1
ATOM 2929 O O . LYS A 1 367 ? -21.842 -8.376 -17.246 1.00 84.81 367 LYS A O 1
ATOM 2934 N N . ILE A 1 368 ? -20.540 -8.588 -19.064 1.00 87.50 368 ILE A N 1
ATOM 2935 C CA . ILE A 1 368 ? -19.889 -7.280 -18.905 1.00 87.50 368 ILE A CA 1
ATOM 2936 C C . ILE A 1 368 ? -20.901 -6.141 -19.004 1.00 87.50 368 ILE A C 1
ATOM 2938 O O . ILE A 1 368 ? -20.876 -5.227 -18.181 1.00 87.50 368 ILE A O 1
ATOM 2942 N N . ARG A 1 369 ? -21.814 -6.179 -19.983 1.00 87.69 369 ARG A N 1
ATOM 2943 C CA . ARG A 1 369 ? -22.853 -5.148 -20.131 1.00 87.69 369 ARG A CA 1
ATOM 2944 C C . ARG A 1 369 ? -23.752 -5.071 -18.898 1.00 87.69 369 ARG A C 1
ATOM 2946 O O . ARG A 1 369 ? -24.039 -3.967 -18.431 1.00 87.69 369 ARG A O 1
ATOM 2953 N N . VAL A 1 370 ? -24.152 -6.218 -18.347 1.00 87.81 370 VAL A N 1
ATOM 2954 C CA . VAL A 1 370 ? -24.932 -6.290 -17.100 1.00 87.81 370 VAL A CA 1
ATOM 2955 C C . VAL A 1 370 ? -24.140 -5.706 -15.931 1.00 87.81 370 VAL A C 1
ATOM 2957 O O . VAL A 1 370 ? -24.646 -4.834 -15.220 1.00 87.81 370 VAL A O 1
ATOM 2960 N N . PHE A 1 371 ? -22.881 -6.112 -15.772 1.00 88.56 371 PHE A N 1
ATOM 2961 C CA . PHE A 1 371 ? -22.002 -5.603 -14.723 1.00 88.56 371 PHE A CA 1
ATOM 2962 C C . PHE A 1 371 ? -21.799 -4.084 -14.821 1.00 88.56 371 PHE A C 1
ATOM 2964 O O . PHE A 1 371 ? -21.996 -3.370 -13.841 1.00 88.56 371 PHE A O 1
ATOM 2971 N N . LEU A 1 372 ? -21.496 -3.554 -16.009 1.00 88.69 372 LEU A N 1
ATOM 2972 C CA . LEU A 1 372 ? -21.331 -2.115 -16.227 1.00 88.69 372 LEU A CA 1
ATOM 2973 C C . LEU A 1 372 ? -22.625 -1.339 -15.968 1.00 88.69 372 LEU A C 1
ATOM 2975 O O . LEU A 1 372 ? -22.573 -0.231 -15.433 1.00 88.69 372 LEU A O 1
ATOM 2979 N N . LYS A 1 373 ? -23.792 -1.901 -16.310 1.00 88.12 373 LYS A N 1
ATOM 2980 C CA . LYS A 1 373 ? -25.091 -1.304 -15.969 1.00 88.12 373 LYS A CA 1
ATOM 2981 C C . LYS A 1 373 ? -25.262 -1.205 -14.450 1.00 88.12 373 LYS A C 1
ATOM 2983 O O . LYS A 1 373 ? -25.628 -0.135 -13.966 1.00 88.12 373 LYS A O 1
ATOM 2988 N N . ARG A 1 374 ? -24.938 -2.271 -13.709 1.00 87.69 374 ARG A N 1
ATOM 2989 C CA . ARG A 1 374 ? -24.960 -2.288 -12.235 1.00 87.69 374 ARG A CA 1
ATOM 2990 C C . ARG A 1 374 ? -23.978 -1.275 -11.644 1.00 87.69 374 ARG A C 1
ATOM 2992 O O . ARG A 1 374 ? -24.379 -0.446 -10.836 1.00 87.69 374 ARG A O 1
ATOM 2999 N N . ALA A 1 375 ? -22.723 -1.285 -12.088 1.00 87.12 375 ALA A N 1
ATOM 3000 C CA . ALA A 1 375 ? -21.688 -0.376 -11.601 1.00 87.12 375 ALA A CA 1
ATOM 3001 C C . ALA A 1 375 ? -22.079 1.098 -11.791 1.00 87.12 375 ALA A C 1
ATOM 3003 O O . ALA A 1 375 ? -21.934 1.901 -10.875 1.00 87.12 375 ALA A O 1
ATOM 3004 N N . ARG A 1 376 ? -22.656 1.449 -12.947 1.00 86.12 376 ARG A N 1
ATOM 3005 C CA . ARG A 1 376 ? -23.153 2.807 -13.222 1.00 86.12 376 ARG A CA 1
ATOM 3006 C C . ARG A 1 376 ? -24.342 3.209 -12.359 1.00 86.12 376 ARG A C 1
ATOM 3008 O O . ARG A 1 376 ? -24.470 4.388 -12.048 1.00 86.12 376 ARG A O 1
ATOM 3015 N N . ALA A 1 377 ? -25.219 2.263 -12.025 1.00 86.19 377 ALA A N 1
ATOM 3016 C CA . ALA A 1 377 ? -26.345 2.523 -11.136 1.00 86.19 377 ALA A CA 1
ATOM 3017 C C . ALA A 1 377 ? -25.867 2.797 -9.701 1.00 86.19 377 ALA A C 1
ATOM 3019 O O . ALA A 1 377 ? -26.393 3.691 -9.046 1.00 86.19 377 ALA A O 1
ATOM 3020 N N . LEU A 1 378 ? -24.839 2.074 -9.244 1.00 85.06 378 LEU A N 1
ATOM 3021 C CA . LEU A 1 378 ? -24.235 2.265 -7.922 1.00 85.06 378 LEU A CA 1
ATOM 3022 C C . LEU A 1 378 ? -23.379 3.540 -7.839 1.00 85.06 378 LEU A C 1
ATOM 3024 O O . LEU A 1 378 ? -23.388 4.219 -6.815 1.00 85.06 378 LEU A O 1
ATOM 3028 N N . TRP A 1 379 ? -22.666 3.881 -8.917 1.00 85.19 379 TRP A N 1
ATOM 3029 C CA . TRP A 1 379 ? -21.684 4.971 -8.949 1.00 85.19 379 TRP A CA 1
ATOM 3030 C C . TRP A 1 379 ? -21.932 5.928 -10.127 1.00 85.19 379 TRP A C 1
ATOM 3032 O O . TRP A 1 379 ? -21.143 5.985 -11.076 1.00 85.19 379 TRP A O 1
ATOM 3042 N N . PRO A 1 380 ? -23.022 6.718 -10.095 1.00 78.31 380 PRO A N 1
ATOM 3043 C CA . PRO A 1 380 ? -23.417 7.567 -11.221 1.00 78.31 380 PRO A CA 1
ATOM 3044 C C . PRO A 1 380 ? -22.382 8.652 -11.555 1.00 78.31 380 PRO A C 1
ATOM 3046 O O . PRO A 1 380 ? -22.231 9.004 -12.724 1.00 78.31 380 PRO A O 1
ATOM 3049 N N . ASN A 1 381 ? -21.622 9.130 -10.565 1.00 78.31 381 ASN A N 1
ATOM 3050 C CA . ASN A 1 381 ? -20.591 10.158 -10.756 1.00 78.31 381 ASN A CA 1
ATOM 3051 C C . ASN A 1 381 ? -19.358 9.648 -11.524 1.00 78.31 381 ASN A C 1
ATOM 3053 O O . ASN A 1 381 ? -18.662 10.438 -12.159 1.00 78.31 381 ASN A O 1
ATOM 3057 N N . ASP A 1 382 ? -19.112 8.335 -11.524 1.00 71.25 382 ASP A N 1
ATOM 3058 C CA . ASP A 1 382 ? -17.994 7.716 -12.246 1.00 71.25 382 ASP A CA 1
ATOM 3059 C C . ASP A 1 382 ? -18.395 7.259 -13.662 1.00 71.25 382 ASP A C 1
ATOM 3061 O O . ASP A 1 382 ? -17.547 6.881 -14.475 1.00 71.25 382 ASP A O 1
ATOM 3065 N N . ARG A 1 383 ? -19.690 7.359 -14.009 1.00 68.38 383 ARG A N 1
ATOM 3066 C CA . ARG A 1 383 ? -20.292 6.841 -15.251 1.00 68.38 383 ARG A CA 1
ATOM 3067 C C . ARG A 1 383 ? -19.595 7.310 -16.525 1.00 68.38 383 ARG A C 1
ATOM 3069 O O . ARG A 1 383 ? -19.443 6.509 -17.445 1.00 68.38 383 ARG A O 1
ATOM 3076 N N . ALA A 1 384 ? -19.220 8.587 -16.596 1.00 67.81 384 ALA A N 1
ATOM 3077 C CA . ALA A 1 384 ? -18.619 9.180 -17.791 1.00 67.81 384 ALA A CA 1
ATOM 3078 C C . ALA A 1 384 ? -17.145 8.789 -17.985 1.00 67.81 384 ALA A C 1
ATOM 3080 O O . ALA A 1 384 ? -16.610 8.949 -19.076 1.00 67.81 384 ALA A O 1
ATOM 3081 N N . ARG A 1 385 ? -16.485 8.283 -16.935 1.00 75.50 385 ARG A N 1
ATOM 3082 C CA . ARG A 1 385 ? -15.037 8.034 -16.935 1.00 75.50 385 ARG A CA 1
ATOM 3083 C C . ARG A 1 385 ? -14.670 6.568 -17.168 1.00 75.50 385 ARG A C 1
ATOM 3085 O O . ARG A 1 385 ? -13.503 6.269 -17.409 1.00 75.50 385 ARG A O 1
ATOM 3092 N N . ILE A 1 386 ? -15.647 5.660 -17.097 1.00 83.19 386 ILE A N 1
ATOM 3093 C CA . ILE A 1 386 ? -15.431 4.226 -17.304 1.00 83.19 386 ILE A CA 1
ATOM 3094 C C . ILE A 1 386 ? -15.276 3.919 -18.798 1.00 83.19 386 ILE A C 1
ATOM 3096 O O . ILE A 1 386 ? -16.178 4.167 -19.604 1.00 83.19 386 ILE A O 1
ATOM 3100 N N . ILE A 1 387 ? -14.157 3.291 -19.144 1.00 87.31 387 ILE A N 1
ATOM 3101 C CA . ILE A 1 387 ? -13.859 2.761 -20.472 1.00 87.31 387 ILE A CA 1
ATOM 3102 C C . ILE A 1 387 ? -14.844 1.631 -20.785 1.00 87.31 387 ILE A C 1
ATOM 3104 O O . ILE A 1 387 ? -14.965 0.672 -20.024 1.00 87.31 387 ILE A O 1
ATOM 3108 N N . GLN A 1 388 ? -15.561 1.756 -21.901 1.00 85.56 388 GLN A N 1
ATOM 3109 C CA . GLN A 1 388 ? -16.602 0.798 -22.288 1.00 85.56 388 GLN A CA 1
ATOM 3110 C C . GLN A 1 388 ? -16.052 -0.486 -22.893 1.00 85.56 388 GLN A C 1
ATOM 3112 O O . GLN A 1 388 ? -16.589 -1.557 -22.630 1.00 85.56 388 GLN A O 1
ATOM 3117 N N . ASP A 1 389 ? -14.989 -0.364 -23.685 1.00 88.19 389 ASP A N 1
ATOM 3118 C CA . ASP A 1 389 ? -14.287 -1.512 -24.242 1.00 88.19 389 ASP A CA 1
ATOM 3119 C C . ASP A 1 389 ? -13.515 -2.211 -23.120 1.00 88.19 389 ASP A C 1
ATOM 3121 O O . ASP A 1 389 ? -12.520 -1.689 -22.610 1.00 88.19 389 ASP A O 1
ATOM 3125 N N . SER A 1 390 ? -14.003 -3.381 -22.714 1.00 90.44 390 SER A N 1
ATOM 3126 C CA . SER A 1 390 ? -13.422 -4.159 -21.626 1.00 90.44 390 SER A CA 1
ATOM 3127 C C . SER A 1 390 ? -12.060 -4.741 -21.976 1.00 90.44 390 SER A C 1
ATOM 3129 O O . SER A 1 390 ? -11.273 -5.001 -21.069 1.00 90.44 390 SER A O 1
ATOM 3131 N N . GLN A 1 391 ? -11.727 -4.853 -23.267 1.00 90.81 391 GLN A N 1
ATOM 3132 C CA . GLN A 1 391 ? -10.379 -5.221 -23.695 1.00 90.81 391 GLN A CA 1
ATOM 3133 C C . GLN A 1 391 ? -9.366 -4.132 -23.345 1.00 90.81 391 GLN A C 1
ATOM 3135 O O . GLN A 1 391 ? -8.196 -4.427 -23.185 1.00 90.81 391 GLN A O 1
ATOM 3140 N N . ARG A 1 392 ? -9.780 -2.879 -23.141 1.00 90.12 392 ARG A N 1
ATOM 3141 C CA . ARG A 1 392 ? -8.861 -1.789 -22.773 1.00 90.12 392 ARG A CA 1
ATOM 3142 C C . ARG A 1 392 ? -8.606 -1.668 -21.270 1.00 90.12 392 ARG A C 1
ATOM 3144 O O . ARG A 1 392 ? -7.983 -0.706 -20.821 1.00 90.12 392 ARG A O 1
ATOM 3151 N N . TRP A 1 393 ? -9.136 -2.586 -20.467 1.00 91.44 393 TRP A N 1
ATOM 3152 C CA . TRP A 1 393 ? -8.933 -2.590 -19.018 1.00 91.44 393 TRP A CA 1
ATOM 3153 C C . TRP A 1 393 ? -7.609 -3.253 -18.662 1.00 91.44 393 TRP A C 1
ATOM 3155 O O . TRP A 1 393 ? -7.137 -4.111 -19.395 1.00 91.44 393 TRP A O 1
ATOM 3165 N N . TRP A 1 394 ? -7.024 -2.880 -17.527 1.00 90.75 394 TRP A N 1
ATOM 3166 C CA . TRP A 1 394 ? -5.785 -3.477 -17.018 1.00 90.75 394 TRP A CA 1
ATOM 3167 C C . TRP A 1 394 ? -5.880 -3.731 -15.514 1.00 90.75 394 TRP A C 1
ATOM 3169 O O . TRP A 1 394 ? -6.786 -3.225 -14.847 1.00 90.75 394 TRP A O 1
ATOM 3179 N N . SER A 1 395 ? -4.974 -4.533 -14.959 1.00 88.56 395 SER A N 1
ATOM 3180 C CA . SER A 1 395 ? -4.990 -4.898 -13.540 1.00 88.56 395 SER A CA 1
ATOM 3181 C C . SER A 1 395 ? -3.976 -4.099 -12.716 1.00 88.56 395 SER A C 1
ATOM 3183 O O . SER A 1 395 ? -2.970 -3.582 -13.207 1.00 88.56 395 SER A O 1
ATOM 3185 N N . ASN A 1 396 ? -4.274 -3.978 -11.426 1.00 88.31 396 ASN A N 1
ATOM 3186 C CA . ASN A 1 396 ? -3.317 -3.641 -10.377 1.00 88.31 396 ASN A CA 1
ATOM 3187 C C . ASN A 1 396 ? -3.642 -4.547 -9.183 1.00 88.31 396 ASN A C 1
ATOM 3189 O O . ASN A 1 396 ? -4.490 -4.206 -8.352 1.00 88.31 396 ASN A O 1
ATOM 3193 N N . GLY A 1 397 ? -3.054 -5.745 -9.175 1.00 85.56 397 GLY A N 1
ATOM 3194 C CA . GLY A 1 397 ? -3.435 -6.817 -8.259 1.00 85.56 397 GLY A CA 1
ATOM 3195 C C . GLY A 1 397 ? -4.908 -7.189 -8.430 1.00 85.56 397 GLY A C 1
ATOM 3196 O O . GLY A 1 397 ? -5.384 -7.397 -9.545 1.00 85.56 397 GLY A O 1
ATOM 3197 N N . CYS A 1 398 ? -5.661 -7.197 -7.328 1.00 85.69 398 CYS A N 1
ATOM 3198 C CA . CYS A 1 398 ? -7.096 -7.495 -7.358 1.00 85.69 398 CYS A CA 1
ATOM 3199 C C . CYS A 1 398 ? -7.964 -6.379 -7.968 1.00 85.69 398 CYS A C 1
ATOM 3201 O O . CYS A 1 398 ? -9.160 -6.585 -8.156 1.00 85.69 398 CYS A O 1
ATOM 3203 N N . LEU A 1 399 ? -7.409 -5.196 -8.257 1.00 90.81 399 LEU A N 1
ATOM 3204 C CA . LEU A 1 399 ? -8.170 -4.098 -8.847 1.00 90.81 399 LEU A CA 1
ATOM 3205 C C . LEU A 1 399 ? -8.223 -4.202 -10.365 1.00 90.81 399 LEU A C 1
ATOM 3207 O O . LEU A 1 399 ? -7.194 -4.327 -11.031 1.00 90.81 399 LEU A O 1
ATOM 3211 N N . VAL A 1 400 ? -9.412 -3.963 -10.905 1.00 91.50 400 VAL A N 1
ATOM 3212 C CA . VAL A 1 400 ? -9.612 -3.679 -12.321 1.00 91.50 400 VAL A CA 1
ATOM 3213 C C . VAL A 1 400 ? -9.536 -2.171 -12.522 1.00 91.50 400 VAL A C 1
ATOM 3215 O O . VAL A 1 400 ? -10.241 -1.377 -11.890 1.00 91.50 400 VAL A O 1
ATOM 3218 N N . CYS A 1 401 ? -8.621 -1.760 -13.386 1.00 89.75 401 CYS A N 1
ATOM 3219 C CA . CYS A 1 401 ? -8.426 -0.384 -13.789 1.00 89.75 401 CYS A CA 1
ATOM 3220 C C . CYS A 1 401 ? -9.099 -0.183 -15.145 1.00 89.75 401 CYS A C 1
ATOM 3222 O O . CYS A 1 401 ? -8.631 -0.658 -16.175 1.00 89.75 401 CYS A O 1
ATOM 3224 N N . ASN A 1 402 ? -10.226 0.512 -15.121 1.00 88.75 402 ASN A N 1
ATOM 3225 C CA . ASN A 1 402 ? -11.073 0.761 -16.282 1.00 88.75 402 ASN A CA 1
ATOM 3226 C C . ASN A 1 402 ? -11.526 2.222 -16.356 1.00 88.75 402 ASN A C 1
ATOM 3228 O O . ASN A 1 402 ? -12.491 2.546 -17.039 1.00 88.75 402 ASN A O 1
ATOM 3232 N N . VAL A 1 403 ? -10.850 3.094 -15.617 1.00 83.88 403 VAL A N 1
ATOM 3233 C CA . VAL A 1 403 ? -11.063 4.534 -15.637 1.00 83.88 403 VAL A CA 1
ATOM 3234 C C . VAL A 1 403 ? -9.759 5.156 -16.095 1.00 83.88 403 VAL A C 1
ATOM 3236 O O . VAL A 1 403 ? -8.718 4.926 -15.471 1.00 83.88 403 VAL A O 1
ATOM 3239 N N . MET A 1 404 ? -9.805 5.922 -17.186 1.00 77.12 404 MET A N 1
ATOM 3240 C CA . MET A 1 404 ? -8.624 6.662 -17.622 1.00 77.12 404 MET A CA 1
ATOM 3241 C C . MET A 1 404 ? -8.304 7.747 -16.585 1.00 77.12 404 MET A C 1
ATOM 3243 O O . MET A 1 404 ? -9.213 8.477 -16.175 1.00 77.12 404 MET A O 1
ATOM 3247 N N . PRO A 1 405 ? -7.043 7.863 -16.131 1.00 73.75 405 PRO A N 1
ATOM 3248 C CA . PRO A 1 405 ? -6.643 8.988 -15.297 1.00 73.75 405 PRO A CA 1
ATOM 3249 C C . PRO A 1 405 ? -6.749 10.309 -16.079 1.00 73.75 405 PRO A C 1
ATOM 3251 O O . PRO A 1 405 ? -6.887 10.313 -17.300 1.00 73.75 405 PRO A O 1
ATOM 3254 N N . SER A 1 406 ? -6.647 11.447 -15.382 1.00 70.25 406 SER A N 1
ATOM 3255 C CA . SER A 1 406 ? -6.604 12.772 -16.026 1.00 70.25 406 SER A CA 1
ATOM 3256 C C . SER A 1 406 ? -5.435 12.929 -17.008 1.00 70.25 406 SER A C 1
ATOM 3258 O O . SER A 1 406 ? -5.525 13.713 -17.945 1.00 70.25 406 SER A O 1
ATOM 3260 N N . GLY A 1 407 ? -4.358 12.166 -16.802 1.00 71.19 407 GLY A N 1
ATOM 3261 C CA . GLY A 1 407 ? -3.280 11.958 -17.764 1.00 71.19 407 GLY A CA 1
ATOM 3262 C C . GLY A 1 407 ? -3.155 10.484 -18.154 1.00 71.19 407 GLY A C 1
ATOM 3263 O O . GLY A 1 407 ? -3.845 9.620 -17.620 1.00 71.19 407 GLY A O 1
ATOM 3264 N N . VAL A 1 408 ? -2.220 10.171 -19.050 1.00 67.06 408 VAL A N 1
ATOM 3265 C CA . VAL A 1 408 ? -2.073 8.820 -19.632 1.00 67.06 408 VAL A CA 1
ATOM 3266 C C . VAL A 1 408 ? -1.767 7.743 -18.580 1.00 67.06 408 VAL A C 1
ATOM 3268 O O . VAL A 1 408 ? -2.212 6.593 -18.695 1.00 67.06 408 VAL A O 1
ATOM 3271 N N . TRP A 1 409 ? -1.041 8.120 -17.525 1.00 71.81 409 TRP A N 1
ATOM 3272 C CA . TRP A 1 409 ? -0.596 7.196 -16.480 1.00 71.81 409 TRP A CA 1
ATOM 3273 C C . TRP A 1 409 ? -0.995 7.596 -15.045 1.00 71.81 409 TRP A C 1
ATOM 3275 O O . TRP A 1 409 ? -1.038 6.751 -14.150 1.00 71.81 409 TRP A O 1
ATOM 3285 N N . GLY A 1 410 ? -1.362 8.863 -14.822 1.00 72.50 410 GLY A N 1
ATOM 3286 C CA . GLY A 1 410 ? -1.569 9.433 -13.489 1.00 72.50 410 GLY A CA 1
ATOM 3287 C C . GLY A 1 410 ? -0.231 9.776 -12.828 1.00 72.50 410 GLY A C 1
ATOM 3288 O O . GLY A 1 410 ? 0.475 8.894 -12.351 1.00 72.50 410 GLY A O 1
ATOM 3289 N N . GLU A 1 411 ? 0.098 11.067 -12.793 1.00 72.50 411 GLU A N 1
ATOM 3290 C CA . GLU A 1 411 ? 1.422 11.614 -12.433 1.00 72.50 411 GLU A CA 1
ATOM 3291 C C . GLU A 1 411 ? 1.744 11.624 -10.932 1.00 72.50 411 GLU A C 1
ATOM 3293 O O . GLU A 1 411 ? 2.834 12.026 -10.532 1.00 72.50 411 GLU A O 1
ATOM 3298 N N . SER A 1 412 ? 0.816 11.162 -10.090 1.00 78.75 412 SER A N 1
ATOM 3299 C CA . SER A 1 412 ? 1.010 11.099 -8.640 1.00 78.75 412 SER A CA 1
ATOM 3300 C C . SER A 1 412 ? 2.319 10.387 -8.286 1.00 78.75 412 SER A C 1
ATOM 3302 O O . SER A 1 412 ? 2.562 9.291 -8.798 1.00 78.75 412 SER A O 1
ATOM 3304 N N . MET A 1 413 ? 3.094 10.950 -7.361 1.00 83.62 413 MET A N 1
ATOM 3305 C CA . MET A 1 413 ? 4.338 10.371 -6.841 1.00 83.62 413 MET A CA 1
ATOM 3306 C C . MET A 1 413 ? 5.518 10.307 -7.838 1.00 83.62 413 MET A C 1
ATOM 3308 O O . MET A 1 413 ? 6.581 9.802 -7.486 1.00 83.62 413 MET A O 1
ATOM 3312 N N . MET A 1 414 ? 5.373 10.784 -9.086 1.00 88.50 414 MET A N 1
ATOM 3313 C CA . MET A 1 414 ? 6.486 10.802 -10.055 1.00 88.50 414 MET A CA 1
ATOM 3314 C C . MET A 1 414 ? 7.673 11.668 -9.618 1.00 88.50 414 MET A C 1
ATOM 3316 O O . MET A 1 414 ? 8.803 11.190 -9.751 1.00 88.50 414 MET A O 1
ATOM 3320 N N . PRO A 1 415 ? 7.468 12.892 -9.093 1.00 90.19 415 PRO A N 1
ATOM 3321 C CA . PRO A 1 415 ? 8.573 13.699 -8.582 1.00 90.19 415 PRO A CA 1
ATOM 3322 C C . PRO A 1 415 ? 9.373 12.983 -7.488 1.00 90.19 415 PRO A C 1
ATOM 3324 O O . PRO A 1 415 ? 10.600 12.990 -7.524 1.00 90.19 415 PRO A O 1
ATOM 3327 N N . GLU A 1 416 ? 8.687 12.313 -6.566 1.00 92.06 416 GLU A N 1
ATOM 3328 C CA . GLU A 1 416 ? 9.280 11.624 -5.424 1.00 92.06 416 GLU A CA 1
ATOM 3329 C C . GLU A 1 416 ? 10.043 10.366 -5.849 1.00 92.06 416 GLU A C 1
ATOM 3331 O O . GLU A 1 416 ? 11.156 10.149 -5.376 1.00 92.06 416 GLU A O 1
ATOM 3336 N N . ILE A 1 417 ? 9.511 9.579 -6.796 1.00 94.81 417 ILE A N 1
ATOM 3337 C CA . ILE A 1 417 ? 10.253 8.447 -7.378 1.00 94.81 417 ILE A CA 1
ATOM 3338 C C . ILE A 1 417 ? 11.519 8.941 -8.084 1.00 94.81 417 ILE A C 1
ATOM 3340 O O . ILE A 1 417 ? 12.593 8.382 -7.870 1.00 94.81 417 ILE A O 1
ATOM 3344 N N . TYR A 1 418 ? 11.410 9.986 -8.914 1.00 95.19 418 TYR A N 1
ATOM 3345 C CA . TYR A 1 418 ? 12.560 10.547 -9.624 1.00 95.19 418 TYR A CA 1
ATOM 3346 C C . TYR A 1 418 ? 13.634 11.041 -8.652 1.00 95.19 418 TYR A C 1
ATOM 3348 O O . TYR A 1 418 ? 14.814 10.733 -8.821 1.00 95.19 418 TYR A O 1
ATOM 3356 N N . GLN A 1 419 ? 13.227 11.784 -7.622 1.00 95.12 419 GLN A N 1
ATOM 3357 C CA . GLN A 1 419 ? 14.140 12.316 -6.620 1.00 95.12 419 GLN A CA 1
ATOM 3358 C C . GLN A 1 419 ? 14.830 11.194 -5.835 1.00 95.12 419 GLN A C 1
ATOM 3360 O O . GLN A 1 419 ? 16.051 11.228 -5.697 1.00 95.12 419 GLN A O 1
ATOM 3365 N N . LEU A 1 420 ? 14.088 10.169 -5.404 1.00 96.06 420 LEU A N 1
ATOM 3366 C CA . LEU A 1 420 ? 14.650 9.019 -4.697 1.00 96.06 420 LEU A CA 1
ATOM 3367 C C . LEU A 1 420 ? 15.677 8.266 -5.554 1.00 96.06 420 LEU A C 1
ATOM 3369 O O . LEU A 1 420 ? 16.770 7.967 -5.081 1.00 96.06 420 LEU A O 1
ATOM 3373 N N . VAL A 1 421 ? 15.359 8.008 -6.828 1.00 96.62 421 VAL A N 1
ATOM 3374 C CA . VAL A 1 421 ? 16.286 7.382 -7.788 1.00 96.62 421 VAL A CA 1
ATOM 3375 C C . VAL A 1 421 ? 17.543 8.230 -7.979 1.00 96.62 421 VAL A C 1
ATOM 3377 O O . VAL A 1 421 ? 18.650 7.696 -7.995 1.00 96.62 421 VAL A O 1
ATOM 3380 N N . MET A 1 422 ? 17.387 9.548 -8.110 1.00 95.81 422 MET A N 1
ATOM 3381 C CA . MET A 1 422 ? 18.503 10.471 -8.299 1.00 95.81 422 MET A CA 1
ATOM 3382 C C . MET A 1 422 ? 19.455 10.474 -7.097 1.00 95.81 422 MET A C 1
ATOM 3384 O O . MET A 1 422 ? 20.667 10.412 -7.290 1.00 95.81 422 MET A O 1
ATOM 3388 N N . GLU A 1 423 ? 18.935 10.546 -5.870 1.00 95.75 423 GLU A N 1
ATOM 3389 C CA . GLU A 1 423 ? 19.773 10.546 -4.663 1.00 95.75 423 GLU A CA 1
ATOM 3390 C C . GLU A 1 423 ? 20.396 9.168 -4.396 1.00 95.75 423 GLU A C 1
ATOM 3392 O O . GLU A 1 423 ? 21.587 9.080 -4.096 1.00 95.75 423 GLU A O 1
ATOM 3397 N N . ALA A 1 424 ? 19.646 8.082 -4.603 1.00 94.56 424 ALA A N 1
ATOM 3398 C CA . ALA A 1 424 ? 20.186 6.727 -4.514 1.00 94.56 424 ALA A CA 1
ATOM 3399 C C . ALA A 1 424 ? 21.312 6.482 -5.531 1.00 94.56 424 ALA A C 1
ATOM 3401 O O . ALA A 1 424 ? 22.317 5.860 -5.193 1.00 94.56 424 ALA A O 1
ATOM 3402 N N . GLY A 1 425 ? 21.181 7.015 -6.752 1.00 92.75 425 GLY A N 1
ATOM 3403 C CA . GLY A 1 425 ? 22.232 6.972 -7.765 1.00 92.75 425 GLY A CA 1
ATOM 3404 C C . GLY A 1 425 ? 23.526 7.630 -7.281 1.00 92.75 425 GLY A C 1
ATOM 3405 O O . GLY A 1 425 ? 24.583 7.006 -7.340 1.00 92.75 425 GLY A O 1
ATOM 3406 N N . LYS A 1 426 ? 23.455 8.844 -6.716 1.00 91.81 426 LYS A N 1
ATOM 3407 C CA . LYS A 1 426 ? 24.636 9.525 -6.145 1.00 91.81 426 LYS A CA 1
ATOM 3408 C C . LYS A 1 426 ? 25.298 8.705 -5.035 1.00 91.81 426 LYS A C 1
ATOM 3410 O O . LYS A 1 426 ? 26.519 8.615 -4.995 1.00 91.81 426 LYS A O 1
ATOM 3415 N N . LEU A 1 427 ? 24.509 8.098 -4.146 1.00 91.75 427 LEU A N 1
ATOM 3416 C CA . LEU A 1 427 ? 25.031 7.256 -3.063 1.00 91.75 427 LEU A CA 1
ATOM 3417 C C . LEU A 1 427 ? 25.709 5.989 -3.591 1.00 91.75 427 LEU A C 1
ATOM 3419 O O . LEU A 1 427 ? 26.759 5.600 -3.076 1.00 91.75 427 LEU A O 1
ATOM 3423 N N . LEU A 1 428 ? 25.138 5.372 -4.629 1.00 86.88 428 LEU A N 1
ATOM 3424 C CA . LEU A 1 428 ? 25.730 4.218 -5.301 1.00 86.88 428 LEU A CA 1
ATOM 3425 C C . LEU A 1 428 ? 27.141 4.552 -5.807 1.00 86.88 428 LEU A C 1
ATOM 3427 O O . LEU A 1 428 ? 28.055 3.774 -5.588 1.00 86.88 428 LEU A O 1
ATOM 3431 N N . ALA A 1 429 ? 27.333 5.750 -6.360 1.00 82.50 429 ALA A N 1
ATOM 3432 C CA . ALA A 1 429 ? 28.607 6.202 -6.914 1.00 82.50 429 ALA A CA 1
ATOM 3433 C C . ALA A 1 429 ? 29.702 6.590 -5.912 1.00 82.50 429 ALA A C 1
ATOM 3435 O O . ALA A 1 429 ? 30.866 6.626 -6.283 1.00 82.50 429 ALA A O 1
ATOM 3436 N N . ILE A 1 430 ? 29.351 6.943 -4.673 1.00 78.12 430 ILE A N 1
ATOM 3437 C CA . ILE A 1 430 ? 30.337 7.288 -3.627 1.00 78.12 430 ILE A CA 1
ATOM 3438 C C . ILE A 1 430 ? 30.971 6.019 -3.030 1.00 78.12 430 ILE A C 1
ATOM 3440 O O . ILE A 1 430 ? 31.984 6.072 -2.340 1.00 78.12 430 ILE A O 1
ATOM 3444 N N . THR A 1 431 ? 30.334 4.873 -3.250 1.00 59.09 431 THR A N 1
ATOM 3445 C CA . THR A 1 431 ? 30.620 3.608 -2.565 1.00 59.09 431 THR A CA 1
ATOM 3446 C C . THR A 1 431 ? 31.127 2.507 -3.497 1.00 59.09 431 THR A C 1
ATOM 3448 O O . THR A 1 431 ? 31.350 1.387 -3.035 1.00 59.09 431 THR A O 1
ATOM 3451 N N . THR A 1 432 ? 31.292 2.846 -4.774 1.00 54.25 432 THR A N 1
ATOM 3452 C CA . THR A 1 432 ? 31.971 2.116 -5.853 1.00 54.25 432 THR A CA 1
ATOM 3453 C C . THR A 1 432 ? 33.216 2.896 -6.223 1.00 54.25 432 THR A C 1
ATOM 3455 O O . THR A 1 432 ? 34.279 2.266 -6.378 1.00 54.25 432 THR A O 1
#

Organism: NCBI:txid1070528

Sequence (432 aa):
MTCRRFSLASSDAMLEAVIRERQHVFSQFAFAGEEAHSCKEFIVNKRDCPLLDLSDRAERSSTIPVLSQYVGEDHGDYPFPPVADYARACAGNYLEPDSVPSDDIDVPAWHKRKSAAVFRGAATGRGVCQDVNMRLRLCALSKRWAMGKLHSPALLDARLTSWNARHKWSAEGTLDIIDPSSAALPLTPRSGASSRNRLTMRQQEQWKYYVLVDGNMGASRLGELAQRCFVVLWVRTTLPQVSHTRAPLIAWEHFVPLATDLSDLEQMLLWCRHNDDHAQQIAENMRDALSPLLHRTALEASLARTLRYLPPPSSEESLRSIMRWLWDRRRSGIYVLLGSHGKVLMFRPFANQDFRNDWDVLRDTSKIRVFLKRARALWPNDRARIIQDSQRWWSNGCLVCNVMPSGVWGESMMPEIYQLVMEAGKLLAITT

Secondary structure (DSSP, 8-state):
---------B-HHHHHHHHHHHHHHHHHS--TT--S----EEEE--SSS-S-BTTSTTGGG--S-EEESSB-TTB-PEEPPPHHHHHHHHHT-SSS--SS---------GGGSEEEEEEEEES-SSSSSTTT-HHHHHHHHHHHHHHTT-SSS--EEEEEEE----EEE-TTS-EE---TT-TT-SS-TTTSB-GGG---HHHHTTEEEEEE---SS--TTHHHHHHTT-EEEEE---S--B-TTTTT--BTTTBEEE-TTSTTHHHHHHHHHHTHHHHHHHHHHHHHHHHHHHSHHHHHHHHHHHHHHSPPPP-HHHHHHHHHHHHHTS-EEEEEEE-GGG-EEEEEEEEBTT-----GGGS-HHHHHHHHHHHHHH-GGGTTTB-S-GGG-EEETTEEE-B--SSSS--TTHHHHHHHHHHHHHHHHH--